Protein AF-A0A7S0PIP7-F1 (afdb_monomer_lite)

Foldseek 3Di:
DDDDFDFDADDDPDDDGFGWGDDPFWTKGADPVQRWIAIGGPPDPDPDGDPDDTDHDDDDPVVVVVVVVVVVVVVVVPDDDDDDDDDDDDDDDPVSVVVVVVVVVVVVVVVVVVVVVVPPPDDDDDDPPPPVVVVVVVVVVVVVDDDPVVVVVVVVDDDDPPPDDDPPPQPPVRVCPPQPPFADFQPLLLLFDLVLLAPPPPDVQEAEEEFPFQVSLSCLLCVSSVHDHFDKDWDADPVGHIDIDGPDQQANHDYEYEFAPLDPSRLVSVLVVLLVSVVSHHPAYEYEYAHQPLLVLCDDDPPDPDDSVLLVSLVSSVVSPHQEYEYEDGLDPCSQVSHPPRYHYRYHYCLLRVLSVVCCVQVNDDLPPQVAAEEEEELEPSCQVVSVLSLVSNCLNNVDDHHYKYWYQDDDPPDPPDTDTDIGTDQAAHEYEYEDAEDAQQVSVLSSLVVSVVSHHPAYEYEYAYDSPDPDPCNQVVQLPRPSHPAYEYEVSGDDPDDGRPRYGYYYCSSLVSRQVSCVVVVHDNVVSSPSVVSVVSD

Radius of gyration: 33.28 Å; chains: 1; bounding box: 89×64×101 Å

Sequence (539 aa):
MNQRILLRRSFGRSCGIIASVSMLTGYAAYHPRRERIDVYNDDHDDGMPFQNNRLPFNGDRKTLWSRIGSNVAASCEKKQEGNEVVGLTTVSSAEEQMEKLRQYAATFMKKERRSSAAASKHNDMAHPKSFAAFQKVIENHEAGSLSYDECVEEYNHDDHESSSDGACVTSPATMQKERNESYVTTKRMYFAKDTLIKSLVRQNRVAIFAMPSSTHLGLDISSLLGVPLNDIEVSAFKDGETSVVINDLVRGKEVYIVGSTDSSKALFELLLSISAMRRSSAKRITAVIPYYGYARQDRKVIGRREPIGADDVATLLEMQGVDKVMILELHNDSLRGFFPPKIPVDHLLPGPVAAAFFKEEIIGDKEANDDVNVTVVACHEGQVARATEFRKVFQKLSGKNVDMAFISKSRSHGKEGAYEPVLVGNVAGRQCIIIDDMVNTGVTLNAAIHQVKASGAEKVYAWATHAVFGNQTSTPDMLQENEDLEFVLVSNSINNDMSMPSKIRQLSIAPLLAEAIARADRNESISGILSLERLQKNS

Organism: NCBI:txid1398097

pLDDT: mean 70.59, std 28.89, range [23.0, 98.75]

Secondary structure (DSSP, 8-state):
------------SSS------EETTEEEEEETTTTEEEEEESS-SS--PPSS--EE--S-HHHHHHHHHHHHHHHHTT---S-PPPP-PPP-SHHHHHHHHHHHHHHHHHHHHHHHHH--SS-----THHHHHHHHHHHHHHTT---TTHHHHTTSSS-----S-------TTTTTTTS-TTEE--TT-TT--HHHHTTGGGSS-EEEEE-GGGHHHHHHHHHHHT-PPPPEEEEE-TTS-EEEEE-S--TT-EEEEE---SSHHHHHHHHHHHHHHHHTT-SEEEEEESS-TTTT--SPPTT-----HHHHHHHHHHHHT-SEEEEE--SSGGGGGGS-TTS-EEEE--HHHHHHHHIIIII-S-TT-TT--EEEEESSGGGHHHHHHHHHHHHHHH-S--EEEEEEEEEPTT-TT-EEEEEES--TTSEEEEEEEEESSSHHHHHHHHHHHHTT-SEEEEEEEEE---S-THHHHHHHH-TT-SEEEEEBTS---SPPPTTEEEE--HHHHHHHHHHHHHT--SGGGS-GGGGGS--

InterPro domains:
  IPR000836 Phosphoribosyltransferase domain [cd06223] (354-469)
  IPR005946 Ribose-phosphate pyrophosphokinase [PF14572] (423-528)
  IPR005946 Ribose-phosphate pyrophosphokinase [PTHR10210] (205-529)
  IPR005946 Ribose-phosphate pyrophosphokinase [TIGR01251] (207-530)
  IPR029057 Phosphoribosyltransferase-like [G3DSA:3.40.50.2020] (209-520)
  IPR029057 Phosphoribosyltransferase-like [G3DSA:3.40.50.2020] (350-507)
  IPR029057 Phosphoribosyltransferase-like [SSF53271] (203-360)
  IPR029057 Phosphoribosyltransferase-like [SSF53271] (285-520)
  IPR029099 Ribose-phosphate pyrophosphokinase, N-terminal domain [PF13793] (207-321)

Structure (mmCIF, N/CA/C/O backbone):
data_AF-A0A7S0PIP7-F1
#
_entry.id   AF-A0A7S0PIP7-F1
#
loop_
_atom_site.group_PDB
_atom_site.id
_atom_site.type_symbol
_atom_site.label_atom_id
_atom_site.label_alt_id
_atom_site.label_comp_id
_atom_site.label_asym_id
_atom_site.label_entity_id
_atom_site.label_seq_id
_atom_site.pdbx_PDB_ins_code
_atom_site.Cartn_x
_atom_site.Cartn_y
_atom_site.Cartn_z
_atom_site.occupancy
_atom_site.B_iso_or_equiv
_atom_site.auth_seq_id
_atom_site.auth_comp_id
_atom_site.auth_asym_id
_atom_site.auth_atom_id
_atom_site.pdbx_PDB_model_num
ATOM 1 N N . MET A 1 1 ? -28.807 6.865 55.709 1.00 28.88 1 MET A N 1
ATOM 2 C CA . MET A 1 1 ? -27.742 6.517 54.739 1.00 28.88 1 MET A CA 1
ATOM 3 C C . MET A 1 1 ? -28.427 6.042 53.459 1.00 28.88 1 MET A C 1
ATOM 5 O O . MET A 1 1 ? -29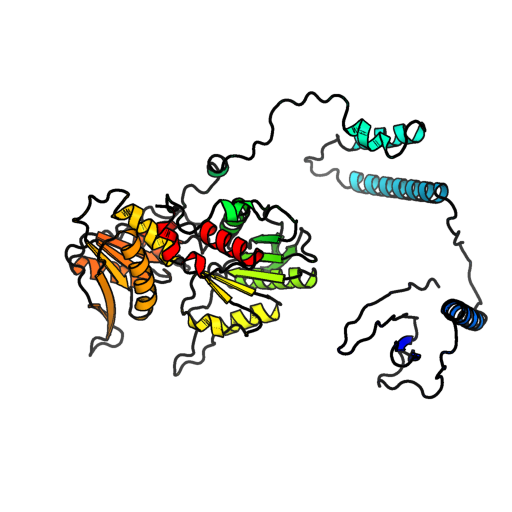.094 5.019 53.500 1.00 28.88 1 MET A O 1
ATOM 9 N N . ASN A 1 2 ? -28.367 6.809 52.367 1.00 23.70 2 ASN A N 1
ATOM 10 C CA . ASN A 1 2 ? -28.990 6.425 51.092 1.00 23.70 2 ASN A CA 1
ATOM 11 C C . ASN A 1 2 ? -28.125 5.360 50.397 1.00 23.70 2 ASN A C 1
ATOM 13 O O . ASN A 1 2 ? -27.013 5.669 49.972 1.00 23.70 2 ASN A O 1
ATOM 17 N N . GLN A 1 3 ? -28.611 4.120 50.285 1.00 25.92 3 GLN A N 1
ATOM 18 C CA . GLN A 1 3 ? -27.951 3.071 49.499 1.00 25.92 3 GLN A CA 1
ATOM 19 C C . GLN A 1 3 ? -28.375 3.162 48.022 1.00 25.92 3 GLN A C 1
ATOM 21 O O . GLN A 1 3 ? -29.561 3.213 47.703 1.00 25.92 3 GLN A O 1
ATOM 26 N N . ARG A 1 4 ? -27.392 3.190 47.113 1.00 25.25 4 ARG A N 1
ATOM 27 C CA . ARG A 1 4 ? -27.580 3.082 45.657 1.00 25.25 4 ARG A CA 1
ATOM 28 C C . ARG A 1 4 ? -27.670 1.604 45.269 1.00 25.25 4 ARG A C 1
ATOM 30 O O . ARG A 1 4 ? -26.778 0.838 45.611 1.00 25.25 4 ARG A O 1
ATOM 37 N N . ILE A 1 5 ? -28.687 1.215 44.499 1.00 24.94 5 ILE A N 1
ATOM 38 C CA . ILE A 1 5 ? -28.756 -0.115 43.874 1.00 24.94 5 ILE A CA 1
ATOM 39 C C . ILE A 1 5 ? -27.956 -0.068 42.566 1.00 24.94 5 ILE A C 1
ATOM 41 O O . ILE A 1 5 ? -28.340 0.616 41.620 1.00 24.94 5 ILE A O 1
ATOM 45 N N . LEU A 1 6 ? -26.837 -0.789 42.514 1.00 25.45 6 LEU A N 1
ATOM 46 C CA . LEU A 1 6 ? -26.012 -0.970 41.316 1.00 25.45 6 LEU A CA 1
ATOM 47 C C . LEU A 1 6 ? -26.261 -2.372 40.745 1.00 25.45 6 LEU A C 1
ATOM 49 O O . LEU A 1 6 ? -25.767 -3.361 41.276 1.00 25.45 6 LEU A O 1
ATOM 53 N N . LEU A 1 7 ? -27.017 -2.463 39.649 1.00 23.75 7 LEU A N 1
ATOM 54 C CA . LEU A 1 7 ? -27.168 -3.704 38.885 1.00 23.75 7 LEU A CA 1
ATOM 55 C C . LEU A 1 7 ? -25.963 -3.867 37.945 1.00 23.75 7 LEU A C 1
ATOM 57 O O . LEU A 1 7 ? -25.863 -3.173 36.934 1.00 23.75 7 LEU A O 1
ATOM 61 N N . ARG A 1 8 ? -25.046 -4.792 38.254 1.00 25.44 8 ARG A N 1
ATOM 62 C CA . ARG A 1 8 ? -23.983 -5.225 37.330 1.00 25.44 8 ARG A CA 1
ATOM 63 C C . ARG A 1 8 ? -24.376 -6.539 36.653 1.00 25.44 8 ARG A C 1
ATOM 65 O O . ARG A 1 8 ? -24.713 -7.509 37.321 1.00 25.44 8 ARG A O 1
ATOM 72 N N . ARG A 1 9 ? -24.270 -6.593 35.321 1.00 23.62 9 ARG A N 1
ATOM 73 C CA . ARG A 1 9 ? -24.215 -7.848 34.550 1.00 23.62 9 ARG A CA 1
ATOM 74 C C . ARG A 1 9 ? -22.754 -8.290 34.462 1.00 23.62 9 ARG A C 1
ATOM 76 O O . ARG A 1 9 ? -21.957 -7.573 33.864 1.00 23.62 9 ARG A O 1
ATOM 83 N N . SER A 1 10 ? -22.408 -9.461 34.996 1.00 25.53 10 SER A N 1
ATOM 84 C CA . SER A 1 10 ? -21.137 -10.134 34.695 1.00 25.53 10 SER A CA 1
ATOM 85 C C . SER A 1 10 ? -21.399 -11.414 33.895 1.00 25.53 10 SER A C 1
ATOM 87 O O . SER A 1 10 ? -22.308 -12.185 34.201 1.00 25.53 10 SER A O 1
ATOM 89 N N . PHE A 1 11 ? -20.627 -11.620 32.827 1.00 26.16 11 PHE A N 1
ATOM 90 C CA . PHE A 1 11 ? -20.637 -12.846 32.031 1.00 26.16 11 PHE A CA 1
ATOM 91 C C . PHE A 1 11 ? -19.424 -13.693 32.426 1.00 26.16 11 PHE A C 1
ATOM 93 O O . PHE A 1 11 ? -18.311 -13.455 31.967 1.00 26.16 11 PHE A O 1
ATOM 100 N N . GLY A 1 12 ? -19.652 -14.684 33.289 1.00 24.53 12 GLY A N 1
ATOM 101 C CA . GLY A 1 12 ? -18.743 -15.802 33.541 1.00 24.53 12 GLY A CA 1
ATOM 102 C C . GLY A 1 12 ? -19.336 -17.085 32.961 1.00 24.53 12 GLY A C 1
ATOM 103 O O . GLY A 1 12 ? -20.549 -17.279 32.984 1.00 24.53 12 GLY A O 1
ATOM 104 N N . ARG A 1 13 ? -18.486 -17.937 32.382 1.00 31.19 13 ARG A N 1
ATOM 105 C CA . ARG A 1 13 ? -18.838 -19.115 31.573 1.00 31.19 13 ARG A CA 1
ATOM 106 C C . ARG A 1 13 ? -19.614 -20.183 32.359 1.00 31.19 13 ARG A C 1
ATOM 108 O O . ARG A 1 13 ? -19.029 -21.155 32.814 1.00 31.19 13 ARG A O 1
ATOM 115 N N . SER A 1 14 ? -20.927 -20.016 32.503 1.00 25.62 14 SER A N 1
ATOM 116 C CA . SER A 1 14 ? -21.977 -21.055 32.490 1.00 25.62 14 SER A CA 1
ATOM 117 C C . SER A 1 14 ? -23.319 -20.423 32.898 1.00 25.62 14 SER A C 1
ATOM 119 O O . SER A 1 14 ? -23.491 -19.975 34.020 1.00 25.62 14 SER A O 1
ATOM 121 N N . CYS A 1 15 ? -24.254 -20.355 31.943 1.00 30.95 15 CYS A N 1
ATOM 122 C CA . CYS A 1 15 ? -25.671 -19.959 32.051 1.00 30.95 15 CYS A CA 1
ATOM 123 C C . CYS A 1 15 ? -26.223 -19.543 33.442 1.00 30.95 15 CYS A C 1
ATOM 125 O O . CYS A 1 15 ? -26.557 -20.404 34.257 1.00 30.95 15 CYS A O 1
ATOM 127 N N . GLY A 1 16 ? -26.494 -18.243 33.627 1.00 25.53 16 GLY A N 1
ATOM 128 C CA . GLY A 1 16 ? -27.385 -17.708 34.669 1.00 25.53 16 GLY A CA 1
ATOM 129 C C . GLY A 1 16 ? -27.297 -16.181 34.802 1.00 25.53 16 GLY A C 1
ATOM 130 O O . GLY A 1 16 ? -26.202 -15.634 34.824 1.00 25.53 16 GLY A O 1
ATOM 131 N N . ILE A 1 17 ? -28.436 -15.480 34.867 1.00 27.91 17 ILE A N 1
ATOM 132 C CA . ILE A 1 17 ? -28.491 -14.034 35.156 1.00 27.91 17 ILE A CA 1
ATOM 133 C C . ILE A 1 17 ? -28.115 -13.831 36.630 1.00 27.91 17 ILE A C 1
ATOM 135 O O . ILE A 1 17 ? -28.866 -14.243 37.510 1.00 27.91 17 ILE A O 1
ATOM 139 N N . ILE A 1 18 ? -26.972 -13.195 36.894 1.00 29.77 18 ILE A N 1
ATOM 140 C CA . ILE A 1 18 ? -26.568 -12.757 38.235 1.00 29.77 18 ILE A CA 1
ATOM 141 C C . ILE A 1 18 ? -27.155 -11.359 38.456 1.00 29.77 18 ILE A C 1
ATOM 143 O O . ILE A 1 18 ? -26.830 -10.428 37.721 1.00 29.77 18 ILE A O 1
ATOM 147 N N . ALA A 1 19 ? -28.034 -11.209 39.445 1.00 31.09 19 ALA A N 1
ATOM 148 C CA . ALA A 1 19 ? -28.431 -9.909 39.973 1.00 31.09 19 ALA A CA 1
ATOM 149 C C . ALA A 1 19 ? -27.637 -9.674 41.262 1.00 31.09 19 ALA A C 1
ATOM 151 O O . ALA A 1 19 ? -27.957 -10.253 42.294 1.00 31.09 19 ALA A O 1
ATOM 152 N N . SER A 1 20 ? -26.570 -8.880 41.193 1.00 30.75 20 SER A N 1
ATOM 153 C CA . SER A 1 20 ? -25.789 -8.491 42.368 1.00 30.75 20 SER A CA 1
ATOM 154 C C . SER A 1 20 ? -26.418 -7.261 43.024 1.00 30.75 20 SER A C 1
ATOM 156 O O . SER A 1 20 ? -26.541 -6.222 42.375 1.00 30.75 20 SER A O 1
ATOM 158 N N . VAL A 1 21 ? -26.776 -7.357 44.303 1.00 31.89 21 VAL A N 1
ATOM 159 C CA . VAL A 1 21 ? -27.059 -6.200 45.164 1.00 31.89 21 VAL A CA 1
ATOM 160 C C . VAL A 1 21 ? -25.820 -6.003 46.028 1.00 31.89 21 VAL A C 1
ATOM 162 O O . VAL A 1 21 ? -25.495 -6.872 46.829 1.00 31.89 21 VAL A O 1
ATOM 165 N N . SER A 1 22 ? -25.092 -4.907 45.821 1.00 30.62 22 SER A N 1
ATOM 166 C CA . SER A 1 22 ? -23.963 -4.539 46.677 1.00 30.62 22 SER A CA 1
ATOM 167 C C . SER A 1 22 ? -24.516 -3.729 47.848 1.00 30.62 22 SER A C 1
ATOM 169 O O . SER A 1 22 ? -24.947 -2.590 47.669 1.00 30.62 22 SER A O 1
ATOM 171 N N . MET A 1 23 ? -24.582 -4.348 49.026 1.00 34.47 23 MET A N 1
ATOM 172 C CA . MET A 1 23 ? -24.734 -3.631 50.290 1.00 34.47 23 MET A CA 1
ATOM 173 C C . MET A 1 23 ? -23.351 -3.540 50.926 1.00 34.47 23 MET A C 1
ATOM 175 O O . MET A 1 23 ? -22.522 -4.417 50.716 1.00 34.47 23 MET A O 1
ATOM 179 N N . LEU A 1 24 ? -23.103 -2.479 51.691 1.00 33.34 24 LEU A N 1
ATOM 180 C CA . LEU A 1 24 ? -21.796 -2.080 52.235 1.00 33.34 24 LEU A CA 1
ATOM 181 C C . LEU A 1 24 ? -21.081 -3.108 53.149 1.00 33.34 24 LEU A C 1
ATOM 183 O O . LEU A 1 24 ? -20.093 -2.743 53.769 1.00 33.34 24 LEU A O 1
ATOM 187 N N . THR A 1 25 ? -21.534 -4.363 53.221 1.00 33.62 25 THR A N 1
ATOM 188 C CA . THR A 1 25 ? -20.835 -5.469 53.897 1.00 33.62 25 THR A CA 1
ATOM 189 C C . THR A 1 25 ? -20.975 -6.847 53.211 1.00 33.62 25 THR A C 1
ATOM 191 O O . THR A 1 25 ? -20.444 -7.812 53.747 1.00 33.62 25 THR A O 1
ATOM 194 N N . GLY A 1 26 ? -21.628 -6.988 52.042 1.00 37.19 26 GLY A N 1
ATOM 195 C CA . GLY A 1 26 ? -21.763 -8.288 51.353 1.00 37.19 26 GLY A CA 1
ATOM 196 C C . GLY A 1 26 ? -22.625 -8.297 50.073 1.00 37.19 26 GLY A C 1
ATOM 197 O O . GLY A 1 26 ? -23.326 -7.326 49.772 1.00 37.19 26 GLY A O 1
ATOM 198 N N . TYR A 1 27 ? -22.595 -9.406 49.316 1.00 44.41 27 TYR A N 1
ATOM 199 C CA . TYR A 1 27 ? -23.361 -9.630 48.077 1.00 44.41 27 TYR A CA 1
ATOM 200 C C . TYR A 1 27 ? -24.149 -10.953 48.084 1.00 44.41 27 TYR A C 1
ATOM 202 O O . TYR A 1 27 ? -23.729 -11.947 48.667 1.00 44.41 27 TYR A O 1
ATOM 210 N N . ALA A 1 28 ? -25.293 -10.995 47.393 1.00 41.00 28 ALA A N 1
ATOM 211 C CA . ALA A 1 28 ? -26.104 -12.206 47.216 1.00 41.00 28 ALA A CA 1
ATOM 212 C C . ALA A 1 28 ? -26.189 -12.626 45.739 1.00 41.00 28 ALA A C 1
ATOM 214 O O . ALA A 1 28 ? -26.266 -11.772 44.853 1.00 41.00 28 ALA A O 1
ATOM 215 N N . ALA A 1 29 ? -26.205 -13.935 45.474 1.00 44.44 29 ALA A N 1
ATOM 216 C CA . ALA A 1 29 ? -26.307 -14.525 44.142 1.00 44.44 29 ALA A CA 1
ATOM 217 C C . ALA A 1 29 ? -27.511 -15.478 44.048 1.00 44.44 29 ALA A C 1
ATOM 219 O O . ALA A 1 29 ? -27.678 -16.383 44.864 1.00 44.44 29 ALA A O 1
ATOM 220 N N . TYR A 1 30 ? -28.347 -15.292 43.023 1.00 41.81 30 TYR A N 1
ATOM 221 C CA . TYR A 1 30 ? -29.464 -16.189 42.720 1.00 41.81 30 TYR A CA 1
ATOM 222 C C . TYR A 1 30 ? -29.074 -17.209 41.647 1.00 41.81 30 TYR A C 1
ATOM 224 O O . TYR A 1 30 ? -28.578 -16.845 40.579 1.00 41.81 30 TYR A O 1
ATOM 232 N N . HIS A 1 31 ? -29.345 -18.488 41.909 1.00 44.84 31 HIS A N 1
ATOM 233 C CA . HIS A 1 31 ? -29.055 -19.590 40.995 1.00 44.84 31 HIS A CA 1
ATOM 234 C C . HIS A 1 31 ? -30.352 -20.171 40.409 1.00 44.84 31 HIS A C 1
ATOM 236 O O . HIS A 1 31 ? -30.948 -21.063 41.017 1.00 44.84 31 HIS A O 1
ATOM 242 N N . PRO A 1 32 ? -30.776 -19.746 39.203 1.00 34.66 32 PRO A N 1
ATOM 243 C CA . PRO A 1 32 ? -32.080 -20.115 38.643 1.00 34.66 32 PRO A CA 1
ATOM 244 C C . PRO A 1 32 ? -32.237 -21.614 38.351 1.00 34.66 32 PRO A C 1
ATOM 246 O O . PRO A 1 32 ? -33.336 -22.136 38.443 1.00 34.66 32 PRO A O 1
ATOM 249 N N . ARG A 1 33 ? -31.150 -22.345 38.060 1.00 37.81 33 ARG A N 1
ATOM 250 C CA . ARG A 1 33 ? -31.205 -23.809 37.856 1.00 37.81 33 ARG A CA 1
ATOM 251 C C . ARG A 1 33 ? -31.346 -24.619 39.148 1.00 37.81 33 ARG A C 1
ATOM 253 O O . ARG A 1 33 ? -31.599 -25.814 39.081 1.00 37.81 33 ARG A O 1
ATOM 260 N N . ARG A 1 34 ? -31.099 -23.999 40.303 1.00 41.34 34 ARG A N 1
ATOM 261 C CA . ARG A 1 34 ? -31.128 -24.645 41.624 1.00 41.34 34 ARG A CA 1
ATOM 262 C C . ARG A 1 34 ? -32.198 -24.048 42.543 1.00 41.34 34 ARG A C 1
ATOM 264 O O . ARG A 1 34 ? -32.238 -24.432 43.703 1.00 41.34 34 ARG A O 1
ATOM 271 N N . GLU A 1 35 ? -32.975 -23.082 42.041 1.00 43.56 35 GLU A N 1
ATOM 272 C CA . GLU A 1 35 ? -33.986 -22.305 42.776 1.00 43.56 35 GLU A CA 1
ATOM 273 C C . GLU A 1 35 ? -33.537 -21.876 44.184 1.00 43.56 35 GLU A C 1
ATOM 275 O O . GLU A 1 35 ? -34.232 -22.075 45.176 1.00 43.56 35 GLU A O 1
ATOM 280 N N . ARG A 1 36 ? -32.339 -21.287 44.285 1.00 46.72 36 ARG A N 1
ATOM 281 C CA . ARG A 1 36 ? -31.743 -20.902 45.576 1.00 46.72 36 ARG A CA 1
ATOM 282 C C . ARG A 1 36 ? -31.029 -19.554 45.531 1.00 46.72 36 ARG A C 1
ATOM 284 O O . ARG A 1 36 ? -30.603 -19.119 44.459 1.00 46.72 36 ARG A O 1
ATOM 291 N N . ILE A 1 37 ? -30.856 -18.943 46.703 1.00 41.47 37 ILE A N 1
ATOM 292 C CA . ILE A 1 37 ? -30.100 -17.700 46.918 1.00 41.47 37 ILE A CA 1
ATOM 293 C C . ILE A 1 37 ? -28.961 -17.985 47.902 1.00 41.47 37 ILE A C 1
ATOM 295 O O . ILE A 1 37 ? -29.219 -18.491 48.992 1.00 41.47 37 ILE A O 1
ATOM 299 N N . ASP A 1 38 ? -27.733 -17.639 47.517 1.00 44.00 38 ASP A N 1
ATOM 300 C CA . ASP A 1 38 ? -26.526 -17.742 48.346 1.00 44.00 38 ASP A CA 1
ATOM 301 C C . ASP A 1 38 ? -26.041 -16.311 48.706 1.00 44.00 38 ASP A C 1
ATOM 303 O O . ASP A 1 38 ? -26.095 -15.421 47.856 1.00 44.00 38 ASP A O 1
ATOM 307 N N . VAL A 1 39 ? -25.612 -16.057 49.953 1.00 42.03 39 VAL A N 1
ATOM 308 C CA . VAL A 1 39 ? -25.177 -14.727 50.456 1.00 42.03 39 VAL A CA 1
ATOM 309 C C . VAL A 1 39 ? -23.723 -14.790 50.941 1.00 42.03 39 VAL A C 1
ATOM 311 O O . VAL A 1 39 ? -23.354 -15.733 51.640 1.00 42.03 39 VAL A O 1
ATOM 314 N N . TYR A 1 40 ? -22.916 -13.789 50.586 1.00 43.69 40 TYR A N 1
ATOM 315 C CA . TYR A 1 40 ? -21.476 -13.678 50.843 1.00 43.69 40 TYR A CA 1
ATOM 316 C C . TYR A 1 40 ? -21.154 -12.333 51.520 1.00 43.69 40 TYR A C 1
ATOM 318 O O . TYR A 1 40 ? -21.767 -11.328 51.169 1.00 43.69 40 TYR A O 1
ATOM 326 N N . ASN A 1 41 ? -20.198 -12.297 52.455 1.00 40.59 41 ASN A N 1
ATOM 327 C CA . ASN A 1 41 ? -19.668 -11.057 53.052 1.00 40.59 41 ASN A CA 1
ATOM 328 C C . ASN A 1 41 ? -18.266 -10.754 52.503 1.00 40.59 41 ASN A C 1
ATOM 330 O O . ASN A 1 41 ? -17.530 -11.688 52.195 1.00 40.59 41 ASN A O 1
ATOM 334 N N . ASP A 1 42 ? -17.908 -9.468 52.421 1.00 40.38 42 ASP A N 1
ATOM 335 C CA . ASP A 1 42 ? -16.611 -8.998 51.884 1.00 40.38 42 ASP A CA 1
ATOM 336 C C . ASP A 1 42 ? -15.439 -9.109 52.883 1.00 40.38 42 ASP A C 1
ATOM 338 O O . ASP A 1 42 ? -14.284 -8.935 52.502 1.00 40.38 42 ASP A O 1
ATOM 342 N N . ASP A 1 43 ? -15.699 -9.466 54.141 1.00 36.22 43 ASP A N 1
ATOM 343 C CA . ASP A 1 43 ? -14.657 -9.651 55.154 1.00 36.22 43 ASP A CA 1
ATOM 344 C C . ASP A 1 43 ? -14.277 -11.136 55.274 1.00 36.22 43 ASP A C 1
ATOM 346 O O . ASP A 1 43 ? -14.743 -11.800 56.193 1.00 36.22 43 ASP A O 1
ATOM 350 N N . HIS A 1 44 ? -13.512 -11.679 54.319 1.00 34.38 44 HIS A N 1
ATOM 351 C CA . HIS A 1 44 ? -12.560 -12.800 54.482 1.00 34.38 44 HIS A CA 1
ATOM 352 C C . HIS A 1 44 ? -11.953 -13.178 53.116 1.00 34.38 44 HIS A C 1
ATOM 354 O O . HIS A 1 44 ? -12.668 -13.524 52.180 1.00 34.38 44 HIS A O 1
ATOM 360 N N . ASP A 1 45 ? -10.621 -13.152 53.025 1.00 34.91 45 ASP A N 1
ATOM 361 C CA . ASP A 1 45 ? -9.817 -13.317 51.799 1.00 34.91 45 ASP A CA 1
ATOM 362 C C . ASP A 1 45 ? -9.772 -14.756 51.230 1.00 34.91 45 ASP A C 1
ATOM 364 O O . ASP A 1 45 ? -8.947 -15.075 50.381 1.00 34.91 45 ASP A O 1
ATOM 368 N N . ASP A 1 46 ? -10.682 -15.637 51.648 1.00 35.38 46 ASP A N 1
ATOM 369 C CA . ASP A 1 46 ? -10.764 -17.017 51.171 1.00 35.38 46 ASP A CA 1
ATOM 370 C C . ASP A 1 46 ? -12.207 -17.327 50.765 1.00 35.38 46 ASP A C 1
ATOM 372 O O . ASP A 1 46 ? -13.103 -17.421 51.602 1.00 35.38 46 ASP A O 1
ATOM 376 N N . GLY A 1 47 ? -12.440 -17.476 49.456 1.00 38.62 47 GLY A N 1
ATOM 377 C CA . GLY A 1 47 ? -13.751 -17.646 48.816 1.00 38.62 47 GLY A CA 1
ATOM 378 C C . GLY A 1 47 ? -14.540 -18.908 49.202 1.00 38.62 47 GLY A C 1
ATOM 379 O O . GLY A 1 47 ? -14.830 -19.748 48.350 1.00 38.62 47 GLY A O 1
ATOM 380 N N . MET A 1 48 ? -14.964 -19.016 50.461 1.00 31.47 48 MET A N 1
ATOM 381 C CA . MET A 1 48 ? -15.881 -20.032 50.975 1.00 31.47 48 MET A CA 1
ATOM 382 C C . MET A 1 48 ? -17.117 -19.358 51.603 1.00 31.47 48 MET A C 1
ATOM 384 O O . MET A 1 48 ? -16.971 -18.510 52.480 1.00 31.47 48 MET A O 1
ATOM 388 N N . PRO A 1 49 ? -18.353 -19.715 51.196 1.00 34.88 49 PRO A N 1
ATOM 389 C CA . PRO A 1 49 ? -19.560 -19.197 51.835 1.00 34.88 49 PRO A CA 1
ATOM 390 C C . PRO A 1 49 ? -19.670 -19.690 53.282 1.00 34.88 49 PRO A C 1
ATOM 392 O O . PRO A 1 49 ? -19.406 -20.861 53.565 1.00 34.88 49 PRO A O 1
ATOM 395 N N . PHE A 1 50 ? -20.136 -18.815 54.179 1.00 30.27 50 PHE A N 1
ATOM 396 C CA . PHE A 1 50 ? -20.477 -19.172 55.556 1.00 30.27 50 PHE A CA 1
ATOM 397 C C . PHE A 1 50 ? -21.398 -20.405 55.570 1.00 30.27 50 PHE A C 1
ATOM 399 O O . PHE A 1 50 ? -22.430 -20.453 54.888 1.00 30.27 50 PHE A O 1
ATOM 406 N N . GLN A 1 51 ? -21.037 -21.418 56.360 1.00 35.31 51 GLN A N 1
ATOM 407 C CA . GLN A 1 51 ? -21.971 -22.478 56.719 1.00 35.31 51 GLN A CA 1
ATOM 408 C C . GLN A 1 51 ? -23.150 -21.861 57.489 1.00 35.31 51 GLN A C 1
ATOM 410 O O . GLN A 1 51 ? -22.957 -21.102 58.432 1.00 35.31 51 GLN A O 1
ATOM 415 N N . ASN A 1 52 ? -24.360 -22.256 57.085 1.00 35.03 52 ASN A N 1
ATOM 416 C CA . ASN A 1 52 ? -25.661 -21.991 57.710 1.00 35.03 52 ASN A CA 1
ATOM 417 C C . ASN A 1 52 ? -26.290 -20.603 57.503 1.00 35.03 52 ASN A C 1
ATOM 419 O O . ASN A 1 52 ? -26.463 -19.836 58.439 1.00 35.03 52 ASN A O 1
ATOM 423 N N . ASN A 1 53 ? -26.790 -20.361 56.286 1.00 34.69 53 ASN A N 1
ATOM 424 C CA . ASN A 1 53 ? -28.178 -19.914 56.085 1.00 34.69 53 ASN A CA 1
ATOM 425 C C . ASN A 1 53 ? -28.626 -20.231 54.650 1.00 34.69 53 ASN A C 1
ATOM 427 O O . ASN A 1 53 ? -28.560 -19.407 53.744 1.00 34.69 53 ASN A O 1
ATOM 431 N N . ARG A 1 54 ? -29.049 -21.482 54.435 1.00 39.62 54 ARG A N 1
ATOM 432 C CA . ARG A 1 54 ? -29.618 -21.962 53.169 1.00 39.62 54 ARG A CA 1
ATOM 433 C C . ARG A 1 54 ? -31.136 -21.854 53.262 1.00 39.62 54 ARG A C 1
ATOM 435 O O . ARG A 1 54 ? -31.736 -22.564 54.065 1.00 39.62 54 ARG A O 1
ATOM 442 N N . LEU A 1 55 ? -31.756 -20.987 52.466 1.00 37.28 55 LEU A N 1
ATOM 443 C CA . LEU A 1 55 ? -33.215 -20.847 52.439 1.00 37.28 55 LEU A CA 1
ATOM 444 C C . LEU A 1 55 ? -33.792 -21.546 51.194 1.00 37.28 55 LEU A C 1
ATOM 446 O O . LEU A 1 55 ? -33.439 -21.156 50.079 1.00 37.28 55 LEU A O 1
ATOM 450 N N . PRO A 1 56 ? -34.658 -22.568 51.344 1.00 34.19 56 PRO A N 1
ATOM 451 C CA . PRO A 1 56 ? -35.367 -23.159 50.213 1.00 34.19 56 PRO A CA 1
ATOM 452 C C . PRO A 1 56 ? -36.440 -22.196 49.682 1.00 34.19 56 PRO A C 1
ATOM 454 O O . PRO A 1 56 ? -37.161 -21.558 50.452 1.00 34.19 56 PRO A O 1
ATOM 457 N N . PHE A 1 57 ? -36.547 -22.091 48.357 1.00 37.97 57 PHE A N 1
ATOM 458 C CA . PHE A 1 57 ? -37.548 -21.272 47.681 1.00 37.97 57 PHE A CA 1
ATOM 459 C C . PHE A 1 57 ? -38.831 -22.088 47.464 1.00 37.97 57 PHE A C 1
ATOM 461 O O . PHE A 1 57 ? -38.823 -23.065 46.730 1.00 37.97 57 PHE A O 1
ATOM 468 N N . ASN A 1 58 ? -39.932 -21.687 48.105 1.00 38.22 58 ASN A N 1
ATOM 469 C CA . ASN A 1 58 ? -41.278 -22.212 47.856 1.00 38.22 58 ASN A CA 1
ATOM 470 C C . ASN A 1 58 ? -42.249 -21.016 47.802 1.00 38.22 58 ASN A C 1
ATOM 472 O O . ASN A 1 58 ? -42.635 -20.500 48.850 1.00 38.22 58 ASN A O 1
ATOM 476 N N . GLY A 1 59 ? -42.630 -20.556 46.602 1.00 37.09 59 GLY A N 1
ATOM 477 C CA . GLY A 1 59 ? -43.763 -19.632 46.406 1.00 37.09 59 GLY A CA 1
ATOM 478 C C . GLY A 1 59 ? -43.491 -18.285 45.708 1.00 37.09 59 GLY A C 1
ATOM 479 O O . GLY A 1 59 ? -42.372 -17.787 45.661 1.00 37.09 59 GLY A O 1
ATOM 480 N N . ASP A 1 60 ? -44.582 -17.728 45.168 1.00 38.97 60 ASP A N 1
ATOM 481 C CA . ASP A 1 60 ? -44.765 -16.633 44.193 1.00 38.97 60 ASP A CA 1
ATOM 482 C C . ASP A 1 60 ? -43.839 -15.386 44.297 1.00 38.97 60 ASP A C 1
ATOM 484 O O . ASP A 1 60 ? -43.435 -14.933 45.372 1.00 38.97 60 ASP A O 1
ATOM 488 N N . ARG A 1 61 ? -43.539 -14.764 43.144 1.00 34.72 61 ARG A N 1
ATOM 489 C CA . ARG A 1 61 ? -42.594 -13.639 42.953 1.00 34.72 61 ARG A CA 1
ATOM 490 C C . ARG A 1 61 ? -42.939 -12.381 43.762 1.00 34.72 61 ARG A C 1
ATOM 492 O O . ARG A 1 61 ? -42.040 -11.592 44.050 1.00 34.72 61 ARG A O 1
ATOM 499 N N . LYS A 1 62 ? -44.204 -12.185 44.156 1.00 33.38 62 LYS A N 1
ATOM 500 C CA . LYS A 1 62 ? -44.632 -11.052 45.005 1.00 33.38 62 LYS A CA 1
ATOM 501 C C . LYS A 1 62 ? -44.200 -11.203 46.471 1.00 33.38 62 LYS A C 1
ATOM 503 O O . LYS A 1 62 ? -43.872 -10.211 47.117 1.00 33.38 62 LYS A O 1
ATOM 508 N N . THR A 1 63 ? -44.110 -12.431 46.980 1.00 39.75 63 THR A N 1
ATOM 509 C CA . THR A 1 63 ? -43.687 -12.727 48.362 1.00 39.75 63 THR A CA 1
ATOM 510 C C . THR A 1 63 ? -42.180 -12.551 48.596 1.00 39.75 63 THR A C 1
ATOM 512 O O . THR A 1 63 ? -41.762 -12.277 49.723 1.00 39.75 63 THR A O 1
ATOM 515 N N . LEU A 1 64 ? -41.363 -12.631 47.536 1.00 39.22 64 LEU A N 1
ATOM 516 C CA . LEU A 1 64 ? -39.904 -12.459 47.589 1.00 39.22 64 LEU A CA 1
ATOM 517 C C . LEU A 1 64 ? -39.496 -11.021 47.963 1.00 39.22 64 LEU A C 1
ATOM 519 O O . LEU A 1 64 ? -38.666 -10.824 48.846 1.00 39.22 64 LEU A O 1
ATOM 523 N N . TRP A 1 65 ? -40.119 -10.015 47.342 1.00 36.25 65 TRP A N 1
ATOM 524 C CA . TRP A 1 65 ? -39.813 -8.603 47.607 1.00 36.25 65 TRP A CA 1
ATOM 525 C C . TRP A 1 65 ? -40.335 -8.127 48.967 1.00 36.25 65 TRP A C 1
ATOM 527 O O . TRP A 1 65 ? -39.668 -7.344 49.640 1.00 36.25 65 TRP A O 1
ATOM 537 N N . SER A 1 66 ? -41.475 -8.665 49.413 1.00 35.09 66 SER A N 1
ATOM 538 C CA . SER A 1 66 ? -42.031 -8.393 50.743 1.00 35.09 66 SER A CA 1
ATOM 539 C C . SER A 1 66 ? -41.109 -8.894 51.863 1.00 35.09 66 SER A C 1
ATOM 541 O O . SER A 1 66 ? -40.796 -8.126 52.768 1.00 35.09 66 SER A O 1
ATOM 543 N N . ARG A 1 67 ? -40.590 -10.130 51.780 1.00 35.19 67 ARG A N 1
ATOM 544 C CA . ARG A 1 67 ? -39.705 -10.693 52.821 1.00 35.19 67 ARG A CA 1
ATOM 545 C C . ARG A 1 67 ? -38.311 -10.064 52.857 1.00 35.19 67 ARG A C 1
ATOM 547 O O . ARG A 1 67 ? -37.746 -9.925 53.941 1.00 35.19 67 ARG A O 1
ATOM 554 N N . ILE A 1 68 ? -37.774 -9.654 51.705 1.00 38.22 68 ILE A N 1
ATOM 555 C CA . ILE A 1 68 ? -36.520 -8.885 51.643 1.00 38.22 68 ILE A CA 1
ATOM 556 C C . ILE A 1 68 ? -36.716 -7.511 52.307 1.00 38.22 68 ILE A C 1
ATOM 558 O O . ILE A 1 68 ? -35.859 -7.087 53.074 1.00 38.22 68 ILE A O 1
ATOM 562 N N . GLY A 1 69 ? -37.868 -6.861 52.106 1.00 32.72 69 GLY A N 1
ATOM 563 C CA . GLY A 1 69 ? -38.209 -5.603 52.781 1.00 32.72 69 GLY A CA 1
ATOM 564 C C . GLY A 1 69 ? -38.387 -5.734 54.301 1.00 32.72 69 GLY A C 1
ATOM 565 O O . GLY A 1 69 ? -37.867 -4.910 55.051 1.00 32.72 69 GLY A O 1
ATOM 566 N N . SER A 1 70 ? -39.064 -6.785 54.778 1.00 32.59 70 SER A N 1
ATOM 567 C CA . SER A 1 70 ? -39.357 -6.971 56.211 1.00 32.59 70 SER A CA 1
ATOM 568 C C . SER A 1 70 ? -38.120 -7.287 57.063 1.00 32.59 70 SER A C 1
ATOM 570 O O . SER A 1 70 ? -38.004 -6.788 58.179 1.00 32.59 70 SER A O 1
ATOM 572 N N . ASN A 1 71 ? -37.165 -8.066 56.542 1.00 32.22 71 ASN A N 1
ATOM 573 C CA . ASN A 1 71 ? -35.933 -8.391 57.278 1.00 32.22 71 ASN A CA 1
ATOM 574 C C . ASN A 1 71 ? -34.919 -7.232 57.288 1.00 32.22 71 ASN A C 1
ATOM 576 O O . ASN A 1 71 ? -34.141 -7.108 58.232 1.00 32.22 71 ASN A O 1
ATOM 580 N N . VAL A 1 72 ? -34.957 -6.352 56.279 1.00 32.03 72 VAL A N 1
ATOM 581 C CA . VAL A 1 72 ? -34.159 -5.114 56.250 1.00 32.03 72 VAL A CA 1
ATOM 582 C C . VAL A 1 72 ? -34.686 -4.102 57.275 1.00 32.03 72 VAL A C 1
ATOM 584 O O . VAL A 1 72 ? -33.887 -3.462 57.957 1.00 32.03 72 VAL A O 1
ATOM 587 N N . ALA A 1 73 ? -36.008 -4.023 57.471 1.00 28.33 73 ALA A N 1
ATOM 588 C CA . ALA A 1 73 ? -36.612 -3.174 58.501 1.00 28.33 73 ALA A CA 1
ATOM 589 C C . ALA A 1 73 ? -36.217 -3.604 59.931 1.00 28.33 73 ALA A C 1
ATOM 591 O O . ALA A 1 73 ? -35.800 -2.764 60.726 1.00 28.33 73 ALA A O 1
ATOM 592 N N . ALA A 1 74 ? -36.226 -4.910 60.230 1.00 29.62 74 ALA A N 1
ATOM 593 C CA . ALA A 1 74 ? -35.859 -5.436 61.552 1.00 29.62 74 ALA A CA 1
ATOM 594 C C . ALA A 1 74 ? -34.369 -5.242 61.914 1.00 29.62 74 ALA A C 1
ATOM 596 O O . ALA A 1 74 ? -34.014 -5.184 63.091 1.00 29.62 74 ALA A O 1
ATOM 597 N N . SER A 1 75 ? -33.481 -5.117 60.919 1.00 29.03 75 SER A N 1
ATOM 598 C CA . SER A 1 75 ? -32.057 -4.836 61.159 1.00 29.03 75 SER A CA 1
ATOM 599 C C . SER A 1 75 ? -31.755 -3.341 61.331 1.00 29.03 75 SER A C 1
ATOM 601 O O . SER A 1 75 ? -30.708 -2.997 61.883 1.00 29.03 75 SER A O 1
ATOM 603 N N . CYS A 1 76 ? -32.644 -2.453 60.873 1.00 28.16 76 CYS A N 1
ATOM 604 C CA . CYS A 1 76 ? -32.478 -1.002 60.983 1.00 28.16 76 CYS A CA 1
ATOM 605 C C . CYS A 1 76 ? -32.925 -0.429 62.338 1.00 28.16 76 CYS A C 1
ATOM 607 O O . CYS A 1 76 ? -32.425 0.624 62.724 1.00 28.16 76 CYS A O 1
ATOM 609 N N . GLU A 1 77 ? -33.770 -1.124 63.107 1.00 27.19 77 GLU A N 1
ATOM 610 C CA . GLU A 1 77 ? -34.219 -0.658 64.434 1.00 27.19 77 GLU A CA 1
ATOM 611 C C . GLU A 1 77 ? -33.128 -0.678 65.522 1.00 27.19 77 GLU A C 1
ATOM 613 O O . GLU A 1 77 ? -33.320 -0.115 66.595 1.00 27.19 77 GLU A O 1
ATOM 618 N N . LYS A 1 78 ? -31.950 -1.269 65.271 1.00 30.38 78 LYS A N 1
ATOM 619 C CA . LYS A 1 78 ? -30.886 -1.392 66.288 1.00 30.38 78 LYS A CA 1
ATOM 620 C C . LYS A 1 78 ? -29.789 -0.325 66.263 1.00 30.38 78 LYS A C 1
ATOM 622 O O . LYS A 1 78 ? -28.874 -0.411 67.080 1.00 30.38 78 LYS A O 1
ATOM 627 N N . LYS A 1 79 ? -29.839 0.675 65.377 1.00 31.84 79 LYS A N 1
ATOM 628 C CA . LYS A 1 79 ? -28.832 1.754 65.347 1.00 31.84 79 LYS A CA 1
ATOM 629 C C . LYS A 1 79 ? -29.415 3.091 64.884 1.00 31.84 79 LYS A C 1
ATOM 631 O O . LYS A 1 79 ? -29.274 3.453 63.720 1.00 31.84 79 LYS A O 1
ATOM 636 N N . GLN A 1 80 ? -29.996 3.849 65.811 1.00 25.91 80 GLN A N 1
ATOM 637 C CA . GLN A 1 80 ? -30.158 5.299 65.674 1.00 25.91 80 GLN A CA 1
ATOM 638 C C . GLN A 1 80 ? -29.989 5.983 67.037 1.00 25.91 80 GLN A C 1
ATOM 640 O O . GLN A 1 80 ? -30.889 5.936 67.863 1.00 25.91 80 GLN A O 1
ATOM 645 N N . GLU A 1 81 ? -28.862 6.666 67.235 1.00 27.31 81 GLU A N 1
ATOM 646 C CA . GLU A 1 81 ? -28.768 7.833 68.118 1.00 27.31 81 GLU A CA 1
ATOM 647 C C . GLU A 1 81 ? -27.950 8.910 67.392 1.00 27.31 81 GLU A C 1
ATOM 649 O O . GLU A 1 81 ? -26.841 8.647 66.928 1.00 27.31 81 GLU A O 1
ATOM 654 N N . GLY A 1 82 ? -28.529 10.112 67.288 1.00 28.62 82 GLY A N 1
ATOM 655 C CA . GLY A 1 82 ? -27.824 11.364 66.996 1.00 28.62 82 GLY A CA 1
ATOM 656 C C . GLY A 1 82 ? -27.654 11.756 65.523 1.00 28.62 82 GLY A C 1
ATOM 657 O O . GLY A 1 82 ? -26.639 11.438 64.912 1.00 28.62 82 GLY A O 1
ATOM 658 N N . ASN A 1 83 ? -28.619 12.520 64.992 1.00 26.22 83 ASN A N 1
ATOM 659 C CA . ASN A 1 83 ? -28.447 13.825 64.312 1.00 26.22 83 ASN A CA 1
ATOM 660 C C . ASN A 1 83 ? -29.445 14.082 63.167 1.00 26.22 83 ASN A C 1
ATOM 662 O O . ASN A 1 83 ? -29.895 13.175 62.471 1.00 26.22 83 ASN A O 1
ATOM 666 N N . GLU A 1 84 ? -29.794 15.366 63.053 1.00 24.56 84 GLU A N 1
ATOM 667 C CA . GLU A 1 84 ? -30.925 15.986 62.356 1.00 24.56 84 GLU A CA 1
ATOM 668 C C . GLU A 1 84 ? -31.198 15.526 60.916 1.00 24.56 84 GLU A C 1
ATOM 670 O O . GLU A 1 84 ? -30.314 15.381 60.071 1.00 24.56 84 GLU A O 1
ATOM 675 N N . VAL A 1 85 ? -32.494 15.377 60.636 1.00 23.41 85 VAL A N 1
ATOM 676 C CA . VAL A 1 85 ? -33.081 15.031 59.342 1.00 23.41 85 VAL A CA 1
ATOM 677 C C . VAL A 1 85 ? -33.466 16.318 58.607 1.00 23.41 85 VAL A C 1
ATOM 679 O O . VAL A 1 85 ? -34.349 17.041 59.058 1.00 23.41 85 VAL A O 1
ATOM 682 N N . VAL A 1 86 ? -32.875 16.570 57.435 1.00 24.50 86 VAL A N 1
ATOM 683 C CA . VAL A 1 86 ? -33.457 17.466 56.418 1.00 24.50 86 VAL A CA 1
ATOM 684 C C . VAL A 1 86 ? -34.123 16.578 55.361 1.00 24.50 86 VAL A C 1
ATOM 686 O O . VAL A 1 86 ? -33.489 15.684 54.801 1.00 24.50 86 VAL A O 1
ATOM 689 N N . GLY A 1 87 ? -35.434 16.760 55.186 1.00 25.66 87 GLY A N 1
ATOM 690 C CA . GLY A 1 87 ? -36.362 15.782 54.611 1.00 25.66 87 GLY A CA 1
ATOM 691 C C . GLY A 1 87 ? -36.165 15.398 53.137 1.00 25.66 87 GLY A C 1
ATOM 692 O O . GLY A 1 87 ? -35.812 16.208 52.285 1.00 25.66 87 GLY A O 1
ATOM 693 N N . LEU A 1 88 ? -36.478 14.131 52.852 1.00 23.00 88 LEU A N 1
ATOM 694 C CA . LEU A 1 88 ? -36.789 13.574 51.534 1.00 23.00 88 LEU A CA 1
ATOM 695 C C . LEU A 1 88 ? -38.308 13.686 51.307 1.00 23.00 88 LEU A C 1
ATOM 697 O O . LEU A 1 88 ? -39.064 12.986 51.975 1.00 23.00 88 LEU A O 1
ATOM 701 N N . THR A 1 89 ? -38.763 14.509 50.360 1.00 27.50 89 THR A N 1
ATOM 702 C CA . THR A 1 89 ? -40.129 14.424 49.810 1.00 27.50 89 THR A CA 1
ATOM 703 C C . THR A 1 89 ? -40.131 13.566 48.546 1.00 27.50 89 THR A C 1
ATOM 705 O O . THR A 1 89 ? -39.380 13.806 47.595 1.00 27.50 89 THR A O 1
ATOM 708 N N . THR A 1 90 ? -40.977 12.537 48.550 1.00 31.27 90 THR A N 1
ATOM 709 C CA . THR A 1 90 ? -41.387 11.762 47.374 1.00 31.27 90 THR A CA 1
ATOM 710 C C . THR A 1 90 ? -42.149 12.669 46.414 1.00 31.27 90 THR A C 1
ATOM 712 O O . THR A 1 90 ? -43.190 13.198 46.787 1.00 31.27 90 THR A O 1
ATOM 715 N N . VAL A 1 91 ? -41.636 12.835 45.194 1.00 33.94 91 VAL A N 1
ATOM 716 C CA . VAL A 1 91 ? -42.268 13.676 44.169 1.00 33.94 91 VAL A CA 1
ATOM 717 C C . VAL A 1 91 ? -43.478 12.935 43.613 1.00 33.94 91 VAL A C 1
ATOM 719 O O . VAL A 1 91 ? -43.315 11.833 43.086 1.00 33.94 91 VAL A O 1
ATOM 722 N N . SER A 1 92 ? -44.674 13.501 43.769 1.00 40.81 92 SER A N 1
ATOM 723 C CA . SER A 1 92 ? -45.942 12.800 43.498 1.00 40.81 92 SER A CA 1
ATOM 724 C C . SER A 1 92 ? -46.755 13.364 42.326 1.00 40.81 92 SER A C 1
ATOM 726 O O . SER A 1 92 ? -47.768 12.771 41.962 1.00 40.81 92 SER A O 1
ATOM 728 N N . SER A 1 93 ? -46.296 14.430 41.658 1.00 41.75 93 SER A N 1
ATOM 729 C CA . SER A 1 93 ? -46.940 14.942 40.437 1.00 41.75 93 SER A CA 1
ATOM 730 C C . SER A 1 93 ? -45.951 15.569 39.440 1.00 41.75 93 SER A C 1
ATOM 732 O O . SER A 1 93 ? -44.827 15.938 39.791 1.00 41.75 93 SER A O 1
ATOM 734 N N . ALA A 1 94 ? -46.370 15.679 38.173 1.00 32.84 94 ALA A N 1
ATOM 735 C CA . ALA A 1 94 ? -45.591 16.283 37.085 1.00 32.84 94 ALA A CA 1
ATOM 736 C C . ALA A 1 94 ? -45.269 17.776 37.325 1.00 32.84 94 ALA A C 1
ATOM 738 O O . ALA A 1 94 ? -44.218 18.258 36.902 1.00 32.84 94 ALA A O 1
ATOM 739 N N . GLU A 1 95 ? -46.114 18.491 38.070 1.00 35.88 95 GLU A N 1
ATOM 740 C CA . GLU A 1 95 ? -45.890 19.895 38.451 1.00 35.88 95 GLU A CA 1
ATOM 741 C C . GLU A 1 95 ? -44.697 20.046 39.407 1.00 35.88 95 GLU A C 1
ATOM 743 O O . GLU A 1 95 ? -43.889 20.965 39.279 1.00 35.88 95 GLU A O 1
ATOM 748 N N . GLU A 1 96 ? -44.511 19.085 40.312 1.00 38.78 96 GLU A N 1
ATOM 749 C CA . GLU A 1 96 ? -43.414 19.083 41.283 1.00 38.78 96 GLU A CA 1
ATOM 750 C C . GLU A 1 96 ? -42.060 18.705 40.630 1.00 38.78 96 GLU A C 1
ATOM 752 O O . GLU A 1 96 ? -40.988 19.074 41.118 1.00 38.78 96 GLU A O 1
ATOM 757 N N . GLN A 1 97 ? -42.089 18.026 39.474 1.00 37.84 97 GLN A N 1
ATOM 758 C CA . GLN A 1 97 ? -40.908 17.795 38.627 1.00 37.84 97 GLN A CA 1
ATOM 759 C C . GLN A 1 97 ? -40.511 19.051 37.837 1.00 37.84 97 GLN A C 1
ATOM 761 O O . GLN A 1 97 ? -39.321 19.367 37.749 1.00 37.84 97 GLN A O 1
ATOM 766 N N . MET A 1 98 ? -41.494 19.792 37.316 1.00 39.38 98 MET A N 1
ATOM 767 C CA . MET A 1 98 ? -41.274 21.059 36.608 1.00 39.38 98 MET A CA 1
ATOM 768 C C . MET A 1 98 ? -40.707 22.148 37.527 1.00 39.38 98 MET A C 1
ATOM 770 O O . MET A 1 98 ? -39.791 22.871 37.134 1.00 39.38 98 MET A O 1
ATOM 774 N N . GLU A 1 99 ? -41.151 22.216 38.783 1.00 41.53 99 GLU A N 1
ATOM 775 C CA . GLU A 1 99 ? -40.606 23.169 39.758 1.00 41.53 99 GLU A CA 1
ATOM 776 C C . GLU A 1 99 ? -39.134 22.870 40.107 1.00 41.53 99 GLU A C 1
ATOM 778 O O . GLU A 1 99 ? -38.304 23.775 40.221 1.00 41.53 99 GLU A O 1
ATOM 783 N N . LYS A 1 100 ? -38.752 21.587 40.172 1.00 40.75 100 LYS A N 1
ATOM 784 C CA . LYS A 1 100 ? -37.346 21.186 40.358 1.00 40.75 100 LYS A CA 1
ATOM 785 C C . LYS A 1 100 ? -36.480 21.496 39.139 1.00 40.75 100 LYS A C 1
ATOM 787 O O . LYS A 1 100 ? -35.330 21.900 39.307 1.00 40.75 100 LYS A O 1
ATOM 792 N N . LEU A 1 101 ? -37.022 21.360 37.928 1.00 39.62 101 LEU A N 1
ATOM 793 C CA . LEU A 1 101 ? -36.352 21.779 36.692 1.00 39.62 101 LEU A CA 1
ATOM 794 C C . LEU A 1 101 ? -36.138 23.301 36.652 1.00 39.62 101 LEU A C 1
ATOM 796 O O . LEU A 1 101 ? -35.036 23.745 36.324 1.00 39.62 101 LEU A O 1
ATOM 800 N N . ARG A 1 102 ? -37.126 24.097 37.086 1.00 40.84 102 ARG A N 1
ATOM 801 C CA . ARG A 1 102 ? -37.006 25.561 37.231 1.00 40.84 102 ARG A CA 1
ATOM 802 C C . ARG A 1 102 ? -35.914 25.955 38.231 1.00 40.84 102 ARG A C 1
ATOM 804 O O . ARG A 1 102 ? -35.076 26.807 37.930 1.00 40.84 102 ARG A O 1
ATOM 811 N N . GLN A 1 103 ? -35.846 25.286 39.382 1.00 41.44 103 GLN A N 1
ATOM 812 C CA . GLN A 1 103 ? -34.785 25.508 40.374 1.00 41.44 103 GLN A CA 1
ATOM 813 C C . GLN A 1 103 ? -33.391 25.120 39.846 1.00 41.44 103 GLN A C 1
ATOM 815 O O . GLN A 1 103 ? -32.403 25.815 40.115 1.00 41.44 103 GLN A O 1
ATOM 820 N N . TYR A 1 104 ? -33.294 24.056 39.045 1.00 39.72 104 TYR A N 1
ATOM 821 C CA . TYR A 1 104 ? -32.036 23.632 38.423 1.00 39.72 104 TYR A CA 1
ATOM 822 C C . TYR A 1 104 ? -31.556 24.626 37.355 1.00 39.72 104 TYR A C 1
ATOM 824 O O . TYR A 1 104 ? -30.381 25.006 37.350 1.00 39.72 104 TYR A O 1
ATOM 832 N N . ALA A 1 105 ? -32.470 25.121 36.516 1.00 37.69 105 ALA A N 1
ATOM 833 C CA . ALA A 1 105 ? -32.194 26.148 35.513 1.00 37.69 105 ALA A CA 1
ATOM 834 C C . ALA A 1 105 ? -31.749 27.473 36.159 1.00 37.69 105 ALA A C 1
ATOM 836 O O . ALA A 1 105 ? -30.746 28.057 35.751 1.00 37.69 105 ALA A O 1
ATOM 837 N N . ALA A 1 106 ? -32.401 27.906 37.244 1.00 39.69 106 ALA A N 1
ATOM 838 C CA . ALA A 1 106 ? -32.002 29.107 37.983 1.00 39.69 106 ALA A CA 1
ATOM 839 C C . ALA A 1 106 ? -30.588 28.983 38.588 1.00 39.69 106 ALA A C 1
ATOM 841 O O . ALA A 1 106 ? -29.821 29.951 38.630 1.00 39.69 106 ALA A O 1
ATOM 842 N N . THR A 1 107 ? -30.214 27.776 39.020 1.00 38.53 107 THR A N 1
ATOM 843 C CA . THR A 1 107 ? -28.885 27.475 39.571 1.00 38.53 107 THR A CA 1
ATOM 844 C C . THR A 1 107 ? -27.809 27.441 38.481 1.00 38.53 107 THR A C 1
ATOM 846 O O . THR A 1 107 ? -26.706 27.951 38.692 1.00 38.53 107 THR A O 1
ATOM 849 N N . PHE A 1 108 ? -28.136 26.913 37.298 1.00 35.41 108 PHE A N 1
ATOM 850 C CA . PHE A 1 108 ? -27.276 26.932 36.112 1.00 35.41 108 PHE A CA 1
ATOM 851 C C . PHE A 1 108 ? -27.003 28.369 35.634 1.00 35.41 108 PHE A C 1
ATOM 853 O O . PHE A 1 108 ? -25.845 28.761 35.489 1.00 35.41 108 PHE A O 1
ATOM 860 N N . MET A 1 109 ? -28.042 29.207 35.563 1.00 35.88 109 MET A N 1
ATOM 861 C CA . MET A 1 109 ? -27.943 30.630 35.196 1.00 35.88 109 MET A CA 1
ATOM 862 C C . MET A 1 109 ? -27.079 31.443 36.175 1.00 35.88 109 MET A C 1
ATOM 864 O O . MET A 1 109 ? -26.346 32.355 35.786 1.00 35.88 109 MET A O 1
ATOM 868 N N . LYS A 1 110 ? -27.106 31.099 37.470 1.00 38.22 110 LYS A N 1
ATOM 869 C CA . LYS A 1 110 ? -26.233 31.707 38.493 1.00 38.22 110 LYS A CA 1
ATOM 870 C C . LYS A 1 110 ? -24.762 31.300 38.328 1.00 38.22 110 LYS A C 1
ATOM 872 O O . LYS A 1 110 ? -23.875 32.047 38.744 1.00 38.22 110 LYS A O 1
ATOM 877 N N . LYS A 1 111 ? -24.507 30.125 37.743 1.00 34.69 111 LYS A N 1
ATOM 878 C CA . LYS A 1 111 ? -23.172 29.566 37.494 1.00 34.69 111 LYS A CA 1
ATOM 879 C C . LYS A 1 111 ? -22.557 30.144 36.216 1.00 34.69 111 LYS A C 1
ATOM 881 O O . LYS A 1 111 ? -21.403 30.555 36.252 1.00 34.69 111 LYS A O 1
ATOM 886 N N . GLU A 1 112 ? -23.343 30.302 35.150 1.00 34.16 112 GLU A N 1
ATOM 887 C CA . GLU A 1 112 ? -22.905 30.978 33.919 1.00 34.16 112 GLU A CA 1
ATOM 888 C C . GLU A 1 112 ? -22.610 32.464 34.127 1.00 34.16 112 GLU A C 1
ATOM 890 O O . GLU A 1 112 ? -21.580 32.934 33.657 1.00 34.16 112 GLU A O 1
ATOM 895 N N . ARG A 1 113 ? -23.410 33.191 34.925 1.00 35.59 113 ARG A N 1
ATOM 896 C CA . ARG A 1 113 ? -23.110 34.597 35.276 1.00 35.59 113 ARG A CA 1
ATOM 897 C C . ARG A 1 113 ? -21.786 34.775 36.030 1.00 35.59 113 ARG A C 1
ATOM 899 O O . ARG A 1 113 ? -21.186 35.845 35.975 1.00 35.59 113 ARG A O 1
ATOM 906 N N . ARG A 1 114 ? -21.325 33.742 36.746 1.00 34.69 114 ARG A N 1
ATOM 907 C CA . ARG A 1 114 ? -20.007 33.732 37.406 1.00 34.69 114 ARG A CA 1
ATOM 908 C C . ARG A 1 114 ? -18.877 33.390 36.431 1.00 34.69 114 ARG A C 1
ATOM 910 O O . ARG A 1 114 ? -17.797 33.953 36.569 1.00 34.69 114 ARG A O 1
ATOM 917 N N . SER A 1 115 ? -19.132 32.541 35.436 1.00 36.03 115 SER A N 1
ATOM 918 C CA . SER A 1 115 ? -18.169 32.230 34.371 1.00 36.03 115 SER A CA 1
ATOM 919 C C . SER A 1 115 ? -18.024 33.366 33.351 1.00 36.03 115 SER A C 1
ATOM 921 O O . SER A 1 115 ? -16.915 33.638 32.904 1.00 36.03 115 SER A O 1
ATOM 923 N N . SER A 1 116 ? -19.096 34.102 33.041 1.00 35.84 116 SER A N 1
ATOM 924 C CA . SER A 1 116 ? -19.058 35.247 32.121 1.00 35.84 116 SER A CA 1
ATOM 925 C C . SER A 1 116 ? -18.346 36.467 32.717 1.00 35.84 116 SER A C 1
ATOM 927 O O . SER A 1 116 ? -17.694 37.212 31.993 1.00 35.84 116 SER A O 1
ATOM 929 N N . ALA A 1 117 ? -18.391 36.648 34.043 1.00 33.66 117 ALA A N 1
ATOM 930 C CA . ALA A 1 117 ? -17.601 37.669 34.740 1.00 33.66 117 ALA A CA 1
ATOM 931 C C . ALA A 1 117 ? -16.091 37.344 34.775 1.00 33.66 117 ALA A C 1
ATOM 933 O O . ALA A 1 117 ? -15.274 38.248 34.927 1.00 33.66 117 ALA A O 1
ATOM 934 N N . ALA A 1 118 ? -15.713 36.070 34.605 1.00 33.25 118 ALA A N 1
ATOM 935 C CA . ALA A 1 118 ? -14.320 35.626 34.516 1.00 33.25 118 ALA A CA 1
ATOM 936 C C . ALA A 1 118 ? -13.762 35.643 33.075 1.00 33.25 118 ALA A C 1
ATOM 938 O O . ALA A 1 118 ? -12.554 35.513 32.893 1.00 33.25 118 ALA A O 1
ATOM 939 N N . ALA A 1 119 ? -14.616 35.842 32.064 1.00 33.06 119 ALA A N 1
ATOM 940 C CA . ALA A 1 119 ? -14.272 35.755 30.643 1.00 33.06 119 ALA A CA 1
ATOM 941 C C . ALA A 1 119 ? -14.096 37.118 29.937 1.00 33.06 119 ALA A C 1
ATOM 943 O O . ALA A 1 119 ? -14.039 37.171 28.714 1.00 33.06 119 ALA A O 1
ATOM 944 N N . SER A 1 120 ? -13.965 38.240 30.659 1.00 30.52 120 SER A N 1
ATOM 945 C CA . SER A 1 120 ? -13.798 39.568 30.028 1.00 30.52 120 SER A CA 1
ATOM 946 C C . SER A 1 120 ? -12.355 39.908 29.598 1.00 30.52 120 SER A C 1
ATOM 948 O O . SER A 1 120 ? -11.993 41.084 29.508 1.00 30.52 120 SER A O 1
ATOM 950 N N . LYS A 1 121 ? -11.501 38.913 29.339 1.00 32.66 121 LYS A N 1
ATOM 951 C CA . LYS A 1 121 ? -10.184 39.118 28.719 1.00 32.66 121 LYS A CA 1
ATOM 952 C C . LYS A 1 121 ? -9.990 38.082 27.610 1.00 32.66 121 LYS A C 1
ATOM 954 O O . LYS A 1 121 ? -9.697 36.932 27.907 1.00 32.66 121 LYS A O 1
ATOM 959 N N . HIS A 1 122 ? -10.123 38.566 26.374 1.00 28.56 122 HIS A N 1
ATOM 960 C CA . HIS A 1 122 ? -10.041 37.904 25.060 1.00 28.56 122 HIS A CA 1
ATOM 961 C C . HIS A 1 122 ? -11.391 37.562 24.399 1.00 28.56 122 HIS A C 1
ATOM 963 O O . HIS A 1 122 ? -12.059 36.594 24.740 1.00 28.56 122 HIS A O 1
ATOM 969 N N . ASN A 1 123 ? -11.751 38.405 23.426 1.00 26.64 123 ASN A N 1
ATOM 970 C CA . ASN A 1 123 ? -12.786 38.213 22.407 1.00 26.64 123 ASN A CA 1
ATOM 971 C C . ASN A 1 123 ? -12.304 37.187 21.362 1.00 26.64 123 ASN A C 1
ATOM 973 O O . ASN A 1 123 ? -11.180 37.328 20.888 1.00 26.64 123 ASN A O 1
ATOM 977 N N . ASP A 1 124 ? -13.129 36.204 20.980 1.00 25.17 124 ASP A N 1
ATOM 978 C CA . ASP A 1 124 ? -13.953 36.306 19.761 1.00 25.17 124 ASP A CA 1
ATOM 979 C C . ASP A 1 124 ? -14.953 35.134 19.594 1.00 25.17 124 ASP A C 1
ATOM 981 O O . ASP A 1 124 ? -14.644 33.974 19.846 1.00 25.17 124 ASP A O 1
ATOM 985 N N . MET A 1 125 ? -16.156 35.50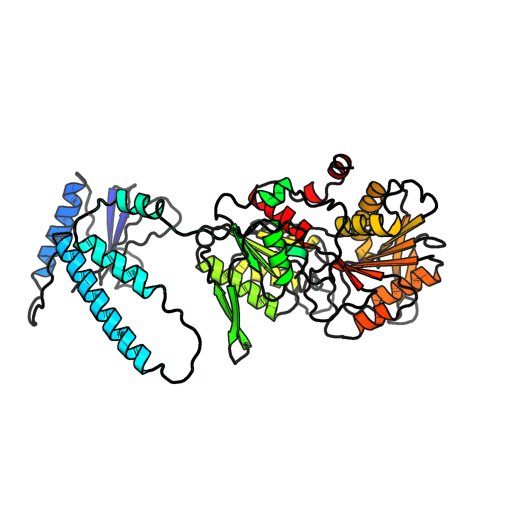8 19.131 1.00 27.72 125 MET A N 1
ATOM 986 C CA . MET A 1 125 ? -17.266 34.728 18.541 1.00 27.72 125 MET A CA 1
ATOM 987 C C . MET A 1 125 ? -18.047 33.684 19.377 1.00 27.72 125 MET A C 1
ATOM 989 O O . MET A 1 125 ? -17.785 32.486 19.339 1.00 27.72 125 MET A O 1
ATOM 993 N N . ALA A 1 126 ? -19.173 34.127 19.961 1.00 28.02 126 ALA A N 1
ATOM 994 C CA . ALA A 1 126 ? -20.360 33.298 20.218 1.00 28.02 126 ALA A CA 1
ATOM 995 C C . ALA A 1 126 ? -21.640 34.040 19.763 1.00 28.02 126 ALA A C 1
ATOM 997 O O . ALA A 1 126 ? -21.839 35.214 20.075 1.00 28.02 126 ALA A O 1
ATOM 998 N N . HIS A 1 127 ? -22.487 33.367 18.977 1.00 32.97 127 HIS A N 1
ATOM 999 C CA . HIS A 1 127 ? -23.631 33.939 18.250 1.00 32.97 127 HIS A CA 1
ATOM 1000 C C . HIS A 1 127 ? -24.879 34.159 19.155 1.00 32.97 127 HIS A C 1
ATOM 1002 O O . HIS A 1 127 ? -25.341 33.197 19.765 1.00 32.97 127 HIS A O 1
ATOM 1008 N N . PRO A 1 128 ? -25.526 35.349 19.188 1.00 30.03 128 PRO A N 1
ATOM 1009 C CA . PRO A 1 128 ? -26.656 35.653 20.096 1.00 30.03 128 PRO A CA 1
ATOM 1010 C C . PRO A 1 128 ? -28.048 35.098 19.708 1.00 30.03 128 PRO A C 1
ATOM 1012 O O . PRO A 1 128 ? -29.047 35.487 20.310 1.00 30.03 128 PRO A O 1
ATOM 1015 N N . LYS A 1 129 ? -28.169 34.240 18.684 1.00 31.88 129 LYS A N 1
ATOM 1016 C CA . LYS A 1 129 ? -29.475 33.888 18.074 1.00 31.88 129 LYS A CA 1
ATOM 1017 C C . LYS A 1 129 ? -30.201 32.690 18.709 1.00 31.88 129 LYS A C 1
ATOM 1019 O O . LYS A 1 129 ? -31.405 32.558 18.532 1.00 31.88 129 LYS A O 1
ATOM 1024 N N . SER A 1 130 ? -29.517 31.852 19.484 1.00 37.03 130 SER A N 1
ATOM 1025 C CA . SER A 1 130 ? -30.107 30.665 20.132 1.00 37.03 130 SER A CA 1
ATOM 1026 C C . SER A 1 130 ? -30.915 30.988 21.398 1.00 37.03 130 SER A C 1
ATOM 1028 O O . SER A 1 130 ? -31.823 30.243 21.758 1.00 37.03 130 SER A O 1
ATOM 1030 N N . PHE A 1 131 ? -30.635 32.121 22.049 1.00 36.84 131 PHE A N 1
ATOM 1031 C CA . PHE A 1 131 ? -31.263 32.506 23.317 1.00 36.84 131 PHE A CA 1
ATOM 1032 C C . PHE A 1 131 ? -32.700 33.032 23.144 1.00 36.84 131 PHE A C 1
ATOM 1034 O O . PHE A 1 131 ? -33.597 32.640 23.886 1.00 36.84 131 PHE A O 1
ATOM 1041 N N . ALA A 1 132 ? -32.949 33.849 22.114 1.00 38.31 132 ALA A N 1
ATOM 1042 C CA . ALA A 1 132 ? -34.280 34.400 21.834 1.00 38.31 132 ALA A CA 1
ATOM 1043 C C . ALA A 1 132 ? -35.291 33.325 21.387 1.00 38.31 132 ALA A C 1
ATOM 1045 O O . ALA A 1 132 ? -36.476 33.419 21.699 1.00 38.31 132 ALA A O 1
ATOM 1046 N N . ALA A 1 133 ? -34.818 32.279 20.701 1.00 38.53 133 ALA A N 1
ATOM 1047 C CA . ALA A 1 133 ? -35.652 31.158 20.270 1.00 38.53 133 ALA A CA 1
ATOM 1048 C C . ALA A 1 133 ? -36.115 30.295 21.455 1.00 38.53 133 ALA A C 1
ATOM 1050 O O . ALA A 1 133 ? -37.266 29.872 21.502 1.00 38.53 133 ALA A O 1
ATOM 1051 N N . PHE A 1 134 ? -35.245 30.084 22.447 1.00 35.50 134 PHE A N 1
ATOM 1052 C CA . PHE A 1 134 ? -35.565 29.274 23.623 1.00 35.50 134 PHE A CA 1
ATOM 1053 C C . PHE A 1 134 ? -36.552 29.975 24.569 1.00 35.50 134 PHE A C 1
ATOM 1055 O O . PHE A 1 134 ? -37.413 29.336 25.166 1.00 35.50 134 PHE A O 1
ATOM 1062 N N . GLN A 1 135 ? -36.469 31.304 24.665 1.00 37.91 135 GLN A N 1
ATOM 1063 C CA . GLN A 1 135 ? -37.346 32.108 25.516 1.00 37.91 135 GLN A CA 1
ATOM 1064 C C . GLN A 1 135 ? -38.794 32.143 24.991 1.00 37.91 135 GLN A C 1
ATOM 1066 O O . GLN A 1 135 ? -39.737 32.033 25.770 1.00 37.91 135 GLN A O 1
ATOM 1071 N N . LYS A 1 136 ? -38.964 32.154 23.663 1.00 41.38 136 LYS A N 1
ATOM 1072 C CA . LYS A 1 136 ? -40.273 32.139 22.991 1.00 41.38 136 LYS A CA 1
ATOM 1073 C C . LYS A 1 136 ? -41.019 30.802 23.146 1.00 41.38 136 LYS A C 1
ATOM 1075 O O . LYS A 1 136 ? -42.241 30.777 23.238 1.00 41.38 136 LYS A O 1
ATOM 1080 N N . VAL A 1 137 ? -40.283 29.690 23.230 1.00 39.97 137 VAL A N 1
ATOM 1081 C CA . VAL A 1 137 ? -40.847 28.344 23.463 1.00 39.97 137 VAL A CA 1
ATOM 1082 C C . VAL A 1 137 ? -41.401 28.201 24.884 1.00 39.97 137 VAL A C 1
ATOM 1084 O O . VAL A 1 137 ? -42.423 27.551 25.086 1.00 39.97 137 VAL A O 1
ATOM 1087 N N . ILE A 1 138 ? -40.758 28.836 25.868 1.00 38.19 138 ILE A N 1
ATOM 1088 C CA . ILE A 1 138 ? -41.223 28.826 27.261 1.00 38.19 138 ILE A CA 1
ATOM 1089 C C . ILE A 1 138 ? -42.496 29.673 27.408 1.00 38.19 138 ILE A C 1
ATOM 1091 O O . ILE A 1 138 ? -43.456 29.218 28.024 1.00 38.19 138 ILE A O 1
ATOM 1095 N N . GLU A 1 139 ? -42.539 30.853 26.784 1.00 41.81 139 GLU A N 1
ATOM 1096 C CA . GLU A 1 139 ? -43.708 31.746 26.823 1.00 41.81 139 GLU A CA 1
ATOM 1097 C C . GLU A 1 139 ? -44.951 31.119 26.164 1.00 41.81 139 GLU A C 1
ATOM 1099 O O . GLU A 1 139 ? -46.052 31.216 26.706 1.00 41.81 139 GLU A O 1
ATOM 1104 N N . ASN A 1 140 ? -44.779 30.391 25.055 1.00 41.81 140 ASN A N 1
ATOM 1105 C CA . ASN A 1 140 ? -45.888 29.723 24.364 1.00 41.81 140 ASN A CA 1
ATOM 1106 C C . ASN A 1 140 ? -46.444 28.506 25.131 1.00 41.81 140 ASN A C 1
ATOM 1108 O O . ASN A 1 140 ? -47.627 28.193 25.015 1.00 41.81 140 ASN A O 1
ATOM 1112 N N . HIS A 1 141 ? -45.628 27.841 25.956 1.00 39.00 141 HIS A N 1
ATOM 1113 C CA . HIS A 1 141 ? -46.084 26.722 26.788 1.00 39.00 141 HIS A CA 1
ATOM 1114 C C . HIS A 1 141 ? -46.821 27.197 28.059 1.00 39.00 141 HIS A C 1
ATOM 1116 O O . HIS A 1 141 ? -47.685 26.487 28.578 1.00 39.00 141 HIS A O 1
ATOM 1122 N N . GLU A 1 142 ? -46.517 28.395 28.570 1.00 37.47 142 GLU A N 1
ATOM 1123 C CA . GLU A 1 142 ? -47.190 28.974 29.746 1.00 37.47 142 GLU A CA 1
ATOM 1124 C C . GLU A 1 142 ? -48.586 29.550 29.428 1.00 37.47 142 GLU A C 1
ATOM 1126 O O . GLU A 1 142 ? -49.409 29.683 30.333 1.00 37.47 142 GLU A O 1
ATOM 1131 N N . ALA A 1 143 ? -48.903 29.801 28.151 1.00 41.16 143 ALA A N 1
ATOM 1132 C CA . ALA A 1 143 ? -50.212 30.286 27.695 1.00 41.16 143 ALA A CA 1
ATOM 1133 C C . ALA A 1 143 ? -51.265 29.178 27.444 1.00 41.16 143 ALA A C 1
ATOM 1135 O O . ALA A 1 143 ? -52.400 29.477 27.065 1.00 41.16 143 ALA A O 1
ATOM 1136 N N . GLY A 1 144 ? -50.918 27.900 27.655 1.00 39.56 144 GLY A N 1
ATOM 1137 C CA . GLY A 1 144 ? -51.859 26.768 27.641 1.00 39.56 144 GLY A CA 1
ATOM 1138 C C . GLY A 1 144 ? -52.573 26.502 26.308 1.00 39.56 144 GLY A C 1
ATOM 1139 O O . GLY A 1 144 ? -53.679 25.967 26.325 1.00 39.56 144 GLY A O 1
ATOM 1140 N N . SER A 1 145 ? -51.992 26.897 25.171 1.00 37.62 145 SER A N 1
ATOM 1141 C CA . SER A 1 145 ? -52.732 26.987 23.902 1.00 37.62 145 SER A CA 1
ATOM 1142 C C . SER A 1 145 ? -52.536 25.839 22.905 1.00 37.62 145 SER A C 1
ATOM 1144 O O . SER A 1 145 ? -53.258 25.837 21.917 1.00 37.62 145 SER A O 1
ATOM 1146 N N . LEU A 1 146 ? -51.623 24.878 23.107 1.00 36.34 146 LEU A N 1
ATOM 1147 C CA . LEU A 1 146 ? -51.354 23.824 22.108 1.00 36.34 146 LEU A CA 1
ATOM 1148 C C . LEU A 1 146 ? -51.016 22.470 22.744 1.00 36.34 146 LEU A C 1
ATOM 1150 O O . LEU A 1 146 ? -50.321 22.398 23.762 1.00 36.34 146 LEU A O 1
ATOM 1154 N N . SER A 1 147 ? -51.516 21.388 22.141 1.00 38.97 147 SER A N 1
ATOM 1155 C CA . SER A 1 147 ? -51.200 20.017 22.550 1.00 38.97 147 SER A CA 1
ATOM 1156 C C . SER A 1 147 ? -49.849 19.551 21.979 1.00 38.97 147 SER A C 1
ATOM 1158 O O . SER A 1 147 ? -49.359 20.088 20.989 1.00 38.97 147 SER A O 1
ATOM 1160 N N . TYR A 1 148 ? -49.222 18.549 22.613 1.00 34.09 148 TYR A N 1
ATOM 1161 C CA . TYR A 1 148 ? -47.851 18.095 22.303 1.00 34.09 148 TYR A CA 1
ATOM 1162 C C . TYR A 1 148 ? -47.655 17.656 20.839 1.00 34.09 148 TYR A C 1
ATOM 1164 O O . TYR A 1 148 ? -46.548 17.776 20.319 1.00 34.09 148 TYR A O 1
ATOM 1172 N N . ASP A 1 149 ? -48.722 17.199 20.177 1.00 32.16 149 ASP A N 1
ATOM 1173 C CA . ASP A 1 149 ? -48.690 16.785 18.771 1.00 32.16 149 ASP A CA 1
ATOM 1174 C C . ASP A 1 149 ? -48.820 17.978 17.797 1.00 32.16 149 ASP A C 1
ATOM 1176 O O . ASP A 1 149 ? -48.271 17.928 16.700 1.00 32.16 149 ASP A O 1
ATOM 1180 N N . GLU A 1 150 ? -49.424 19.101 18.208 1.00 32.94 150 GLU A N 1
ATOM 1181 C CA . GLU A 1 150 ? -49.549 20.313 17.374 1.00 32.94 150 GLU A CA 1
ATOM 1182 C C . GLU A 1 150 ? -48.269 21.172 17.379 1.00 32.94 150 GLU A C 1
ATOM 1184 O O . GLU A 1 150 ? -47.942 21.792 16.369 1.00 32.94 150 GLU A O 1
ATOM 1189 N N . CYS A 1 151 ? -47.453 21.116 18.440 1.00 32.16 151 CYS A N 1
ATOM 1190 C CA . CYS A 1 151 ? -46.118 21.741 18.466 1.00 32.16 151 CYS A CA 1
ATOM 1191 C C . CYS A 1 151 ? -45.133 21.138 17.441 1.00 32.16 151 CYS A C 1
ATOM 1193 O O . CYS A 1 151 ? -44.108 21.749 17.133 1.00 32.16 151 CYS A O 1
ATOM 1195 N N . VAL A 1 152 ? -45.412 19.931 16.936 1.00 33.12 152 VAL A N 1
ATOM 1196 C CA . VAL A 1 152 ? -44.588 19.245 15.925 1.00 33.12 152 VAL A CA 1
ATOM 1197 C C . VAL A 1 152 ? -45.026 19.615 14.502 1.00 33.12 152 VAL A C 1
ATOM 1199 O O . VAL A 1 152 ? -44.202 19.596 13.585 1.00 33.12 152 VAL A O 1
ATOM 1202 N N . GLU A 1 153 ? -46.286 20.014 14.307 1.00 31.17 153 GLU A N 1
ATOM 1203 C CA . GLU A 1 153 ? -46.817 20.418 12.999 1.00 31.17 153 GLU A CA 1
ATOM 1204 C C . GLU A 1 153 ? -46.722 21.933 12.748 1.00 31.17 153 GLU A C 1
ATOM 1206 O O . GLU A 1 153 ? -46.426 22.326 11.621 1.00 31.17 153 GLU A O 1
ATOM 1211 N N . GLU A 1 154 ? -46.794 22.787 13.777 1.00 29.31 154 GLU A N 1
ATOM 1212 C CA . GLU A 1 154 ? -46.532 24.236 13.636 1.00 29.31 154 GLU A CA 1
ATOM 1213 C C . GLU A 1 154 ? -45.046 24.565 13.371 1.00 29.31 154 GLU A C 1
ATOM 1215 O O . GLU A 1 154 ? -44.719 25.641 12.880 1.00 29.31 154 GLU A O 1
ATOM 1220 N N . TYR A 1 155 ? -44.122 23.621 13.601 1.00 32.62 155 TYR A N 1
ATOM 1221 C CA . TYR A 1 155 ? -42.727 23.759 13.148 1.00 32.62 155 TYR A CA 1
ATOM 1222 C C . TYR A 1 155 ? -42.574 23.565 11.626 1.00 32.62 155 TYR A C 1
ATOM 1224 O O . TYR A 1 155 ? -41.513 23.857 11.075 1.00 32.62 155 TYR A O 1
ATOM 1232 N N . ASN A 1 156 ? -43.610 23.055 10.946 1.00 31.55 156 ASN A N 1
ATOM 1233 C CA . ASN A 1 156 ? -43.581 22.731 9.517 1.00 31.55 156 ASN A CA 1
ATOM 1234 C C . ASN A 1 156 ? -44.411 23.679 8.636 1.00 31.55 156 ASN A C 1
ATOM 1236 O O . ASN A 1 156 ? -44.322 23.578 7.413 1.00 31.55 156 ASN A O 1
ATOM 1240 N N . HIS A 1 157 ? -45.152 24.624 9.216 1.00 30.62 157 HIS A N 1
ATOM 1241 C CA . HIS A 1 157 ? -45.903 25.632 8.471 1.00 30.62 157 HIS A CA 1
ATOM 1242 C C . HIS A 1 157 ? -45.947 26.955 9.246 1.00 30.62 157 HIS A C 1
ATOM 1244 O O . HIS A 1 157 ? -46.860 27.183 10.024 1.00 30.62 157 HIS A O 1
ATOM 1250 N N . ASP A 1 158 ? -44.921 27.796 9.087 1.00 25.58 158 ASP A N 1
ATOM 1251 C CA . ASP A 1 158 ? -45.094 29.126 8.481 1.00 25.58 158 ASP A CA 1
ATOM 1252 C C . ASP A 1 158 ? -43.780 29.936 8.461 1.00 25.58 158 ASP A C 1
ATOM 1254 O O . ASP A 1 158 ? -43.082 30.118 9.458 1.00 25.58 158 ASP A O 1
ATOM 1258 N N . ASP A 1 159 ? -43.474 30.399 7.248 1.00 29.72 159 ASP A N 1
ATOM 1259 C CA . ASP A 1 159 ? -42.648 31.540 6.856 1.00 29.72 159 ASP A CA 1
ATOM 1260 C C . ASP A 1 159 ? -41.209 31.657 7.382 1.00 29.72 159 ASP A C 1
ATOM 1262 O O . ASP A 1 159 ? -40.838 32.549 8.147 1.00 29.72 159 ASP A O 1
ATOM 1266 N N . HIS A 1 160 ? -40.331 30.884 6.739 1.00 26.48 160 HIS A N 1
ATOM 1267 C CA . HIS A 1 160 ? -39.102 31.472 6.216 1.00 26.48 160 HIS A CA 1
ATOM 1268 C C . HIS A 1 160 ? -39.037 31.294 4.698 1.00 26.48 160 HIS A C 1
ATOM 1270 O O . HIS A 1 160 ? -38.942 30.175 4.191 1.00 26.48 160 HIS A O 1
ATOM 1276 N N . GLU A 1 161 ? -39.051 32.433 3.995 1.00 33.12 161 GLU A N 1
ATOM 1277 C CA . GLU A 1 161 ? -38.498 32.610 2.654 1.00 33.12 161 GLU A CA 1
ATOM 1278 C C . GLU A 1 161 ? -37.155 31.877 2.575 1.00 33.12 161 GLU A C 1
ATOM 1280 O O . GLU A 1 161 ? -36.114 32.347 3.038 1.00 33.12 161 GLU A O 1
ATOM 1285 N N . SER A 1 162 ? -37.201 30.671 2.019 1.00 27.22 162 SER A N 1
ATOM 1286 C CA . SER A 1 162 ? -36.022 29.888 1.713 1.00 27.22 162 SER A CA 1
ATOM 1287 C C . SER A 1 162 ? -35.451 30.446 0.421 1.00 27.22 162 SER A C 1
ATOM 1289 O O . SER A 1 162 ? -35.863 30.101 -0.685 1.00 27.22 162 SER A O 1
ATOM 1291 N N . SER A 1 163 ? -34.486 31.352 0.574 1.00 24.98 163 SER A N 1
ATOM 1292 C CA . SER A 1 163 ? -33.513 31.617 -0.473 1.00 24.98 163 SER A CA 1
ATOM 1293 C C . SER A 1 163 ? -32.928 30.273 -0.899 1.00 24.98 163 SER A C 1
ATOM 1295 O O . SER A 1 163 ? -32.259 29.585 -0.125 1.00 24.98 163 SER A O 1
ATOM 1297 N N . SER A 1 164 ? -33.261 29.896 -2.123 1.00 29.58 164 SER A N 1
ATOM 1298 C CA . SER A 1 164 ? -32.731 28.767 -2.855 1.00 29.58 164 SER A CA 1
ATOM 1299 C C . SER A 1 164 ? -31.205 28.817 -2.882 1.00 29.58 164 SER A C 1
ATOM 1301 O O . SER A 1 164 ? -30.628 29.503 -3.713 1.00 29.58 164 SER A O 1
ATOM 1303 N N . ASP A 1 165 ? -30.578 28.071 -1.987 1.00 24.66 165 ASP A N 1
ATOM 1304 C CA . ASP A 1 165 ? -29.329 27.367 -2.239 1.00 24.66 165 ASP A CA 1
ATOM 1305 C C . ASP A 1 165 ? -29.389 26.106 -1.386 1.00 24.66 165 ASP A C 1
ATOM 1307 O O . ASP A 1 165 ? -28.918 26.028 -0.251 1.00 24.66 165 ASP A O 1
ATOM 1311 N N . GLY A 1 166 ? -30.068 25.099 -1.942 1.00 24.77 166 GLY A N 1
ATOM 1312 C CA . GLY A 1 166 ? -29.881 23.741 -1.476 1.00 24.77 166 GLY A CA 1
ATOM 1313 C C . GLY A 1 166 ? -28.385 23.468 -1.476 1.00 24.77 166 GLY A C 1
ATOM 1314 O O . GLY A 1 166 ? -27.708 23.741 -2.469 1.00 24.77 166 GLY A O 1
ATOM 1315 N N . ALA A 1 167 ? -27.873 22.926 -0.372 1.00 27.77 167 ALA A N 1
ATOM 1316 C CA . ALA A 1 167 ? -26.602 22.225 -0.378 1.00 27.77 167 ALA A CA 1
ATOM 1317 C C . ALA A 1 167 ? -26.760 21.045 -1.344 1.00 27.77 167 ALA A C 1
ATOM 1319 O O . ALA A 1 167 ? -27.128 19.929 -0.980 1.00 27.77 167 ALA A O 1
ATOM 1320 N N . CYS A 1 168 ? -26.585 21.365 -2.624 1.00 24.53 168 CYS A N 1
ATOM 1321 C CA . CYS A 1 168 ? -26.441 20.456 -3.724 1.00 24.53 168 CYS A CA 1
ATOM 1322 C C . CYS A 1 168 ? -25.393 19.462 -3.260 1.00 24.53 168 CYS A C 1
ATOM 1324 O O . CYS A 1 168 ? -24.286 19.865 -2.895 1.00 24.53 168 CYS A O 1
ATOM 1326 N N . VAL A 1 169 ? -25.769 18.182 -3.223 1.00 32.94 169 VAL A N 1
ATOM 1327 C CA . VAL A 1 169 ? -24.807 17.085 -3.224 1.00 32.94 169 VAL A CA 1
ATOM 1328 C C . VAL A 1 169 ? -23.891 17.394 -4.390 1.00 32.94 169 VAL A C 1
ATOM 1330 O O . VAL A 1 169 ? -24.259 17.231 -5.555 1.00 32.94 169 VAL A O 1
ATOM 1333 N N . THR A 1 170 ? -22.746 17.976 -4.061 1.00 24.80 170 THR A N 1
ATOM 1334 C CA . THR A 1 170 ? -21.768 18.421 -5.025 1.00 24.80 170 THR A CA 1
ATOM 1335 C C . THR A 1 170 ? -21.435 17.190 -5.835 1.00 24.80 170 THR A C 1
ATOM 1337 O O . THR A 1 170 ? -21.097 16.135 -5.294 1.00 24.80 170 THR A O 1
ATOM 1340 N N . SER A 1 171 ? -21.633 17.282 -7.150 1.00 29.36 171 SER A N 1
ATOM 1341 C CA . SER A 1 171 ? -21.275 16.181 -8.034 1.00 29.36 171 SER A CA 1
ATOM 1342 C C . SER A 1 171 ? -19.831 15.752 -7.722 1.00 29.36 171 SER A C 1
ATOM 1344 O O . SER A 1 171 ? -19.032 16.594 -7.293 1.00 29.36 171 SER A O 1
ATOM 1346 N N . PRO A 1 172 ? -19.438 14.492 -7.963 1.00 33.59 172 PRO A N 1
ATOM 1347 C CA . PRO A 1 172 ? -18.055 14.055 -7.771 1.00 33.59 172 PRO A CA 1
ATOM 1348 C C . PRO A 1 172 ? -17.015 14.968 -8.447 1.00 33.59 172 PRO A C 1
ATOM 1350 O O . PRO A 1 172 ? -15.864 14.984 -8.023 1.00 33.59 172 PRO A O 1
ATOM 1353 N N . ALA A 1 173 ? -17.419 15.754 -9.454 1.00 28.20 173 ALA A N 1
ATOM 1354 C CA . ALA A 1 173 ? -16.599 16.758 -10.125 1.00 28.20 173 ALA A CA 1
ATOM 1355 C C . ALA A 1 173 ? -16.420 18.074 -9.335 1.00 28.20 173 ALA A C 1
ATOM 1357 O O . ALA A 1 173 ? -15.427 18.772 -9.509 1.00 28.20 173 ALA A O 1
ATOM 1358 N N . THR A 1 174 ? -17.341 18.435 -8.440 1.00 26.00 174 THR A N 1
ATOM 1359 C CA . THR A 1 174 ? -17.290 19.691 -7.670 1.00 26.00 174 THR A CA 1
ATOM 1360 C C . THR A 1 174 ? -16.522 19.528 -6.350 1.00 26.00 174 THR A C 1
ATOM 1362 O O . THR A 1 174 ? -15.774 20.428 -5.986 1.00 26.00 174 THR A O 1
ATOM 1365 N N . MET A 1 175 ? -16.544 18.344 -5.713 1.00 30.27 175 MET A N 1
ATOM 1366 C CA . MET A 1 175 ? -15.604 17.994 -4.619 1.00 30.27 175 MET A CA 1
ATOM 1367 C C . MET A 1 175 ? -14.154 17.796 -5.107 1.00 30.27 175 MET A C 1
ATOM 1369 O O . MET A 1 175 ? -13.256 17.433 -4.356 1.00 30.27 175 MET A O 1
ATOM 1373 N N . GLN A 1 176 ? -13.907 17.948 -6.409 1.00 33.00 176 GLN A N 1
ATOM 1374 C CA . GLN A 1 176 ? -12.590 17.841 -7.047 1.00 33.00 176 GLN A CA 1
ATOM 1375 C C . GLN A 1 176 ? -11.758 19.118 -6.911 1.00 33.00 176 GLN A C 1
ATOM 1377 O O . GLN A 1 176 ? -10.553 19.062 -7.104 1.00 33.00 176 GLN A O 1
ATOM 1382 N N . LYS A 1 177 ? -12.381 20.236 -6.520 1.00 27.72 177 LYS A N 1
ATOM 1383 C CA . LYS A 1 177 ? -11.767 21.568 -6.550 1.00 27.72 177 LYS A CA 1
ATOM 1384 C C . LYS A 1 177 ? -10.912 21.942 -5.329 1.00 27.72 177 LYS A C 1
ATOM 1386 O O . LYS A 1 177 ? -10.165 22.903 -5.421 1.00 27.72 177 LYS A O 1
ATOM 1391 N N . GLU A 1 178 ? -10.999 21.191 -4.228 1.00 32.12 178 GLU A N 1
ATOM 1392 C CA . GLU A 1 178 ? -10.137 21.345 -3.032 1.00 32.12 178 GLU A CA 1
ATOM 1393 C C . GLU A 1 178 ? -9.284 20.089 -2.756 1.00 32.12 178 GLU A C 1
ATOM 1395 O O . GLU A 1 178 ? -8.650 19.965 -1.710 1.00 32.12 178 GLU A O 1
ATOM 1400 N N . ARG A 1 179 ? -9.267 19.123 -3.687 1.00 44.22 179 ARG A N 1
ATOM 1401 C CA . ARG A 1 179 ? -8.373 17.960 -3.612 1.00 44.22 179 ARG A CA 1
ATOM 1402 C C . ARG A 1 179 ? -6.963 18.413 -3.977 1.00 44.22 179 ARG A C 1
ATOM 1404 O O . ARG A 1 179 ? -6.812 19.174 -4.925 1.00 44.22 179 ARG A O 1
ATOM 1411 N N . ASN A 1 180 ? -5.940 17.918 -3.271 1.00 43.38 180 ASN A N 1
ATOM 1412 C CA . ASN A 1 180 ? -4.556 17.993 -3.749 1.00 43.38 180 ASN A CA 1
ATOM 1413 C C . ASN A 1 180 ? -4.548 17.567 -5.225 1.00 43.38 180 ASN A C 1
ATOM 1415 O O . ASN A 1 180 ? -4.804 16.401 -5.530 1.00 43.38 180 ASN A O 1
ATOM 1419 N N . GLU A 1 181 ? -4.283 18.505 -6.134 1.00 49.91 181 GLU A N 1
ATOM 1420 C CA . GLU A 1 181 ? -4.307 18.304 -7.592 1.00 49.91 181 GLU A CA 1
ATOM 1421 C C . GLU A 1 181 ? -3.229 17.299 -8.079 1.00 49.91 181 GLU A C 1
ATOM 1423 O O . GLU A 1 181 ? -3.034 17.121 -9.278 1.00 49.91 181 GLU A O 1
ATOM 1428 N N . SER A 1 182 ? -2.522 16.620 -7.166 1.00 68.81 182 SER A N 1
ATOM 1429 C CA . SER A 1 182 ? -1.351 15.779 -7.426 1.00 68.81 182 SER A CA 1
ATOM 1430 C C . SER A 1 182 ? -1.635 14.281 -7.602 1.00 68.81 182 SER A C 1
ATOM 1432 O O . SER A 1 182 ? -0.780 13.572 -8.139 1.00 68.81 182 SER A O 1
ATOM 1434 N N . TYR A 1 183 ? -2.792 13.761 -7.165 1.00 86.88 183 TYR A N 1
ATOM 1435 C CA . TYR A 1 183 ? -3.077 12.323 -7.262 1.00 86.88 183 TYR A CA 1
ATOM 1436 C C . TYR A 1 183 ? -3.654 11.924 -8.622 1.00 86.88 183 TYR A C 1
ATOM 1438 O O . TYR A 1 183 ? -4.642 12.483 -9.096 1.00 86.88 183 TYR A O 1
ATOM 1446 N N . VAL A 1 184 ? -3.092 10.871 -9.214 1.00 91.38 184 VAL A N 1
ATOM 1447 C CA . VAL A 1 184 ? -3.613 10.243 -10.430 1.00 91.38 184 VAL A CA 1
ATOM 1448 C C . VAL A 1 184 ? -4.552 9.086 -10.091 1.00 91.38 184 VAL A C 1
ATOM 1450 O O . VAL A 1 184 ? -4.439 8.431 -9.053 1.00 91.38 184 VAL A O 1
ATOM 1453 N N . THR A 1 185 ? -5.494 8.814 -10.988 1.00 89.38 185 THR A N 1
ATOM 1454 C CA . THR A 1 185 ? -6.413 7.670 -10.918 1.00 89.38 185 THR A CA 1
ATOM 1455 C C . THR A 1 185 ? -6.541 7.039 -12.300 1.00 89.38 185 THR A C 1
ATOM 1457 O O . THR A 1 185 ? -6.212 7.663 -13.307 1.00 89.38 185 THR A O 1
ATOM 1460 N N . THR A 1 186 ? -7.008 5.792 -12.367 1.00 85.62 186 THR A N 1
ATOM 1461 C CA . THR A 1 186 ? -7.370 5.175 -13.652 1.00 85.62 186 THR A CA 1
ATOM 1462 C C . THR A 1 186 ? -8.636 5.828 -14.196 1.00 85.62 186 THR A C 1
ATOM 1464 O O . THR A 1 186 ? -9.622 5.920 -13.460 1.00 85.62 186 THR A O 1
ATOM 1467 N N . LYS A 1 187 ? -8.668 6.176 -15.482 1.00 83.94 187 LYS A N 1
ATOM 1468 C CA . LYS A 1 187 ? -9.819 6.821 -16.134 1.00 83.94 187 LYS A CA 1
ATOM 1469 C C . LYS A 1 187 ? -11.089 5.979 -16.019 1.00 83.94 187 LYS A C 1
ATOM 1471 O O . LYS A 1 187 ? -12.167 6.523 -15.803 1.00 83.94 187 LYS A O 1
ATOM 1476 N N . ARG A 1 188 ? -10.967 4.650 -16.135 1.00 77.12 188 ARG A N 1
ATOM 1477 C CA . ARG A 1 188 ? -12.119 3.726 -16.101 1.00 77.12 188 ARG A CA 1
ATOM 1478 C C . ARG A 1 188 ? -12.452 3.146 -14.724 1.00 77.12 188 ARG A C 1
ATOM 1480 O O . ARG A 1 188 ? -13.378 2.346 -14.631 1.00 77.12 188 ARG A O 1
ATOM 1487 N N . MET A 1 189 ? -11.713 3.504 -13.668 1.00 78.75 189 MET A N 1
ATOM 1488 C CA . MET A 1 189 ? -11.965 3.042 -12.289 1.00 78.75 189 MET A CA 1
ATOM 1489 C C . MET A 1 189 ? -12.192 1.521 -12.175 1.00 78.75 189 MET A C 1
ATOM 1491 O O . MET A 1 189 ? -13.090 1.063 -11.474 1.00 78.75 189 MET A O 1
ATOM 1495 N N . TYR A 1 190 ? -11.361 0.727 -12.862 1.00 71.69 190 TYR A N 1
ATOM 1496 C CA . TYR A 1 190 ? -11.539 -0.720 -13.089 1.00 71.69 190 TYR A CA 1
ATOM 1497 C C . TYR A 1 190 ? -11.869 -1.554 -11.838 1.00 71.69 190 TYR A C 1
ATOM 1499 O O . TYR A 1 190 ? -12.492 -2.610 -11.942 1.00 71.69 190 TYR A O 1
ATOM 1507 N N . PHE A 1 191 ? -11.439 -1.093 -10.662 1.00 75.12 191 PHE A N 1
ATOM 1508 C CA . PHE A 1 191 ? -11.508 -1.824 -9.397 1.00 75.12 191 PHE A CA 1
ATOM 1509 C C . PHE A 1 191 ? -12.437 -1.178 -8.358 1.00 75.12 191 PHE A C 1
ATOM 1511 O O . PHE A 1 191 ? -12.425 -1.589 -7.202 1.00 75.12 191 PHE A O 1
ATOM 1518 N N . ALA A 1 192 ? -13.254 -0.202 -8.759 1.00 70.75 192 ALA A N 1
ATOM 1519 C CA . ALA A 1 192 ? -14.231 0.464 -7.904 1.00 70.75 192 ALA A CA 1
ATOM 1520 C C . ALA A 1 192 ? -15.626 0.390 -8.539 1.00 70.75 192 ALA A C 1
ATOM 1522 O O . ALA A 1 192 ? -15.791 0.696 -9.720 1.00 70.75 192 ALA A O 1
ATOM 1523 N N . LYS A 1 193 ? -16.651 -0.016 -7.776 1.00 67.44 193 LYS A N 1
ATOM 1524 C CA . LYS A 1 193 ? -18.034 -0.056 -8.276 1.00 67.44 193 LYS A CA 1
ATOM 1525 C C . LYS A 1 193 ? -18.869 1.063 -7.667 1.00 67.44 193 LYS A C 1
ATOM 1527 O O . LYS A 1 193 ? -19.217 1.011 -6.492 1.00 67.44 193 LYS A O 1
ATOM 1532 N N . ASP A 1 194 ? -19.300 2.011 -8.498 1.00 57.59 194 ASP A N 1
ATOM 1533 C CA . ASP A 1 194 ? -20.112 3.169 -8.080 1.00 57.59 194 ASP A CA 1
ATOM 1534 C C . ASP A 1 194 ? -21.411 2.764 -7.343 1.00 57.59 194 ASP A C 1
ATOM 1536 O O . ASP A 1 194 ? -21.767 3.330 -6.310 1.00 57.59 194 ASP A O 1
ATOM 1540 N N . THR A 1 195 ? -22.081 1.691 -7.784 1.00 56.31 195 THR A N 1
ATOM 1541 C CA . THR A 1 195 ? -23.286 1.161 -7.114 1.00 56.31 195 THR A CA 1
ATOM 1542 C C . THR A 1 195 ? -23.009 0.527 -5.749 1.00 56.31 195 THR A C 1
ATOM 1544 O O . THR A 1 195 ? -23.901 0.491 -4.900 1.00 56.31 195 THR A O 1
ATOM 1547 N N . LEU A 1 196 ? -21.799 0.001 -5.519 1.00 54.41 196 LEU A N 1
ATOM 1548 C CA . LEU A 1 196 ? -21.414 -0.531 -4.208 1.00 54.41 196 LEU A CA 1
ATOM 1549 C C . LEU A 1 196 ? -20.946 0.592 -3.286 1.00 54.41 196 LEU A C 1
ATOM 1551 O O . LEU A 1 196 ? -21.295 0.609 -2.115 1.00 54.41 196 LEU A O 1
ATOM 1555 N N . ILE A 1 197 ? -20.252 1.584 -3.813 1.00 56.75 197 ILE A N 1
ATOM 1556 C CA . ILE A 1 197 ? -19.702 2.689 -3.038 1.00 56.75 197 ILE A CA 1
ATOM 1557 C C . ILE A 1 197 ? -20.814 3.588 -2.447 1.00 56.75 197 ILE A C 1
ATOM 1559 O O . ILE A 1 197 ? -20.772 3.926 -1.269 1.00 56.75 197 ILE A O 1
ATOM 1563 N N . LYS A 1 198 ? -21.909 3.830 -3.182 1.00 53.66 198 LYS A N 1
ATOM 1564 C CA . LYS A 1 198 ? -23.031 4.694 -2.742 1.00 53.66 198 LYS A CA 1
ATOM 1565 C C . LYS A 1 198 ? -23.987 4.103 -1.691 1.00 53.66 198 LYS A C 1
ATOM 1567 O O . LYS A 1 198 ? -24.928 4.771 -1.272 1.00 53.66 198 LYS A O 1
ATOM 1572 N N . SER A 1 199 ? -23.811 2.846 -1.275 1.00 53.22 199 SER A N 1
ATOM 1573 C CA . SER A 1 199 ? -24.821 2.118 -0.482 1.00 53.22 199 SER A CA 1
ATOM 1574 C C . SER A 1 199 ? -24.477 1.924 1.008 1.00 53.22 199 SER A C 1
ATOM 1576 O O . SER A 1 199 ? -25.251 1.270 1.712 1.00 53.22 199 SER A O 1
ATOM 1578 N N . LEU A 1 200 ? -23.393 2.516 1.531 1.00 57.09 200 LEU A N 1
ATOM 1579 C CA . LEU A 1 200 ? -23.076 2.455 2.974 1.00 57.09 200 LEU A CA 1
ATOM 1580 C C . LEU A 1 200 ? -23.906 3.413 3.855 1.00 57.09 200 LEU A C 1
ATOM 1582 O O . LEU A 1 200 ? -23.878 3.325 5.080 1.00 57.09 200 LEU A O 1
ATOM 1586 N N . VAL A 1 201 ? -24.720 4.278 3.249 1.00 54.56 201 VAL A N 1
ATOM 1587 C CA . VAL A 1 201 ? -25.438 5.367 3.938 1.00 54.56 201 VAL A CA 1
ATOM 1588 C C . VAL A 1 201 ? -26.607 4.890 4.814 1.00 54.56 201 VAL A C 1
ATOM 1590 O O . VAL A 1 201 ? -27.216 5.674 5.534 1.00 54.56 201 VAL A O 1
ATOM 1593 N N . ARG A 1 202 ? -26.968 3.602 4.816 1.00 51.50 202 ARG A N 1
ATOM 1594 C CA . ARG A 1 202 ? -28.312 3.231 5.286 1.00 51.50 202 ARG A CA 1
ATOM 1595 C C . ARG A 1 202 ? -28.523 2.953 6.771 1.00 51.50 202 ARG A C 1
ATOM 1597 O O . ARG A 1 202 ? -29.688 2.801 7.121 1.00 51.50 202 ARG A O 1
ATOM 1604 N N . GLN A 1 203 ? -27.516 2.870 7.654 1.00 55.53 203 GLN A N 1
ATOM 1605 C CA . GLN A 1 203 ? -27.803 2.424 9.040 1.00 55.53 203 GLN A CA 1
ATOM 1606 C C . GLN A 1 203 ? -26.981 3.027 10.203 1.00 55.53 203 GLN A C 1
ATOM 1608 O O . GLN A 1 203 ? -27.116 2.512 11.305 1.00 55.53 203 GLN A O 1
ATOM 1613 N N . ASN A 1 204 ? -26.148 4.071 10.050 1.00 66.19 204 ASN A N 1
ATOM 1614 C CA . ASN A 1 204 ? -25.304 4.598 11.162 1.00 66.19 204 ASN A CA 1
ATOM 1615 C C . ASN A 1 204 ? -24.518 3.486 11.918 1.00 66.19 204 ASN A C 1
ATOM 1617 O O . ASN A 1 204 ? -24.236 3.579 13.114 1.00 66.19 204 ASN A O 1
ATOM 1621 N N . ARG A 1 205 ? -24.227 2.375 11.224 1.00 83.94 205 ARG A N 1
ATOM 1622 C CA . ARG A 1 205 ? -23.584 1.173 11.784 1.00 83.94 205 ARG A CA 1
ATOM 1623 C C . ARG A 1 205 ? -22.081 1.200 11.627 1.00 83.94 205 ARG A C 1
ATOM 1625 O O . ARG A 1 205 ? -21.401 0.566 12.425 1.00 83.94 205 ARG A O 1
ATOM 1632 N N . VAL A 1 206 ? -21.599 1.908 10.614 1.00 89.94 206 VAL A N 1
ATOM 1633 C CA . VAL A 1 206 ? -20.186 2.027 10.283 1.00 89.94 206 VAL A CA 1
ATOM 1634 C C . VAL A 1 206 ? -19.668 3.361 10.803 1.00 89.94 206 VAL A C 1
ATOM 1636 O O . VAL A 1 206 ? -20.364 4.371 10.707 1.00 89.94 206 VAL A O 1
ATOM 1639 N N . ALA A 1 207 ? -18.468 3.347 11.369 1.00 94.12 207 ALA A N 1
ATOM 1640 C CA . ALA A 1 207 ? -17.699 4.539 11.687 1.00 94.12 207 ALA A CA 1
ATOM 1641 C C . ALA A 1 207 ? -16.317 4.431 11.041 1.00 94.12 207 ALA A C 1
ATOM 1643 O O . ALA A 1 207 ? -15.696 3.365 11.090 1.00 94.12 207 ALA A O 1
ATOM 1644 N N . ILE A 1 208 ? -15.850 5.516 10.429 1.00 96.25 208 ILE A N 1
ATOM 1645 C CA . ILE A 1 208 ? -14.551 5.573 9.753 1.00 96.25 208 ILE A CA 1
ATOM 1646 C C . ILE A 1 208 ? -13.735 6.673 10.402 1.00 96.25 208 ILE A C 1
ATOM 1648 O O . ILE A 1 208 ? -14.164 7.818 10.428 1.00 96.25 208 ILE A O 1
ATOM 1652 N N . PHE A 1 209 ? -12.554 6.324 10.889 1.00 98.25 209 PHE A N 1
ATOM 1653 C CA . PHE A 1 209 ? -11.596 7.259 11.465 1.00 98.25 209 PHE A CA 1
ATOM 1654 C C . PHE A 1 209 ? -10.313 7.242 10.643 1.00 98.25 209 PHE A C 1
ATOM 1656 O O . PHE A 1 209 ? -9.951 6.206 10.080 1.00 98.25 209 PHE A O 1
ATOM 1663 N N . ALA A 1 210 ? -9.605 8.365 10.612 1.00 98.12 210 ALA A N 1
ATOM 1664 C CA . ALA A 1 210 ? -8.286 8.467 10.005 1.00 98.12 210 ALA A CA 1
ATOM 1665 C C . ALA A 1 210 ? -7.262 8.867 11.068 1.00 98.12 210 ALA A C 1
ATOM 1667 O O . ALA A 1 210 ? -7.511 9.769 11.863 1.00 98.12 210 ALA A O 1
ATOM 1668 N N . MET A 1 211 ? -6.125 8.178 11.095 1.00 98.12 211 MET A N 1
ATOM 1669 C CA . MET A 1 211 ? -4.978 8.563 11.917 1.00 98.12 211 MET A CA 1
ATOM 1670 C C . MET A 1 211 ? -4.195 9.685 11.226 1.00 98.12 211 MET A C 1
ATOM 1672 O O . MET A 1 211 ? -4.289 9.803 10.000 1.00 98.12 211 MET A O 1
ATOM 1676 N N . PRO A 1 212 ? -3.364 10.454 11.958 1.00 96.62 212 PRO A N 1
ATOM 1677 C CA . PRO A 1 212 ? -2.551 11.522 11.371 1.00 96.62 212 PRO A CA 1
ATOM 1678 C C . PRO A 1 212 ? -1.724 11.089 10.151 1.00 96.62 212 PRO A C 1
ATOM 1680 O O . PRO A 1 212 ? -1.608 11.842 9.188 1.00 96.62 212 PRO A O 1
ATOM 1683 N N . SER A 1 213 ? -1.217 9.851 10.138 1.00 95.94 213 SER A N 1
ATOM 1684 C CA . SER A 1 213 ? -0.457 9.277 9.013 1.00 95.94 213 SER A CA 1
ATOM 1685 C C . SER A 1 213 ? -1.287 9.009 7.746 1.00 95.94 213 SER A C 1
ATOM 1687 O O . SER A 1 213 ? -0.749 8.590 6.721 1.00 95.94 213 SER A O 1
ATOM 1689 N N . SER A 1 214 ? -2.613 9.171 7.782 1.00 97.00 214 SER A N 1
ATOM 1690 C CA . SER A 1 214 ? -3.510 8.819 6.672 1.00 97.00 214 SER A CA 1
ATOM 1691 C C . SER A 1 214 ? -4.752 9.713 6.571 1.00 97.00 214 SER A C 1
ATOM 1693 O O . SER A 1 214 ? -5.746 9.296 5.979 1.00 97.00 214 SER A O 1
ATOM 1695 N N . THR A 1 215 ? -4.711 10.943 7.095 1.00 94.38 215 THR A N 1
ATOM 1696 C CA . THR A 1 215 ? -5.857 11.873 7.124 1.00 94.38 215 THR A CA 1
ATOM 1697 C C . THR A 1 215 ? -6.482 12.094 5.744 1.00 94.38 215 THR A C 1
ATOM 1699 O O . THR A 1 215 ? -7.679 11.869 5.566 1.00 94.38 215 THR A O 1
ATOM 1702 N N . HIS A 1 216 ? -5.675 12.466 4.742 1.00 93.38 216 HIS A N 1
ATOM 1703 C CA . HIS A 1 216 ? -6.162 12.710 3.378 1.00 93.38 216 HIS A CA 1
ATOM 1704 C C . HIS A 1 216 ? -6.769 11.454 2.745 1.00 93.38 216 HIS A C 1
ATOM 1706 O O . HIS A 1 216 ? -7.851 11.502 2.167 1.00 93.38 216 HIS A O 1
ATOM 1712 N N . LEU A 1 217 ? -6.103 10.310 2.909 1.00 95.81 217 LEU A N 1
ATOM 1713 C CA . LEU A 1 217 ? -6.583 9.042 2.376 1.00 95.81 217 LEU A CA 1
ATOM 1714 C C . LEU A 1 217 ? -7.895 8.601 3.044 1.00 95.81 217 LEU A C 1
ATOM 1716 O O . LEU A 1 217 ? -8.804 8.128 2.365 1.00 95.81 217 LEU A O 1
ATOM 1720 N N . GLY A 1 218 ? -8.015 8.766 4.362 1.00 96.06 218 GLY A N 1
ATOM 1721 C CA . GLY A 1 218 ? -9.240 8.462 5.098 1.00 96.06 218 GLY A CA 1
ATOM 1722 C C . GLY A 1 218 ? -10.417 9.337 4.667 1.00 96.06 218 GLY A C 1
ATOM 1723 O O . GLY A 1 218 ? -11.523 8.820 4.513 1.00 96.06 218 GLY A O 1
ATOM 1724 N N . LEU A 1 219 ? -10.171 10.624 4.399 1.00 94.56 219 LEU A N 1
ATOM 1725 C CA . LEU A 1 219 ? -11.174 11.548 3.864 1.00 94.56 219 LEU A CA 1
ATOM 1726 C C . LEU A 1 219 ? -11.632 11.154 2.451 1.00 94.56 219 LEU A C 1
ATOM 1728 O O . LEU A 1 219 ? -12.830 11.164 2.168 1.00 94.56 219 LEU A O 1
ATOM 1732 N N . ASP A 1 220 ? -10.708 10.766 1.571 1.00 93.50 220 ASP A N 1
ATOM 1733 C CA . ASP A 1 220 ? -11.057 10.285 0.230 1.00 93.50 220 ASP A CA 1
ATOM 1734 C C . ASP A 1 220 ? -11.895 8.997 0.300 1.00 93.50 220 ASP A C 1
ATOM 1736 O O . ASP A 1 220 ? -12.893 8.855 -0.409 1.00 93.50 220 ASP A O 1
ATOM 1740 N N . ILE A 1 221 ? -11.524 8.060 1.182 1.00 93.81 221 ILE A N 1
ATOM 1741 C CA . ILE A 1 221 ? -12.261 6.807 1.401 1.00 93.81 221 ILE A CA 1
ATOM 1742 C C . ILE A 1 221 ? -13.677 7.085 1.916 1.00 93.81 221 ILE A C 1
ATOM 1744 O O . ILE A 1 221 ? -14.634 6.510 1.395 1.00 93.81 221 ILE A O 1
ATOM 1748 N N . SER A 1 222 ? -13.826 7.946 2.927 1.00 92.12 222 SER A N 1
ATOM 1749 C CA . SER A 1 222 ? -15.131 8.265 3.517 1.00 92.12 222 SER A CA 1
ATOM 1750 C C . SER A 1 222 ? -16.039 8.978 2.508 1.00 92.12 222 SER A C 1
ATOM 1752 O O . SER A 1 222 ? -17.198 8.590 2.339 1.00 92.12 222 SER A O 1
ATOM 1754 N N . SER A 1 223 ? -15.471 9.919 1.744 1.00 89.69 223 SER A N 1
ATOM 1755 C CA . SER A 1 223 ? -16.151 10.638 0.663 1.00 89.69 223 SER A CA 1
ATOM 1756 C C . SER A 1 223 ? -16.646 9.694 -0.426 1.00 89.69 223 SER A C 1
ATOM 1758 O O . SER A 1 223 ? -17.794 9.801 -0.854 1.00 89.69 223 SER A O 1
ATOM 1760 N N . LEU A 1 224 ? -15.812 8.734 -0.847 1.00 88.44 224 LEU A N 1
ATOM 1761 C CA . LEU A 1 224 ? -16.234 7.697 -1.784 1.00 88.44 224 LEU A CA 1
ATOM 1762 C C . LEU A 1 224 ? -17.407 6.916 -1.188 1.00 88.44 224 LEU A C 1
ATOM 1764 O O . LEU A 1 224 ? -18.472 6.880 -1.787 1.00 88.44 224 LEU A O 1
ATOM 1768 N N . LEU A 1 225 ? -17.264 6.372 0.020 1.00 87.38 225 LEU A N 1
ATOM 1769 C CA . LEU A 1 225 ? -18.297 5.568 0.689 1.00 87.38 225 LEU A CA 1
ATOM 1770 C C . LEU A 1 225 ? -19.604 6.321 1.012 1.00 87.38 225 LEU A C 1
ATOM 1772 O O . LEU A 1 225 ? -20.581 5.694 1.436 1.00 87.38 225 LEU A O 1
ATOM 1776 N N . GLY A 1 226 ? -19.635 7.645 0.835 1.00 85.50 226 GLY A N 1
ATOM 1777 C CA . GLY A 1 226 ? -20.780 8.493 1.153 1.00 85.50 226 GLY A CA 1
ATOM 1778 C C . GLY A 1 226 ? -21.054 8.596 2.655 1.00 85.50 226 GLY A C 1
ATOM 1779 O O . GLY A 1 226 ? -22.188 8.863 3.047 1.00 85.50 226 GLY A O 1
ATOM 1780 N N . VAL A 1 227 ? -20.049 8.351 3.500 1.00 86.75 227 VAL A N 1
ATOM 1781 C CA . VAL A 1 227 ? -20.162 8.448 4.962 1.00 86.75 227 VAL A CA 1
ATOM 1782 C C . VAL A 1 227 ? -19.254 9.565 5.476 1.00 86.75 227 VAL A C 1
ATOM 1784 O O . VAL A 1 227 ? -18.139 9.707 4.980 1.00 86.75 227 VAL A O 1
ATOM 1787 N N . PRO A 1 228 ? -19.688 10.371 6.459 1.00 90.00 228 PRO A N 1
ATOM 1788 C CA . PRO A 1 228 ? -18.811 11.374 7.051 1.00 90.00 228 PRO A CA 1
ATOM 1789 C C . PRO A 1 228 ? -17.641 10.694 7.772 1.00 90.00 228 PRO A C 1
ATOM 1791 O O . PRO A 1 228 ? -17.817 9.647 8.402 1.00 90.00 228 PRO A O 1
ATOM 1794 N N . LEU A 1 229 ? -16.450 11.293 7.682 1.00 94.31 229 LEU A N 1
ATOM 1795 C CA . LEU A 1 229 ? -15.309 10.882 8.499 1.00 94.31 229 LEU A CA 1
ATOM 1796 C C . LEU A 1 229 ? -15.609 11.232 9.962 1.00 94.31 229 LEU A C 1
ATOM 1798 O O . LEU A 1 229 ? -16.030 12.350 10.249 1.00 94.31 229 LEU A O 1
ATOM 1802 N N . ASN A 1 230 ? -15.425 10.274 10.864 1.00 96.44 230 ASN A N 1
ATOM 1803 C CA . ASN A 1 230 ? -15.680 10.467 12.281 1.00 96.44 230 ASN A CA 1
ATOM 1804 C C . ASN A 1 230 ? -14.541 11.212 12.971 1.00 96.44 230 ASN A C 1
ATOM 1806 O O . ASN A 1 230 ? -13.369 11.046 12.625 1.00 96.44 230 ASN A O 1
ATOM 1810 N N . ASP A 1 231 ? -14.914 11.990 13.981 1.00 96.62 231 ASP A N 1
ATOM 1811 C CA . ASP A 1 231 ? -14.001 12.883 14.677 1.00 96.62 231 ASP A CA 1
ATOM 1812 C C . ASP A 1 231 ? -13.177 12.161 15.756 1.00 96.62 231 ASP A C 1
ATOM 1814 O O . ASP A 1 231 ? -13.704 11.482 16.653 1.00 96.62 231 ASP A O 1
ATOM 1818 N N . ILE A 1 232 ? -11.860 12.320 15.652 1.00 97.38 232 ILE A N 1
ATOM 1819 C CA . ILE A 1 232 ? -10.860 11.828 16.594 1.00 97.38 232 ILE A CA 1
ATOM 1820 C C . ILE A 1 232 ? -9.760 12.876 16.742 1.00 97.38 232 ILE A C 1
ATOM 1822 O O . ILE A 1 232 ? -9.155 13.316 15.766 1.00 97.38 232 ILE A O 1
ATOM 1826 N N . GLU A 1 233 ? -9.466 13.237 17.983 1.00 97.62 233 GLU A N 1
ATOM 1827 C CA . GLU A 1 233 ? -8.335 14.088 18.313 1.00 97.62 233 GLU A CA 1
ATOM 1828 C C . GLU A 1 233 ? -7.133 13.205 18.650 1.00 97.62 233 GLU A C 1
ATOM 1830 O O . GLU A 1 233 ? -7.161 12.432 19.611 1.00 97.62 233 GLU A O 1
ATOM 1835 N N . VAL A 1 234 ? -6.071 13.327 17.856 1.00 97.50 234 VAL A N 1
ATOM 1836 C CA . VAL A 1 234 ? -4.778 12.691 18.114 1.00 97.50 234 VAL A CA 1
ATOM 1837 C C . VAL A 1 234 ? -3.744 13.793 18.285 1.00 97.50 234 VAL A C 1
ATOM 1839 O O . VAL A 1 234 ? -3.440 14.532 17.349 1.00 97.50 234 VAL A O 1
ATOM 1842 N N . SER A 1 235 ? -3.221 13.925 19.498 1.00 95.88 235 SER A N 1
ATOM 1843 C CA . SER A 1 235 ? -2.304 14.996 19.884 1.00 95.88 235 SER A CA 1
ATOM 1844 C C . SER A 1 235 ? -1.140 14.454 20.715 1.00 95.88 235 SER A C 1
ATOM 1846 O O . SER A 1 235 ? -1.026 13.250 20.954 1.00 95.88 235 SER A O 1
ATOM 1848 N N . ALA A 1 236 ? -0.226 15.336 21.118 1.00 95.88 236 ALA A N 1
ATOM 1849 C CA . ALA A 1 236 ? 0.883 14.990 21.997 1.00 95.88 236 ALA A CA 1
ATOM 1850 C C . ALA A 1 236 ? 0.888 15.898 23.230 1.00 95.88 236 ALA A C 1
ATOM 1852 O O . ALA A 1 236 ? 0.698 17.113 23.120 1.00 95.88 236 ALA A O 1
ATOM 1853 N N . PHE A 1 237 ? 1.137 15.314 24.401 1.00 95.94 237 PHE A N 1
ATOM 1854 C CA . PHE A 1 237 ? 1.473 16.068 25.602 1.00 95.94 237 PHE A CA 1
ATOM 1855 C C . PHE A 1 237 ? 2.817 16.792 25.422 1.00 95.94 237 PHE A C 1
ATOM 1857 O O . PHE A 1 237 ? 3.569 16.550 24.476 1.00 95.94 237 PHE A O 1
ATOM 1864 N N . LYS A 1 238 ? 3.140 17.710 26.341 1.00 96.19 238 LYS A N 1
ATOM 1865 C CA . LYS A 1 238 ? 4.362 18.533 26.249 1.00 96.19 238 LYS A CA 1
ATOM 1866 C C . LYS A 1 238 ? 5.663 17.721 26.294 1.00 96.19 238 LYS A C 1
ATOM 1868 O O . LYS A 1 238 ? 6.689 18.221 25.849 1.00 96.19 238 LYS A O 1
ATOM 1873 N N . ASP A 1 239 ? 5.625 16.513 26.842 1.00 96.25 239 ASP A N 1
ATOM 1874 C CA . ASP A 1 239 ? 6.733 15.553 26.900 1.00 96.25 239 ASP A CA 1
ATOM 1875 C C . ASP A 1 239 ? 6.774 14.590 25.698 1.00 96.25 239 ASP A C 1
ATOM 1877 O O . ASP A 1 239 ? 7.696 13.783 25.589 1.00 96.25 239 ASP A O 1
ATOM 1881 N N . GLY A 1 240 ? 5.820 14.701 24.767 1.00 94.75 240 GLY A N 1
ATOM 1882 C CA . GLY A 1 240 ? 5.742 13.892 23.553 1.00 94.75 240 GLY A CA 1
ATOM 1883 C C . GLY A 1 240 ? 4.881 12.632 23.673 1.00 94.75 240 GLY A C 1
ATOM 1884 O O . GLY A 1 240 ? 4.738 11.920 22.676 1.00 94.75 240 GLY A O 1
ATOM 1885 N N . GLU A 1 241 ? 4.285 12.348 24.837 1.00 97.31 241 GLU A N 1
ATOM 1886 C CA . GLU A 1 241 ? 3.355 11.226 24.980 1.00 97.31 241 GLU A CA 1
ATOM 1887 C C . GLU A 1 241 ? 2.106 11.427 24.113 1.00 97.31 241 GLU A C 1
ATOM 1889 O O . GLU A 1 241 ? 1.534 12.515 24.043 1.00 97.31 241 GLU A O 1
ATOM 1894 N N . THR A 1 242 ? 1.671 10.366 23.433 1.00 97.75 242 THR A N 1
ATOM 1895 C CA . THR A 1 242 ? 0.501 10.414 22.549 1.00 97.75 242 THR A CA 1
ATOM 1896 C C . THR A 1 242 ? -0.795 10.459 23.359 1.00 97.75 242 THR A C 1
ATOM 1898 O O . THR A 1 242 ? -1.021 9.616 24.226 1.00 97.75 242 THR A O 1
ATOM 1901 N N . SER A 1 243 ? -1.673 11.404 23.028 1.00 97.75 243 SER A N 1
ATOM 1902 C CA . SER A 1 243 ? -3.026 11.531 23.569 1.00 97.75 243 SER A CA 1
ATOM 1903 C C . SER A 1 243 ? -4.047 11.247 22.471 1.00 97.75 243 SER A C 1
ATOM 1905 O O . SER A 1 243 ? -3.906 11.735 21.350 1.00 97.75 243 SER A O 1
ATOM 1907 N N . VAL A 1 244 ? -5.075 10.459 22.791 1.00 98.19 244 VAL A N 1
ATOM 1908 C CA . VAL A 1 244 ? -6.158 10.118 21.861 1.00 98.19 244 VAL A CA 1
ATOM 1909 C C . VAL A 1 244 ? -7.506 10.340 22.533 1.00 98.19 244 VAL A C 1
ATOM 1911 O O . VAL A 1 244 ? -7.778 9.764 23.590 1.00 98.19 244 VAL A O 1
ATOM 1914 N N . VAL A 1 245 ? -8.373 11.118 21.886 1.00 98.12 245 VAL A N 1
ATOM 1915 C CA . VAL A 1 245 ? -9.762 11.341 22.302 1.00 98.12 245 VAL A CA 1
ATOM 1916 C C . VAL A 1 245 ? -10.689 11.046 21.128 1.00 98.12 245 VAL A C 1
ATOM 1918 O O . VAL A 1 245 ? -10.554 11.615 20.052 1.00 98.12 245 VAL A O 1
ATOM 1921 N N . ILE A 1 246 ? -11.636 10.131 21.331 1.00 97.50 246 ILE A N 1
ATOM 1922 C CA . ILE A 1 246 ? -12.662 9.809 20.333 1.00 97.50 246 ILE A CA 1
ATOM 1923 C C . ILE A 1 246 ? -13.881 10.674 20.640 1.00 97.50 246 ILE A C 1
ATOM 1925 O O . ILE A 1 246 ? -14.506 10.487 21.687 1.00 97.50 246 ILE A O 1
ATOM 1929 N N . ASN A 1 247 ? -14.219 11.592 19.737 1.00 97.12 247 ASN A N 1
ATOM 1930 C CA . ASN A 1 247 ? -15.309 12.545 19.949 1.00 97.12 247 ASN A CA 1
ATOM 1931 C C . ASN A 1 247 ? -16.662 11.967 19.508 1.00 97.12 247 ASN A C 1
ATOM 1933 O O . ASN A 1 247 ? -17.690 12.214 20.142 1.00 97.12 247 ASN A O 1
ATOM 1937 N N . ASP A 1 248 ? -16.655 11.112 18.484 1.00 95.38 248 ASP A N 1
ATOM 1938 C CA . ASP A 1 248 ? -17.861 10.475 17.960 1.00 95.38 248 ASP A CA 1
ATOM 1939 C C . ASP A 1 248 ? -18.221 9.140 18.631 1.00 95.38 248 ASP A C 1
ATOM 1941 O O . ASP A 1 248 ? -17.380 8.323 19.014 1.00 95.38 248 ASP A O 1
ATOM 1945 N N . LEU A 1 249 ? -19.525 8.846 18.710 1.00 92.75 249 LEU A N 1
ATOM 1946 C CA . LEU A 1 249 ? -20.020 7.598 19.292 1.00 92.75 249 LEU A CA 1
ATOM 1947 C C . LEU A 1 249 ? -19.617 6.375 18.453 1.00 92.75 249 LEU A C 1
ATOM 1949 O O . LEU A 1 249 ? -20.103 6.188 17.334 1.00 92.75 249 LEU A O 1
ATOM 1953 N N . VAL A 1 250 ? -18.848 5.470 19.068 1.00 96.50 250 VAL A N 1
ATOM 1954 C CA . VAL A 1 250 ? -18.449 4.169 18.489 1.00 96.50 250 VAL A CA 1
ATOM 1955 C C . VAL A 1 250 ? -19.168 2.958 19.092 1.00 96.50 250 VAL A C 1
ATOM 1957 O O . VAL A 1 250 ? -19.024 1.840 18.597 1.00 96.50 250 VAL A O 1
ATOM 1960 N N . ARG A 1 251 ? -19.962 3.141 20.157 1.00 96.25 251 ARG A N 1
ATOM 1961 C CA . ARG A 1 251 ? -20.633 2.036 20.863 1.00 96.25 251 ARG A CA 1
ATOM 1962 C C . ARG A 1 251 ? -21.508 1.225 19.908 1.00 96.25 251 ARG A C 1
ATOM 1964 O O . ARG A 1 251 ? -22.433 1.754 19.302 1.00 96.25 251 ARG A O 1
ATOM 1971 N N . GLY A 1 252 ? -21.256 -0.079 19.833 1.00 95.38 252 GLY A N 1
ATOM 1972 C CA . GLY A 1 252 ? -22.036 -0.997 19.002 1.00 95.38 252 GLY A CA 1
ATOM 1973 C C . GLY A 1 252 ? -21.770 -0.891 17.494 1.00 95.38 252 GLY A C 1
ATOM 1974 O O . GLY A 1 252 ? -22.379 -1.652 16.738 1.00 95.38 252 GLY A O 1
ATOM 1975 N N . LYS A 1 253 ? -20.868 -0.000 17.059 1.00 94.12 253 LYS A N 1
ATOM 1976 C CA . LYS A 1 253 ? -20.543 0.218 15.646 1.00 94.12 253 LYS A CA 1
ATOM 1977 C C . LYS A 1 253 ? -19.438 -0.706 15.138 1.00 94.12 253 LYS A C 1
ATOM 1979 O O . LYS A 1 253 ? -18.632 -1.241 15.902 1.00 94.12 253 LYS A O 1
ATOM 1984 N N . GLU A 1 254 ? -19.445 -0.870 13.826 1.00 94.56 254 GLU A N 1
ATOM 1985 C CA . GLU A 1 254 ? -18.387 -1.421 12.989 1.00 94.56 254 GLU A CA 1
ATOM 1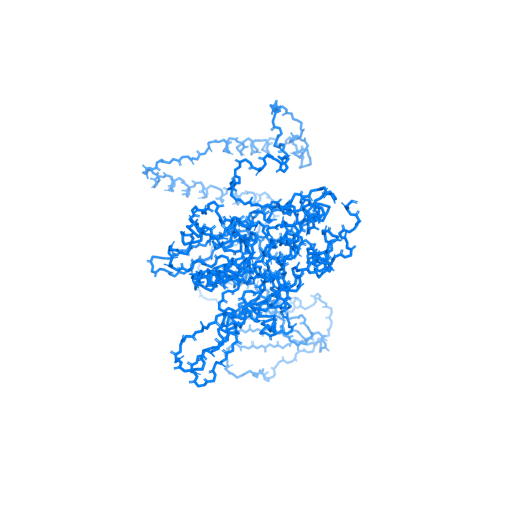986 C C . GLU A 1 254 ? -17.395 -0.306 12.684 1.00 94.56 254 GLU A C 1
ATOM 1988 O O . GLU A 1 254 ? -17.734 0.647 11.985 1.00 94.56 254 GLU A O 1
ATOM 1993 N N . VAL A 1 255 ? -16.196 -0.380 13.248 1.00 96.94 255 VAL A N 1
ATOM 1994 C CA . VAL A 1 255 ? -15.223 0.702 13.148 1.00 96.94 255 VAL A CA 1
ATOM 1995 C C . VAL A 1 255 ? -14.103 0.325 12.191 1.00 96.94 255 VAL A C 1
ATOM 1997 O O . VAL A 1 255 ? -13.514 -0.747 12.323 1.00 96.94 255 VAL A O 1
ATOM 2000 N N . TYR A 1 256 ? -13.792 1.223 11.263 1.00 98.12 256 TYR A N 1
ATOM 2001 C CA . TYR A 1 256 ? -12.615 1.162 10.404 1.00 98.12 256 TYR A CA 1
ATOM 2002 C C . TYR A 1 256 ? -11.680 2.309 10.782 1.00 98.12 256 TYR A C 1
ATOM 2004 O O . TYR A 1 256 ? -12.086 3.469 10.762 1.00 98.12 256 TYR A O 1
ATOM 2012 N N . ILE A 1 257 ? -10.438 1.988 11.138 1.00 98.44 257 ILE A N 1
ATOM 2013 C CA . ILE A 1 257 ? -9.408 2.983 11.456 1.00 98.44 257 ILE A CA 1
ATOM 2014 C C . ILE A 1 257 ? -8.367 2.937 10.346 1.00 98.44 257 ILE A C 1
ATOM 2016 O O . ILE A 1 257 ? -7.679 1.928 10.207 1.00 98.44 257 ILE A O 1
ATOM 2020 N N . VAL A 1 258 ? -8.268 3.998 9.549 1.00 98.69 258 VAL A N 1
ATOM 2021 C CA . VAL A 1 258 ? -7.297 4.116 8.458 1.00 98.69 258 VAL A CA 1
ATOM 2022 C C . VAL A 1 258 ? -6.028 4.763 8.996 1.00 98.69 258 VAL A C 1
ATOM 2024 O O . VAL A 1 258 ? -6.052 5.925 9.395 1.00 98.69 258 VAL A O 1
ATOM 2027 N N . GLY A 1 259 ? -4.921 4.027 9.024 1.00 98.00 259 GLY A N 1
ATOM 2028 C CA . GLY A 1 259 ? -3.652 4.543 9.530 1.00 98.00 259 GLY A CA 1
ATOM 2029 C C . GLY A 1 259 ? -2.463 3.696 9.111 1.00 98.00 259 GLY A C 1
ATOM 2030 O O . GLY A 1 259 ? -2.349 2.531 9.492 1.00 98.00 259 GLY A O 1
ATOM 2031 N N . SER A 1 260 ? -1.559 4.295 8.343 1.00 97.94 260 SER A N 1
ATOM 2032 C CA . SER A 1 260 ? -0.246 3.722 8.057 1.00 97.94 260 SER A CA 1
ATOM 2033 C C . SER A 1 260 ? 0.635 3.725 9.301 1.00 97.94 260 SER A C 1
ATOM 2035 O O . SER A 1 260 ? 0.531 4.599 10.158 1.00 97.94 260 SER A O 1
ATOM 2037 N N . THR A 1 261 ? 1.521 2.737 9.392 1.00 97.31 261 THR A N 1
ATOM 2038 C CA . THR A 1 261 ? 2.473 2.567 10.505 1.00 97.31 261 THR A CA 1
ATOM 2039 C C . THR A 1 261 ? 3.889 2.921 10.045 1.00 97.31 261 THR A C 1
ATOM 2041 O O . THR A 1 261 ? 4.853 2.194 10.270 1.00 97.31 261 THR A O 1
ATOM 2044 N N . ASP A 1 262 ? 4.002 4.044 9.337 1.00 93.69 262 ASP A N 1
ATOM 2045 C CA . ASP A 1 262 ? 5.234 4.569 8.730 1.00 93.69 262 ASP A CA 1
ATOM 2046 C C . ASP A 1 262 ? 6.265 5.096 9.738 1.00 93.69 262 ASP A C 1
ATOM 2048 O O . ASP A 1 262 ? 7.447 5.216 9.415 1.00 93.69 262 ASP A O 1
ATOM 2052 N N . SER A 1 263 ? 5.848 5.319 10.982 1.00 94.19 263 SER A N 1
ATOM 2053 C CA . SER A 1 263 ? 6.707 5.697 12.100 1.00 94.19 263 SER A CA 1
ATOM 2054 C C . SER A 1 263 ? 6.278 5.013 13.399 1.00 94.19 263 SER A C 1
ATOM 2056 O O . SER A 1 263 ? 5.132 4.584 13.553 1.00 94.19 263 SER A O 1
ATOM 2058 N N . SER A 1 264 ? 7.180 4.963 14.386 1.00 95.06 264 SER A N 1
ATOM 2059 C CA . SER A 1 264 ? 6.845 4.481 15.734 1.00 95.06 264 SER A CA 1
ATOM 2060 C C . SER A 1 264 ? 5.715 5.301 16.365 1.00 95.06 264 SER A C 1
ATOM 2062 O O . SER A 1 264 ? 4.864 4.740 17.048 1.00 95.06 264 SER A O 1
ATOM 2064 N N . LYS A 1 265 ? 5.682 6.617 16.105 1.00 96.06 265 LYS A N 1
ATOM 2065 C CA . LYS A 1 265 ? 4.615 7.519 16.560 1.00 96.06 265 LYS A CA 1
ATOM 2066 C C . LYS A 1 265 ? 3.269 7.106 15.966 1.00 96.06 265 LYS A C 1
ATOM 2068 O O . LYS A 1 265 ? 2.345 6.843 16.725 1.00 96.06 265 LYS A O 1
ATOM 2073 N N . ALA A 1 266 ? 3.193 6.939 14.644 1.00 97.31 266 ALA A N 1
ATOM 2074 C CA . ALA A 1 266 ? 1.972 6.509 13.962 1.00 97.31 266 ALA A CA 1
ATOM 2075 C C . ALA A 1 266 ? 1.490 5.122 14.429 1.00 97.31 266 ALA A C 1
ATOM 2077 O O . ALA A 1 266 ? 0.292 4.898 14.603 1.00 97.31 266 ALA A O 1
ATOM 2078 N N . LEU A 1 267 ? 2.418 4.195 14.704 1.00 98.25 267 LEU A N 1
ATOM 2079 C CA . LEU A 1 267 ? 2.083 2.906 15.311 1.00 98.25 267 LEU A CA 1
ATOM 2080 C C . LEU A 1 267 ? 1.449 3.082 16.700 1.00 98.25 267 LEU A C 1
ATOM 2082 O O . LEU A 1 267 ? 0.399 2.500 16.962 1.00 98.25 267 LEU A O 1
ATOM 2086 N N . PHE A 1 268 ? 2.043 3.887 17.585 1.00 98.12 268 PHE A N 1
ATOM 2087 C CA . PHE A 1 268 ? 1.485 4.133 18.919 1.00 98.12 268 PHE A CA 1
ATOM 2088 C C . PHE A 1 268 ? 0.138 4.871 18.881 1.00 98.12 268 PHE A C 1
ATOM 2090 O O . PHE A 1 268 ? -0.768 4.501 19.627 1.00 98.12 268 PHE A O 1
ATOM 2097 N N . GLU A 1 269 ? -0.032 5.845 17.984 1.00 98.56 269 GLU A N 1
ATOM 2098 C CA . GLU A 1 269 ? -1.309 6.532 17.737 1.00 98.56 269 GLU A CA 1
ATOM 2099 C C . GLU A 1 269 ? -2.412 5.541 17.342 1.00 98.56 269 GLU A C 1
ATOM 2101 O O . GLU A 1 269 ? -3.501 5.551 17.928 1.00 98.56 269 GLU A O 1
ATOM 2106 N N . LEU A 1 270 ? -2.119 4.623 16.415 1.00 98.69 270 LEU A N 1
ATOM 2107 C CA . LEU A 1 270 ? -3.052 3.574 16.007 1.00 98.69 270 LEU A CA 1
ATOM 2108 C C . LEU A 1 270 ? -3.380 2.620 17.168 1.00 98.69 270 LEU A C 1
ATOM 2110 O O . LEU A 1 270 ? -4.552 2.321 17.408 1.00 98.69 270 LEU A O 1
ATOM 2114 N N . LEU A 1 271 ? -2.369 2.163 17.913 1.00 98.75 271 LEU A N 1
ATOM 2115 C CA . LEU A 1 271 ? -2.544 1.249 19.049 1.00 98.75 271 LEU A CA 1
ATOM 2116 C C . LEU A 1 271 ? -3.441 1.854 20.140 1.00 98.75 271 LEU A C 1
ATOM 2118 O O . LEU A 1 271 ? -4.372 1.193 20.611 1.00 98.75 271 LEU A O 1
ATOM 2122 N N . LEU A 1 272 ? -3.198 3.111 20.522 1.00 98.69 272 LEU A N 1
ATOM 2123 C CA . LEU A 1 272 ? -4.009 3.809 21.521 1.00 98.69 272 LEU A CA 1
ATOM 2124 C C . LEU A 1 272 ? -5.433 4.066 21.020 1.00 98.69 272 LEU A C 1
ATOM 2126 O O . LEU A 1 272 ? -6.384 3.890 21.786 1.00 98.69 272 LEU A O 1
ATOM 2130 N N . SER A 1 273 ? -5.599 4.381 19.734 1.00 98.69 273 SER A N 1
ATOM 2131 C CA . SER A 1 273 ? -6.915 4.559 19.112 1.00 98.69 273 SER A CA 1
ATOM 2132 C C . SER A 1 273 ? -7.743 3.273 19.133 1.00 98.69 273 SER A C 1
ATOM 2134 O O . SER A 1 273 ? -8.899 3.292 19.563 1.00 98.69 273 SER A O 1
ATOM 2136 N N . ILE A 1 274 ? -7.146 2.128 18.776 1.00 98.75 274 ILE A N 1
ATOM 2137 C CA . ILE A 1 274 ? -7.793 0.808 18.886 1.00 98.75 274 ILE A CA 1
ATOM 2138 C C . ILE A 1 274 ? -8.218 0.544 20.339 1.00 98.75 274 ILE A C 1
ATOM 2140 O O . ILE A 1 274 ? -9.370 0.175 20.594 1.00 98.75 274 ILE A O 1
ATOM 2144 N N . SER A 1 275 ? -7.321 0.789 21.301 1.00 98.50 275 SER A N 1
ATOM 2145 C CA . SER A 1 275 ? -7.594 0.592 22.731 1.00 98.50 275 SER A CA 1
ATOM 2146 C C . SER A 1 275 ? -8.772 1.446 23.215 1.00 98.50 275 SER A C 1
ATOM 2148 O O . SER A 1 275 ? -9.688 0.950 23.882 1.00 98.50 275 SER A O 1
ATOM 2150 N N . ALA A 1 276 ? -8.786 2.729 22.846 1.00 98.44 276 ALA A N 1
ATOM 2151 C CA . ALA A 1 276 ? -9.835 3.673 23.209 1.00 98.44 276 ALA A CA 1
ATOM 2152 C C . ALA A 1 276 ? -11.194 3.268 22.609 1.00 98.44 276 ALA A C 1
ATOM 2154 O O . ALA A 1 276 ? -12.207 3.272 23.316 1.00 98.44 276 ALA A O 1
ATOM 2155 N N . MET A 1 277 ? -11.230 2.822 21.348 1.00 98.38 277 MET A N 1
ATOM 2156 C CA . MET A 1 277 ? -12.458 2.357 20.689 1.00 98.38 277 MET A CA 1
ATOM 2157 C C . MET A 1 277 ? -12.987 1.067 21.312 1.00 98.38 277 MET A C 1
ATOM 2159 O O . MET A 1 277 ? -14.194 0.929 21.548 1.00 98.38 277 MET A O 1
ATOM 2163 N N . ARG A 1 278 ? -12.087 0.139 21.659 1.00 98.25 278 ARG A N 1
ATOM 2164 C CA . ARG A 1 278 ? -12.452 -1.099 22.350 1.00 98.25 278 ARG A CA 1
ATOM 2165 C C . ARG A 1 278 ? -13.074 -0.810 23.714 1.00 98.25 278 ARG A C 1
ATOM 2167 O O . ARG A 1 278 ? -14.141 -1.343 24.025 1.00 98.25 278 ARG A O 1
ATOM 2174 N N . ARG A 1 279 ? -12.462 0.076 24.509 1.00 98.00 279 ARG A N 1
ATOM 2175 C CA . ARG A 1 279 ? -12.992 0.524 25.816 1.00 98.00 279 ARG A CA 1
ATOM 2176 C C . ARG A 1 279 ? -14.303 1.299 25.679 1.00 98.00 279 ARG A C 1
ATOM 2178 O O . ARG A 1 279 ? -15.179 1.181 26.534 1.00 98.00 279 ARG A O 1
ATOM 2185 N N . SER A 1 280 ? -14.492 1.975 24.551 1.00 97.94 280 SER A N 1
ATOM 2186 C CA . SER A 1 280 ? -15.734 2.662 24.178 1.00 97.94 280 SER A CA 1
ATOM 2187 C C . SER A 1 280 ? -16.809 1.727 23.603 1.00 97.94 280 SER A C 1
ATOM 2189 O O . SER A 1 280 ? -17.852 2.178 23.130 1.00 97.94 280 SER A O 1
ATOM 2191 N N . SER A 1 281 ? -16.614 0.406 23.724 1.00 97.81 281 SER A N 1
ATOM 2192 C CA . SER A 1 281 ? -17.580 -0.632 23.345 1.00 97.81 281 SER A CA 1
ATOM 2193 C C . SER A 1 281 ? -17.900 -0.674 21.845 1.00 97.81 281 SER A C 1
ATOM 2195 O O . SER A 1 281 ? -19.041 -0.970 21.470 1.00 97.81 281 SER A O 1
ATOM 2197 N N . ALA A 1 282 ? -16.915 -0.394 20.985 1.00 98.00 282 ALA A N 1
ATOM 2198 C CA . ALA A 1 282 ? -17.003 -0.725 19.564 1.00 98.00 282 ALA A CA 1
ATOM 2199 C C . ALA A 1 282 ? -17.324 -2.220 19.385 1.00 98.00 282 ALA A C 1
ATOM 2201 O O . ALA A 1 282 ? -16.780 -3.074 20.096 1.00 98.00 282 ALA A O 1
ATOM 2202 N N . LYS A 1 283 ? -18.241 -2.537 18.462 1.00 96.50 283 LYS A N 1
ATOM 2203 C CA . LYS A 1 283 ? -18.682 -3.918 18.224 1.00 96.50 283 LYS A CA 1
ATOM 2204 C C . LYS A 1 283 ? -17.602 -4.706 17.498 1.00 96.50 283 LYS A C 1
ATOM 2206 O O . LYS A 1 283 ? -17.298 -5.819 17.921 1.00 96.50 283 LYS A O 1
ATOM 2211 N N . ARG A 1 284 ? -17.039 -4.125 16.435 1.00 96.88 284 ARG A N 1
ATOM 2212 C CA . ARG A 1 284 ? -15.854 -4.645 15.750 1.00 96.88 284 ARG A CA 1
ATOM 2213 C C . ARG A 1 284 ? -14.920 -3.514 15.340 1.00 96.88 284 ARG A C 1
ATOM 2215 O O . ARG A 1 284 ? -15.392 -2.424 15.031 1.00 96.88 284 ARG A O 1
ATOM 2222 N N . ILE A 1 285 ? -13.622 -3.789 15.337 1.00 98.44 285 ILE A N 1
ATOM 2223 C CA . ILE A 1 285 ? -12.550 -2.859 14.987 1.00 98.44 285 ILE A CA 1
ATOM 2224 C C . ILE A 1 285 ? -11.714 -3.486 13.874 1.00 98.44 285 ILE A C 1
ATOM 2226 O O . ILE A 1 285 ? -11.064 -4.513 14.076 1.00 98.44 285 ILE A O 1
ATOM 2230 N N . THR A 1 286 ? -11.725 -2.847 12.710 1.00 98.50 286 THR A N 1
ATOM 2231 C CA . THR A 1 286 ? -10.856 -3.170 11.583 1.00 98.50 286 THR A CA 1
ATOM 2232 C C . THR A 1 286 ? -9.762 -2.116 11.481 1.00 98.50 286 THR A C 1
ATOM 2234 O O . THR A 1 286 ? -10.055 -0.943 11.247 1.00 98.50 286 THR A O 1
ATOM 2237 N N . ALA A 1 287 ? -8.504 -2.525 11.627 1.00 98.62 287 ALA A N 1
ATOM 2238 C CA . ALA A 1 287 ? -7.375 -1.664 11.297 1.00 98.62 287 ALA A CA 1
ATOM 2239 C C . ALA A 1 287 ? -7.134 -1.728 9.784 1.00 98.62 287 ALA A C 1
ATOM 2241 O O . ALA A 1 287 ? -6.813 -2.788 9.248 1.00 98.62 287 ALA A O 1
ATOM 2242 N N . VAL A 1 288 ? -7.316 -0.609 9.093 1.00 98.69 288 VAL A N 1
ATOM 2243 C CA . VAL A 1 288 ? -6.983 -0.445 7.677 1.00 98.69 288 VAL A CA 1
ATOM 2244 C C . VAL A 1 288 ? -5.600 0.193 7.625 1.00 98.69 288 VAL A C 1
ATOM 2246 O O . VAL A 1 288 ? -5.443 1.355 7.984 1.00 98.69 288 VAL A O 1
ATOM 2249 N N . ILE A 1 289 ? -4.593 -0.579 7.223 1.00 98.69 289 ILE A N 1
ATOM 2250 C CA . ILE A 1 289 ? -3.175 -0.216 7.286 1.00 98.69 289 ILE A CA 1
ATOM 2251 C C . ILE A 1 289 ? -2.622 -0.136 5.853 1.00 98.69 289 ILE A C 1
ATOM 2253 O O . ILE A 1 289 ? -2.219 -1.159 5.291 1.00 98.69 289 ILE A O 1
ATOM 2257 N N . PRO A 1 290 ? -2.612 1.057 5.225 1.00 98.25 290 PRO A N 1
ATOM 2258 C CA . PRO A 1 290 ? -2.101 1.225 3.866 1.00 98.25 290 PRO A CA 1
ATOM 2259 C C . PRO A 1 290 ? -0.596 0.954 3.744 1.00 98.25 290 PRO A C 1
ATOM 2261 O O . PRO A 1 290 ? -0.144 0.513 2.698 1.00 98.25 290 PRO A O 1
ATOM 2264 N N . TYR A 1 291 ? 0.188 1.196 4.793 1.00 98.31 291 TYR A N 1
ATOM 2265 C CA . TYR A 1 291 ? 1.582 0.767 4.875 1.00 98.31 291 TYR A CA 1
ATOM 2266 C C . TYR A 1 291 ? 1.854 0.096 6.220 1.00 98.31 291 TYR A C 1
ATOM 2268 O O . TYR A 1 291 ? 1.721 0.716 7.283 1.00 98.31 291 TYR A O 1
ATOM 2276 N N . TYR A 1 292 ? 2.227 -1.185 6.164 1.00 98.25 292 TYR A N 1
ATOM 2277 C CA . TYR A 1 292 ? 2.600 -1.982 7.330 1.00 98.25 292 TYR A CA 1
ATOM 2278 C C . TYR A 1 292 ? 4.098 -1.809 7.614 1.00 98.25 292 TYR A C 1
ATOM 2280 O O . TYR A 1 292 ? 4.953 -2.450 6.999 1.00 98.25 292 TYR A O 1
ATOM 2288 N N . GLY A 1 293 ? 4.426 -0.905 8.535 1.00 96.75 293 GLY A N 1
ATOM 2289 C CA . GLY A 1 293 ? 5.779 -0.706 9.032 1.00 96.75 293 GLY A CA 1
ATOM 2290 C C . GLY A 1 293 ? 6.354 -1.983 9.636 1.00 96.75 293 GLY A C 1
ATOM 2291 O O . GLY A 1 293 ? 5.639 -2.924 9.971 1.00 96.75 293 GLY A O 1
ATOM 2292 N N . TYR A 1 294 ? 7.681 -2.035 9.751 1.00 96.88 294 TYR A N 1
ATOM 2293 C CA . TYR A 1 294 ? 8.422 -3.217 10.212 1.00 96.88 294 TYR A CA 1
ATOM 2294 C C . TYR A 1 294 ? 8.278 -4.476 9.333 1.00 96.88 294 TYR A C 1
ATOM 2296 O O . TYR A 1 294 ? 8.975 -5.450 9.595 1.00 96.88 294 TYR A O 1
ATOM 2304 N N . ALA A 1 295 ? 7.513 -4.450 8.230 1.00 96.44 295 ALA A N 1
ATOM 2305 C CA . ALA A 1 295 ? 7.326 -5.591 7.319 1.00 96.44 295 ALA A CA 1
ATOM 2306 C C . ALA A 1 295 ? 8.625 -6.186 6.741 1.00 96.44 295 ALA A C 1
ATOM 2308 O O . ALA A 1 295 ? 8.650 -7.342 6.338 1.00 96.44 295 ALA A O 1
ATOM 2309 N N . ARG A 1 296 ? 9.715 -5.410 6.699 1.00 94.38 296 ARG A N 1
ATOM 2310 C CA . ARG A 1 296 ? 11.045 -5.878 6.261 1.00 94.38 296 ARG A CA 1
ATOM 2311 C C . ARG A 1 296 ? 11.801 -6.677 7.336 1.00 94.38 296 ARG A C 1
ATOM 2313 O O . ARG A 1 296 ? 12.865 -7.215 7.051 1.00 94.38 296 ARG A O 1
ATOM 2320 N N . GLN A 1 297 ? 11.294 -6.711 8.569 1.00 95.62 297 GLN A N 1
ATOM 2321 C CA . GLN A 1 297 ? 11.815 -7.491 9.697 1.00 95.62 297 GLN A CA 1
ATOM 2322 C C . GLN A 1 297 ? 10.938 -8.736 9.901 1.00 95.62 297 GLN A C 1
ATOM 2324 O O . GLN A 1 297 ? 10.326 -8.923 10.952 1.00 95.62 297 GLN A O 1
ATOM 2329 N N . ASP A 1 298 ? 10.823 -9.557 8.857 1.00 94.88 298 ASP A N 1
ATOM 2330 C CA . ASP A 1 298 ? 9.906 -10.702 8.773 1.00 94.88 298 ASP A CA 1
ATOM 2331 C C . ASP A 1 298 ? 10.541 -12.052 9.132 1.00 94.88 298 ASP A C 1
ATOM 2333 O O . ASP A 1 298 ? 9.869 -13.082 9.167 1.00 94.88 298 ASP A O 1
ATOM 2337 N N . ARG A 1 299 ? 11.845 -12.074 9.407 1.00 93.06 299 ARG A N 1
ATOM 2338 C CA . ARG A 1 299 ? 12.584 -13.272 9.809 1.00 93.06 299 ARG A CA 1
ATOM 2339 C C . ARG A 1 299 ? 13.846 -12.897 10.565 1.00 93.06 299 ARG A C 1
ATOM 2341 O O . ARG A 1 299 ? 14.360 -11.794 10.417 1.00 93.06 299 ARG A O 1
ATOM 2348 N N . LYS A 1 300 ? 14.411 -13.873 11.275 1.00 92.69 300 LYS A N 1
ATOM 2349 C CA . LYS A 1 300 ? 15.780 -13.780 11.792 1.00 92.69 300 LYS A CA 1
ATOM 2350 C C . LYS A 1 300 ? 16.783 -14.174 10.717 1.00 92.69 300 LYS A C 1
ATOM 2352 O O . LYS A 1 300 ? 16.722 -15.276 10.171 1.00 92.69 300 LYS A O 1
ATOM 2357 N N . VAL A 1 301 ? 17.747 -13.306 10.454 1.00 89.12 301 VAL A N 1
ATOM 2358 C CA . VAL A 1 301 ? 18.937 -13.637 9.676 1.00 89.12 301 VAL A CA 1
ATOM 2359 C C . VAL A 1 301 ? 19.871 -14.488 10.537 1.00 89.12 301 VAL A C 1
ATOM 2361 O O . VAL A 1 301 ? 20.163 -14.163 11.690 1.00 89.12 301 VAL A O 1
ATOM 2364 N N . ILE A 1 302 ? 20.358 -15.596 9.970 1.00 88.38 302 ILE A N 1
ATOM 2365 C CA . ILE A 1 302 ? 21.275 -16.515 10.656 1.00 88.38 302 ILE A CA 1
ATOM 2366 C C . ILE A 1 302 ? 22.490 -15.741 11.182 1.00 88.38 302 ILE A C 1
ATOM 2368 O O . ILE A 1 302 ? 23.113 -14.965 10.458 1.00 88.38 302 ILE A O 1
ATOM 2372 N N . GLY A 1 303 ? 22.821 -15.962 12.455 1.00 89.81 303 GLY A N 1
ATOM 2373 C CA . GLY A 1 303 ? 23.952 -15.316 13.121 1.00 89.81 303 GLY A CA 1
ATOM 2374 C C . GLY A 1 303 ? 23.669 -13.912 13.669 1.00 89.81 303 GLY A C 1
ATOM 2375 O O . GLY A 1 303 ? 24.554 -13.340 14.301 1.00 89.81 303 GLY A O 1
ATOM 2376 N N . ARG A 1 304 ? 22.460 -13.358 13.492 1.00 91.56 304 ARG A N 1
ATOM 2377 C CA . ARG A 1 304 ? 22.057 -12.068 14.077 1.00 91.56 304 ARG A CA 1
ATOM 2378 C C . ARG A 1 304 ? 21.124 -12.246 15.276 1.00 91.56 304 ARG A C 1
ATOM 2380 O O . ARG A 1 304 ? 20.303 -13.159 15.324 1.00 91.56 304 ARG A O 1
ATOM 2387 N N . ARG A 1 305 ? 21.261 -11.358 16.266 1.00 93.75 305 ARG A N 1
ATOM 2388 C CA . ARG A 1 305 ? 20.385 -11.262 17.448 1.00 93.75 305 ARG A CA 1
ATOM 2389 C C . ARG A 1 305 ? 19.410 -10.104 17.247 1.00 93.75 305 ARG A C 1
ATOM 2391 O O . ARG A 1 305 ? 19.631 -9.016 17.763 1.00 93.75 305 ARG A O 1
ATOM 2398 N N . GLU A 1 306 ? 18.380 -10.334 16.447 1.00 94.56 306 GLU A N 1
ATOM 2399 C CA . GLU A 1 306 ? 17.409 -9.317 16.022 1.00 94.56 306 GLU A CA 1
ATOM 2400 C C . GLU A 1 306 ? 15.962 -9.774 16.293 1.00 94.56 306 GLU A C 1
ATOM 2402 O O . GLU A 1 306 ? 15.732 -10.984 16.440 1.00 94.56 306 GLU A O 1
ATOM 2407 N N . PRO A 1 307 ? 14.998 -8.841 16.415 1.00 95.25 307 PRO A N 1
ATOM 2408 C CA . PRO A 1 307 ? 13.580 -9.174 16.551 1.00 95.25 307 PRO A CA 1
ATOM 2409 C C . PRO A 1 307 ? 12.974 -9.655 15.223 1.00 95.25 307 PRO A C 1
ATOM 2411 O O . PRO A 1 307 ? 13.583 -9.519 14.161 1.00 95.25 307 PRO A O 1
ATOM 2414 N N . ILE A 1 308 ? 11.749 -10.180 15.287 1.00 97.12 308 ILE A N 1
ATOM 2415 C CA . ILE A 1 308 ? 10.873 -10.334 14.118 1.00 97.12 308 ILE A CA 1
ATOM 2416 C C . ILE A 1 308 ? 9.835 -9.214 14.227 1.00 97.12 308 ILE A C 1
ATOM 2418 O O . ILE A 1 308 ? 8.702 -9.432 14.640 1.00 97.12 308 ILE A O 1
ATOM 2422 N N . GLY A 1 309 ? 10.251 -7.984 13.913 1.00 97.19 309 GLY A N 1
ATOM 2423 C CA . GLY A 1 309 ? 9.452 -6.787 14.192 1.00 97.19 309 GLY A CA 1
ATOM 2424 C C . GLY A 1 309 ? 8.058 -6.804 13.554 1.00 97.19 309 GLY A C 1
ATOM 2425 O O . GLY A 1 309 ? 7.116 -6.269 14.128 1.00 97.19 309 GLY A O 1
ATOM 2426 N N . ALA A 1 310 ? 7.893 -7.453 12.398 1.00 97.69 310 ALA A N 1
ATOM 2427 C CA . ALA A 1 310 ? 6.583 -7.609 11.767 1.00 97.69 310 ALA A CA 1
ATOM 2428 C C . ALA A 1 310 ? 5.603 -8.467 12.600 1.00 97.69 310 ALA A C 1
ATOM 2430 O O . ALA A 1 310 ? 4.404 -8.189 12.584 1.00 97.69 310 ALA A O 1
ATOM 2431 N N . ASP A 1 311 ? 6.105 -9.474 13.320 1.00 97.94 311 ASP A N 1
ATOM 2432 C CA . ASP A 1 311 ? 5.337 -10.323 14.244 1.00 97.94 311 ASP A CA 1
ATOM 2433 C C . ASP A 1 311 ? 5.048 -9.588 15.562 1.00 97.94 311 ASP A C 1
ATOM 2435 O O . ASP A 1 311 ? 3.923 -9.607 16.064 1.00 97.94 311 ASP A O 1
ATOM 2439 N N . ASP A 1 312 ? 6.030 -8.832 16.065 1.00 98.19 312 ASP A N 1
ATOM 2440 C CA . ASP A 1 312 ? 5.859 -7.990 17.252 1.00 98.19 312 ASP A CA 1
ATOM 2441 C C . ASP A 1 312 ? 4.742 -6.947 17.037 1.00 98.19 312 ASP A C 1
ATOM 2443 O O . ASP A 1 312 ? 3.877 -6.769 17.896 1.00 98.19 312 ASP A O 1
ATOM 2447 N N . VAL A 1 313 ? 4.693 -6.293 15.868 1.00 98.44 313 VAL A N 1
ATOM 2448 C CA . VAL A 1 313 ? 3.613 -5.348 15.518 1.00 98.44 313 VAL A CA 1
ATOM 2449 C C . VAL A 1 313 ? 2.251 -6.044 15.430 1.00 98.44 313 VAL A C 1
ATOM 2451 O O . VAL A 1 313 ? 1.264 -5.508 15.940 1.00 98.44 313 VAL A O 1
ATOM 2454 N N . ALA A 1 314 ? 2.180 -7.242 14.841 1.00 98.50 314 ALA A N 1
ATOM 2455 C CA . ALA A 1 314 ? 0.937 -8.012 14.756 1.00 98.50 314 ALA A CA 1
ATOM 2456 C C . ALA A 1 314 ? 0.422 -8.371 16.158 1.00 98.50 314 ALA A C 1
ATOM 2458 O O . ALA A 1 314 ? -0.757 -8.170 16.465 1.00 98.50 314 ALA A O 1
ATOM 2459 N N . THR A 1 315 ? 1.335 -8.797 17.034 1.00 98.56 315 THR A N 1
ATOM 2460 C CA . THR A 1 315 ? 1.061 -9.087 18.444 1.00 98.56 315 THR A CA 1
ATOM 2461 C C . THR A 1 315 ? 0.560 -7.844 19.180 1.00 98.56 315 THR A C 1
ATOM 2463 O O . THR A 1 315 ? -0.423 -7.915 19.915 1.00 98.56 315 THR A O 1
ATOM 2466 N N . LEU A 1 316 ? 1.170 -6.674 18.973 1.00 98.56 316 LEU A N 1
ATOM 2467 C CA . LEU A 1 316 ? 0.715 -5.427 19.598 1.00 98.56 316 LEU A CA 1
ATOM 2468 C C . LEU A 1 316 ? -0.710 -5.051 19.164 1.00 98.56 316 LEU A C 1
ATOM 2470 O O . LEU A 1 316 ? -1.534 -4.707 20.013 1.00 98.56 316 LEU A O 1
ATOM 2474 N N . LEU A 1 317 ? -1.021 -5.154 17.868 1.00 98.56 317 LEU A N 1
ATOM 2475 C CA . LEU A 1 317 ? -2.365 -4.894 17.339 1.00 98.56 317 LEU A CA 1
ATOM 2476 C C . LEU A 1 317 ? -3.400 -5.872 17.916 1.00 98.56 317 LEU A C 1
ATOM 2478 O O . LEU A 1 317 ? -4.490 -5.455 18.322 1.00 98.56 317 LEU A O 1
ATOM 2482 N N . GLU A 1 318 ? -3.051 -7.160 18.009 1.00 98.12 318 GLU A N 1
ATOM 2483 C CA . GLU A 1 318 ? -3.873 -8.174 18.676 1.00 98.12 318 GLU A CA 1
ATOM 2484 C C . GLU A 1 318 ? -4.159 -7.789 20.133 1.00 98.12 318 GLU A C 1
ATOM 2486 O O . GLU A 1 318 ? -5.314 -7.828 20.565 1.00 98.12 318 GLU A O 1
ATOM 2491 N N . MET A 1 319 ? -3.129 -7.392 20.885 1.00 98.00 319 MET A N 1
ATOM 2492 C CA . MET A 1 319 ? -3.249 -7.075 22.312 1.00 98.00 319 MET A CA 1
ATOM 2493 C C . MET A 1 319 ? -4.107 -5.835 22.580 1.00 98.00 319 MET A C 1
ATOM 2495 O O . MET A 1 319 ? -4.791 -5.785 23.603 1.00 98.00 319 MET A O 1
ATOM 2499 N N . GLN A 1 320 ? -4.139 -4.857 21.665 1.00 98.12 320 GLN A N 1
ATOM 2500 C CA . GLN A 1 320 ? -5.062 -3.716 21.775 1.00 98.12 320 GLN A CA 1
ATOM 2501 C C . GLN A 1 320 ? -6.514 -4.080 21.440 1.00 98.12 320 GLN A C 1
ATOM 2503 O O . GLN A 1 320 ? -7.438 -3.327 21.755 1.00 98.12 320 GLN A O 1
ATOM 2508 N N . GLY A 1 321 ? -6.736 -5.264 20.866 1.00 97.06 321 GLY A N 1
ATOM 2509 C CA . GLY A 1 321 ? -8.058 -5.800 20.591 1.00 97.06 321 GLY A CA 1
ATOM 2510 C C . GLY A 1 321 ? -8.584 -5.413 19.218 1.00 97.06 321 GLY A C 1
ATOM 2511 O O . GLY A 1 321 ? -9.767 -5.095 19.110 1.00 97.06 321 GLY A O 1
ATOM 2512 N N . VAL A 1 322 ? -7.744 -5.438 18.182 1.00 98.25 322 VAL A N 1
ATOM 2513 C CA . VAL A 1 322 ? -8.222 -5.419 16.793 1.00 98.25 322 VAL A CA 1
ATOM 2514 C C . VAL A 1 322 ? -8.970 -6.726 16.476 1.00 98.25 322 VAL A C 1
ATOM 2516 O O . VAL A 1 322 ? -8.558 -7.798 16.917 1.00 98.25 322 VAL A O 1
ATOM 2519 N N . ASP A 1 323 ? -10.076 -6.661 15.729 1.00 98.44 323 ASP A N 1
ATOM 2520 C CA . ASP A 1 323 ? -10.814 -7.863 15.295 1.00 98.44 323 ASP A CA 1
ATOM 2521 C C . ASP A 1 323 ? -10.406 -8.326 13.898 1.00 98.44 323 ASP A C 1
ATOM 2523 O O . ASP A 1 323 ? -10.576 -9.493 13.560 1.00 98.44 323 ASP A O 1
ATOM 2527 N N . LYS A 1 324 ? -9.925 -7.405 13.061 1.00 97.94 324 LYS A N 1
ATOM 2528 C CA . LYS A 1 324 ? -9.600 -7.648 11.657 1.00 97.94 324 LYS A CA 1
ATOM 2529 C C . LYS A 1 324 ? -8.555 -6.650 11.173 1.00 97.94 324 LYS A C 1
ATOM 2531 O O . LYS A 1 324 ? -8.552 -5.503 11.617 1.00 97.94 324 LYS A O 1
ATOM 2536 N N . VAL A 1 325 ? -7.712 -7.050 10.226 1.00 98.25 325 VAL A N 1
ATOM 2537 C CA . VAL A 1 325 ? -6.770 -6.127 9.583 1.00 98.25 325 VAL A CA 1
ATOM 2538 C C . VAL A 1 325 ? -6.966 -6.148 8.072 1.00 98.25 325 VAL A C 1
ATOM 2540 O O . VAL A 1 325 ? -7.096 -7.209 7.467 1.00 98.25 325 VAL A O 1
ATOM 2543 N N . MET A 1 326 ? -7.006 -4.969 7.460 1.00 98.00 326 MET A N 1
ATOM 2544 C CA . MET A 1 326 ? -6.925 -4.787 6.013 1.00 98.00 326 MET A CA 1
ATOM 2545 C C . MET A 1 326 ? -5.586 -4.135 5.705 1.00 98.00 326 MET A C 1
ATOM 2547 O O . MET A 1 326 ? -5.353 -3.007 6.125 1.00 98.00 326 MET A O 1
ATOM 2551 N N . ILE A 1 327 ? -4.705 -4.831 4.997 1.00 97.81 327 ILE A N 1
ATOM 2552 C CA . ILE A 1 327 ? -3.356 -4.349 4.693 1.00 97.81 327 ILE A CA 1
ATOM 2553 C C . ILE A 1 327 ? -3.224 -4.169 3.191 1.00 97.81 327 ILE A C 1
ATOM 2555 O O . ILE A 1 327 ? -3.574 -5.065 2.419 1.00 97.81 327 ILE A O 1
ATOM 2559 N N . LEU A 1 328 ? -2.697 -3.023 2.778 1.00 96.31 328 LEU A N 1
ATOM 2560 C CA . LEU A 1 328 ? -2.296 -2.807 1.396 1.00 96.31 328 LEU A CA 1
ATOM 2561 C C . LEU A 1 328 ? -0.839 -3.261 1.231 1.00 96.31 328 LEU A C 1
ATOM 2563 O O . LEU A 1 328 ? 0.040 -2.759 1.916 1.00 96.31 328 LEU A O 1
ATOM 2567 N N . GLU A 1 329 ? -0.631 -4.232 0.348 1.00 94.81 329 GLU A N 1
ATOM 2568 C CA . GLU A 1 329 ? 0.653 -4.806 -0.072 1.00 94.81 329 GLU A CA 1
ATOM 2569 C C . GLU A 1 329 ? 1.711 -5.069 1.017 1.00 94.81 329 GLU A C 1
ATOM 2571 O O . GLU A 1 329 ? 2.573 -4.258 1.322 1.00 94.81 329 GLU A O 1
ATOM 2576 N N . LEU A 1 330 ? 1.729 -6.281 1.563 1.00 96.38 330 LEU A N 1
ATOM 2577 C CA . LEU A 1 330 ? 2.798 -6.721 2.455 1.00 96.38 330 LEU A CA 1
ATOM 2578 C C . LEU A 1 330 ? 4.119 -6.917 1.694 1.00 96.38 330 LEU A C 1
ATOM 2580 O O . LEU A 1 330 ? 4.135 -7.441 0.576 1.00 96.38 330 LEU A O 1
ATOM 2584 N N . HIS A 1 331 ? 5.239 -6.605 2.357 1.00 95.56 331 HIS A N 1
ATOM 2585 C CA . HIS A 1 331 ? 6.588 -6.883 1.842 1.00 95.56 331 HIS A CA 1
ATOM 2586 C C . HIS A 1 331 ? 6.736 -8.356 1.421 1.00 95.56 331 HIS A C 1
ATOM 2588 O O . HIS A 1 331 ? 7.238 -8.670 0.341 1.00 95.56 331 HIS A O 1
ATOM 2594 N N . ASN A 1 332 ? 6.201 -9.257 2.248 1.00 93.19 332 ASN A N 1
ATOM 2595 C CA . ASN A 1 332 ? 6.125 -10.689 2.006 1.00 93.19 332 ASN A CA 1
ATOM 2596 C C . ASN A 1 332 ? 4.716 -11.194 2.364 1.00 93.19 332 ASN A C 1
ATOM 2598 O O . ASN A 1 332 ? 4.143 -10.823 3.386 1.00 93.19 332 ASN A O 1
ATOM 2602 N N . ASP A 1 333 ? 4.137 -12.041 1.514 1.00 92.00 333 ASP A N 1
ATOM 2603 C CA . ASP A 1 333 ? 2.761 -12.524 1.688 1.00 92.00 333 ASP A CA 1
ATOM 2604 C C . ASP A 1 333 ? 2.584 -13.403 2.939 1.00 92.00 333 ASP A C 1
ATOM 2606 O O . ASP A 1 333 ? 1.502 -13.472 3.524 1.00 92.00 333 ASP A O 1
ATOM 2610 N N . SER A 1 334 ? 3.673 -14.029 3.394 1.00 94.19 334 SER A N 1
ATOM 2611 C CA . SER A 1 334 ? 3.686 -14.920 4.562 1.00 94.19 334 SER A CA 1
ATOM 2612 C C . SER A 1 334 ? 3.352 -14.194 5.870 1.00 94.19 334 SER A C 1
ATOM 2614 O O . SER A 1 334 ? 2.901 -14.831 6.818 1.00 94.19 334 SER A O 1
ATOM 2616 N N . LEU A 1 335 ? 3.512 -12.865 5.916 1.00 96.38 335 LEU A N 1
ATOM 2617 C CA . LEU A 1 335 ? 3.254 -12.027 7.096 1.00 96.38 335 LEU A CA 1
ATOM 2618 C C . LEU A 1 335 ? 1.788 -12.072 7.538 1.00 96.38 335 LEU A C 1
ATOM 2620 O O . LEU A 1 335 ? 1.492 -11.827 8.703 1.00 96.38 335 LEU A O 1
ATOM 2624 N N . ARG A 1 336 ? 0.866 -12.452 6.643 1.00 95.88 336 ARG A N 1
ATOM 2625 C CA . ARG A 1 336 ? -0.529 -12.740 7.014 1.00 95.88 336 ARG A CA 1
ATOM 2626 C C . ARG A 1 336 ? -0.618 -13.778 8.140 1.00 95.88 336 ARG A C 1
ATOM 2628 O O . ARG A 1 336 ? -1.537 -13.713 8.945 1.00 95.88 336 ARG A O 1
ATOM 2635 N N . GLY A 1 337 ? 0.332 -14.715 8.193 1.00 97.12 337 GLY A N 1
ATOM 2636 C CA . GLY A 1 337 ? 0.405 -15.772 9.201 1.00 97.12 337 GLY A CA 1
ATOM 2637 C C . GLY A 1 337 ? 0.882 -15.323 10.585 1.00 97.12 337 GLY A C 1
ATOM 2638 O O . GLY A 1 337 ? 0.795 -16.122 11.510 1.00 97.12 337 GLY A O 1
ATOM 2639 N N . PHE A 1 338 ? 1.362 -14.082 10.746 1.00 97.94 338 PHE A N 1
ATOM 2640 C CA . PHE A 1 338 ? 1.674 -13.520 12.070 1.00 97.94 338 PHE A CA 1
ATOM 2641 C C . PHE A 1 338 ? 0.418 -13.125 12.845 1.00 97.94 338 PHE A C 1
ATOM 2643 O O . PHE A 1 338 ? 0.426 -13.085 14.071 1.00 97.94 338 PHE A O 1
ATOM 2650 N N . PHE A 1 339 ? -0.694 -12.889 12.150 1.00 98.19 339 PHE A N 1
ATOM 2651 C CA . PHE A 1 339 ? -1.975 -12.703 12.812 1.00 98.19 339 PHE A CA 1
ATOM 2652 C C . PHE A 1 339 ? -2.592 -14.065 13.154 1.00 98.19 339 PHE A C 1
ATOM 2654 O O . PHE A 1 339 ? -2.618 -14.971 12.312 1.00 98.19 339 PHE A O 1
ATOM 2661 N N . PRO A 1 340 ? -3.127 -14.240 14.374 1.00 96.38 340 PRO A N 1
ATOM 2662 C CA . PRO A 1 340 ? -3.777 -15.485 14.754 1.00 96.38 340 PRO A CA 1
ATOM 2663 C C . PRO A 1 340 ? -5.059 -15.704 13.932 1.00 96.38 340 PRO A C 1
ATOM 2665 O O . PRO A 1 340 ? -5.6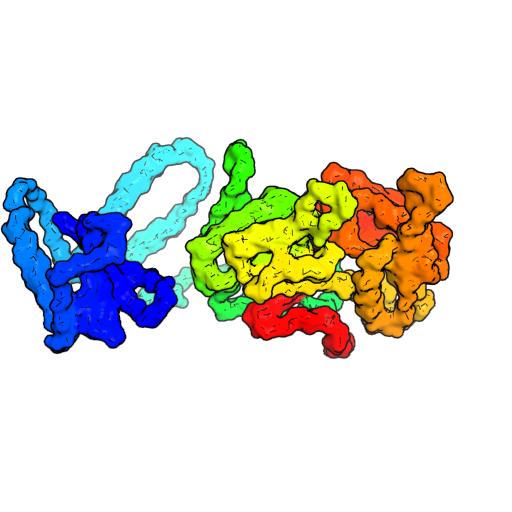90 -14.737 13.508 1.00 96.38 340 PRO A O 1
ATOM 2668 N N . PRO A 1 341 ? -5.567 -16.947 13.819 1.00 95.00 341 PRO A N 1
ATOM 2669 C CA . PRO A 1 341 ? -6.770 -17.253 13.031 1.00 95.00 341 PRO A CA 1
ATOM 2670 C C . PRO A 1 341 ? -8.035 -16.466 13.414 1.00 95.00 341 PRO A C 1
ATOM 2672 O O . PRO A 1 341 ? -8.974 -16.380 12.627 1.00 95.00 341 PRO A O 1
ATOM 2675 N N . LYS A 1 342 ? -8.084 -15.910 14.631 1.00 95.94 342 LYS A N 1
ATOM 2676 C CA . LYS A 1 342 ? -9.191 -15.067 15.107 1.00 95.94 342 LYS A CA 1
ATOM 2677 C C . LYS A 1 342 ? -9.173 -13.646 14.518 1.00 95.94 342 LYS A C 1
ATOM 2679 O O . LYS A 1 342 ? -10.196 -12.978 14.598 1.00 95.94 342 LYS A O 1
ATOM 2684 N N . ILE A 1 343 ? -8.041 -13.202 13.962 1.00 98.06 343 ILE A N 1
ATOM 2685 C CA . ILE A 1 343 ? -7.858 -11.898 13.314 1.00 98.06 343 ILE A CA 1
ATOM 2686 C C . ILE A 1 343 ? -7.610 -12.154 11.823 1.00 98.06 343 ILE A C 1
ATOM 2688 O O . ILE A 1 343 ? -6.469 -12.365 11.412 1.00 98.06 343 ILE A O 1
ATOM 2692 N N . PRO A 1 344 ? -8.661 -12.184 10.988 1.00 96.31 344 PRO A N 1
ATOM 2693 C CA . PRO A 1 344 ? -8.482 -12.323 9.552 1.00 96.31 344 PRO A CA 1
ATOM 2694 C C . PRO A 1 344 ? -7.723 -11.123 8.973 1.00 96.31 344 PRO A C 1
ATOM 2696 O O . PRO A 1 344 ? -7.921 -9.978 9.394 1.00 96.31 344 PRO A O 1
ATOM 2699 N N . VAL A 1 345 ? -6.893 -11.403 7.968 1.00 97.12 345 VAL A N 1
ATOM 2700 C CA . VAL A 1 345 ? -6.119 -10.401 7.230 1.00 97.12 345 VAL A CA 1
ATOM 2701 C C . VAL A 1 345 ? -6.628 -10.335 5.797 1.00 97.12 345 VAL A C 1
ATOM 2703 O O . VAL A 1 345 ? -6.448 -11.279 5.025 1.00 97.12 345 VAL A O 1
ATOM 2706 N N . ASP A 1 346 ? -7.221 -9.206 5.422 1.00 95.62 346 ASP A N 1
ATOM 2707 C CA . ASP A 1 346 ? -7.466 -8.900 4.016 1.00 95.62 346 ASP A CA 1
ATOM 2708 C C . ASP A 1 346 ? -6.226 -8.210 3.452 1.00 95.62 346 ASP A C 1
ATOM 2710 O O . ASP A 1 346 ? -5.932 -7.063 3.779 1.00 95.62 346 ASP A O 1
ATOM 2714 N N . HIS A 1 347 ? -5.488 -8.903 2.596 1.00 94.56 347 HIS A N 1
ATOM 2715 C CA . HIS A 1 347 ? -4.318 -8.338 1.933 1.00 94.56 347 HIS A CA 1
ATOM 2716 C C . HIS A 1 347 ? -4.703 -7.888 0.521 1.00 94.56 347 HIS A C 1
ATOM 2718 O O . HIS A 1 347 ? -4.980 -8.708 -0.357 1.00 94.56 347 HIS A O 1
ATOM 2724 N N . LEU A 1 348 ? -4.732 -6.574 0.325 1.00 94.12 348 LEU A N 1
ATOM 2725 C CA . LEU A 1 348 ? -5.094 -5.923 -0.925 1.00 94.12 348 LEU A CA 1
ATOM 2726 C C . LEU A 1 348 ? -3.840 -5.657 -1.755 1.00 94.12 348 LEU A C 1
ATOM 2728 O O . LEU A 1 348 ? -2.855 -5.125 -1.248 1.00 94.12 348 LEU A O 1
ATOM 2732 N N . LEU A 1 349 ? -3.896 -6.003 -3.040 1.00 92.38 349 LEU A N 1
ATOM 2733 C CA . LEU A 1 349 ? -2.810 -5.773 -3.989 1.00 92.38 349 LEU A CA 1
ATOM 2734 C C . LEU A 1 349 ? -3.191 -4.601 -4.909 1.00 92.38 349 LEU A C 1
ATOM 2736 O O . LEU A 1 349 ? -4.137 -4.736 -5.686 1.00 92.38 349 LEU A O 1
ATOM 2740 N N . PRO A 1 350 ? -2.488 -3.462 -4.848 1.00 93.81 350 PRO A N 1
ATOM 2741 C CA . PRO A 1 350 ? -2.674 -2.341 -5.766 1.00 93.81 350 PRO A CA 1
ATOM 2742 C C . PRO A 1 350 ? -1.975 -2.532 -7.118 1.00 93.81 350 PRO A C 1
ATOM 2744 O O . PRO A 1 350 ? -2.328 -1.838 -8.068 1.00 93.81 350 P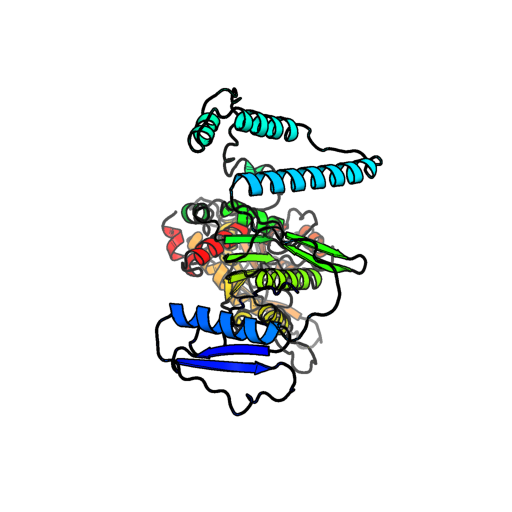RO A O 1
ATOM 2747 N N . GLY A 1 351 ? -1.055 -3.496 -7.257 1.00 94.38 351 GLY A N 1
ATOM 2748 C CA . GLY A 1 351 ? -0.397 -3.823 -8.533 1.00 94.38 351 GLY A CA 1
ATOM 2749 C C . GLY A 1 351 ? -1.351 -3.953 -9.739 1.00 94.38 351 GLY A C 1
ATOM 2750 O O . GLY A 1 351 ? -1.077 -3.355 -10.776 1.00 94.38 351 GLY A O 1
ATOM 2751 N N . PRO A 1 352 ? -2.505 -4.643 -9.635 1.00 92.56 352 PRO A N 1
ATOM 2752 C CA . PRO A 1 352 ? -3.530 -4.657 -10.683 1.00 92.56 352 PRO A CA 1
ATOM 2753 C C . PRO A 1 352 ? -4.107 -3.278 -11.050 1.00 92.56 352 PRO A C 1
ATOM 2755 O O . PRO A 1 352 ? -4.372 -3.021 -12.224 1.00 92.56 352 PRO A O 1
ATOM 2758 N N . VAL A 1 353 ? -4.277 -2.378 -10.074 1.00 93.62 353 VAL A N 1
ATOM 2759 C CA . VAL A 1 353 ? -4.731 -0.993 -10.309 1.00 93.62 353 VAL A CA 1
ATOM 2760 C C . VAL A 1 353 ? -3.661 -0.219 -11.075 1.00 93.62 353 VAL A C 1
ATOM 2762 O O . VAL A 1 353 ? -3.964 0.428 -12.077 1.00 93.62 353 VAL A O 1
ATOM 2765 N N . ALA A 1 354 ? -2.399 -0.352 -10.661 1.00 96.62 354 ALA A N 1
ATOM 2766 C CA . ALA A 1 354 ? -1.265 0.243 -11.358 1.00 96.62 354 ALA A CA 1
ATOM 2767 C C . ALA A 1 354 ? -1.114 -0.307 -12.785 1.00 96.62 354 ALA A C 1
ATOM 2769 O O . ALA A 1 354 ? -0.890 0.461 -13.715 1.00 96.62 354 ALA A O 1
ATOM 2770 N N . ALA A 1 355 ? -1.309 -1.610 -13.000 1.00 95.88 355 ALA A N 1
ATOM 2771 C CA . ALA A 1 355 ? -1.277 -2.214 -14.332 1.00 95.88 355 ALA A CA 1
ATOM 2772 C C . ALA A 1 355 ? -2.332 -1.605 -15.265 1.00 95.88 355 ALA A C 1
ATOM 2774 O O . ALA A 1 355 ? -2.051 -1.341 -16.434 1.00 95.88 355 ALA A O 1
ATOM 2775 N N . ALA A 1 356 ? -3.530 -1.333 -14.744 1.00 93.31 356 ALA A N 1
ATOM 2776 C CA . ALA A 1 356 ? -4.574 -0.662 -15.502 1.00 93.31 356 ALA A CA 1
ATOM 2777 C C . ALA A 1 356 ? -4.223 0.800 -15.825 1.00 93.31 356 ALA A C 1
ATOM 2779 O O . ALA A 1 356 ? -4.459 1.245 -16.947 1.00 93.31 356 ALA A O 1
ATOM 2780 N N . PHE A 1 357 ? -3.596 1.517 -14.887 1.00 95.44 357 PHE A N 1
ATOM 2781 C CA . PHE A 1 357 ? -3.069 2.862 -15.128 1.00 95.44 357 PHE A CA 1
ATOM 2782 C C . PHE A 1 357 ? -2.002 2.855 -16.232 1.00 95.44 357 PHE A C 1
ATOM 2784 O O . PHE A 1 357 ? -2.121 3.578 -17.216 1.00 95.44 357 PHE A O 1
ATOM 2791 N N . PHE A 1 358 ? -1.002 1.976 -16.137 1.00 96.25 358 PHE A N 1
ATOM 2792 C CA . PHE A 1 358 ? 0.038 1.862 -17.160 1.00 96.25 358 PHE A CA 1
ATOM 2793 C C . PHE A 1 358 ? -0.518 1.455 -18.524 1.00 96.25 358 PHE A C 1
ATOM 2795 O O . PHE A 1 358 ? -0.011 1.917 -19.542 1.00 96.25 358 PHE A O 1
ATOM 2802 N N . LYS A 1 359 ? -1.571 0.628 -18.577 1.00 93.19 359 LYS A N 1
ATOM 2803 C CA . LYS A 1 359 ? -2.259 0.322 -19.837 1.00 93.19 359 LYS A CA 1
ATOM 2804 C C . LYS A 1 359 ? -2.816 1.597 -20.468 1.00 93.19 359 LYS A C 1
ATOM 2806 O O . LYS A 1 359 ? -2.658 1.792 -21.670 1.00 93.19 359 LYS A O 1
ATOM 2811 N N . GLU A 1 360 ? -3.473 2.452 -19.688 1.00 91.88 360 GLU A N 1
ATOM 2812 C CA . GLU A 1 360 ? -4.028 3.719 -20.182 1.00 91.88 360 GLU A CA 1
ATOM 2813 C C . GLU A 1 360 ? -2.938 4.703 -20.623 1.00 91.88 360 GLU A C 1
ATOM 2815 O O . GLU A 1 360 ? -3.121 5.375 -21.634 1.00 91.88 360 GLU A O 1
ATOM 2820 N N . GLU A 1 361 ? -1.809 4.750 -19.915 1.00 92.31 361 GLU A N 1
ATOM 2821 C CA . GLU A 1 361 ? -0.694 5.652 -20.232 1.00 92.31 361 GLU A CA 1
ATOM 2822 C C . GLU A 1 361 ? 0.126 5.202 -21.448 1.00 92.31 361 GLU A C 1
ATOM 2824 O O . GLU A 1 361 ? 0.485 6.021 -22.289 1.00 92.31 361 GLU A O 1
ATOM 2829 N N . ILE A 1 362 ? 0.442 3.907 -21.546 1.00 91.81 362 ILE A N 1
ATOM 2830 C CA . ILE A 1 362 ? 1.363 3.373 -22.563 1.00 91.81 362 ILE A CA 1
ATOM 2831 C C . ILE A 1 362 ? 0.623 2.966 -23.841 1.00 91.81 362 ILE A C 1
ATOM 2833 O O . ILE A 1 362 ? 1.096 3.222 -24.948 1.00 91.81 362 ILE A O 1
ATOM 2837 N N . ILE A 1 363 ? -0.531 2.307 -23.700 1.00 87.81 363 ILE A N 1
ATOM 2838 C CA . ILE A 1 363 ? -1.288 1.756 -24.835 1.00 87.81 363 ILE A CA 1
ATOM 2839 C C . ILE A 1 363 ? -2.446 2.684 -25.225 1.00 87.81 363 ILE A C 1
ATOM 2841 O O . ILE A 1 363 ? -2.735 2.851 -26.409 1.00 87.81 363 ILE A O 1
ATOM 2845 N N . GLY A 1 364 ? -3.097 3.318 -24.246 1.00 84.44 364 GLY A N 1
ATOM 2846 C CA . GLY A 1 364 ? -4.260 4.175 -24.472 1.00 84.44 364 GLY A CA 1
ATOM 2847 C C . GLY A 1 364 ? -5.552 3.401 -24.758 1.00 84.44 364 GLY A C 1
ATOM 2848 O O . GLY A 1 364 ? -5.713 2.233 -24.386 1.00 84.44 364 GLY A O 1
ATOM 2849 N N . ASP A 1 365 ? -6.512 4.083 -25.387 1.00 72.19 365 ASP A N 1
ATOM 2850 C CA . ASP A 1 365 ? -7.841 3.541 -25.723 1.00 72.19 365 ASP A CA 1
ATOM 2851 C C . ASP A 1 365 ? -7.923 2.915 -27.123 1.00 72.19 365 ASP A C 1
ATOM 2853 O O . ASP A 1 365 ? -8.936 2.306 -27.456 1.00 72.19 365 ASP A O 1
ATOM 2857 N N . LYS A 1 366 ? -6.883 3.055 -27.953 1.00 57.62 366 LYS A N 1
ATOM 2858 C CA . LYS A 1 366 ? -6.888 2.559 -29.334 1.00 57.62 366 LYS A CA 1
ATOM 2859 C C . LYS A 1 366 ? -6.329 1.138 -29.398 1.00 57.62 366 LYS A C 1
ATOM 2861 O O . LYS A 1 366 ? -5.221 0.897 -28.935 1.00 57.62 366 LYS A O 1
ATOM 2866 N N . GLU A 1 367 ? -7.038 0.244 -30.087 1.00 54.34 367 GLU A N 1
ATOM 2867 C CA . GLU A 1 367 ? -6.511 -1.058 -30.540 1.00 54.34 367 GLU A CA 1
ATOM 2868 C C . GLU A 1 367 ? -5.304 -0.902 -31.496 1.00 54.34 367 GLU A C 1
ATOM 2870 O O . GLU A 1 367 ? -4.567 -1.845 -31.725 1.00 54.34 367 GLU A O 1
ATOM 2875 N N . ALA A 1 368 ? -5.064 0.307 -32.018 1.00 46.94 368 ALA A N 1
ATOM 2876 C CA . ALA A 1 368 ? -4.202 0.578 -33.169 1.00 46.94 368 ALA A CA 1
ATOM 2877 C C . ALA A 1 368 ? -2.710 0.846 -32.880 1.00 46.94 368 ALA A C 1
ATOM 2879 O O . ALA A 1 368 ? -1.990 1.224 -33.799 1.00 46.94 368 ALA A O 1
ATOM 2880 N N . ASN A 1 369 ? -2.224 0.701 -31.644 1.00 54.84 369 ASN A N 1
ATOM 2881 C CA . ASN A 1 369 ? -0.796 0.887 -31.339 1.00 54.84 369 ASN A CA 1
ATOM 2882 C C . ASN A 1 369 ? -0.062 -0.460 -31.310 1.00 54.84 369 ASN A C 1
ATOM 2884 O O . ASN A 1 369 ? 0.647 -0.755 -30.348 1.00 54.84 369 ASN A O 1
ATOM 2888 N N . ASP A 1 370 ? -0.279 -1.310 -32.320 1.00 62.38 370 ASP A N 1
ATOM 2889 C CA . ASP A 1 370 ? 0.218 -2.695 -32.372 1.00 62.38 370 ASP A CA 1
ATOM 2890 C C . ASP A 1 370 ? 1.734 -2.808 -32.149 1.00 62.38 370 ASP A C 1
ATOM 2892 O O . ASP A 1 370 ? 2.169 -3.738 -31.469 1.00 62.38 370 ASP A O 1
ATOM 2896 N N . ASP A 1 371 ? 2.503 -1.788 -32.532 1.00 73.75 371 ASP A N 1
ATOM 2897 C CA . ASP A 1 371 ? 3.969 -1.778 -32.452 1.00 73.75 371 ASP A CA 1
ATOM 2898 C C . ASP A 1 371 ? 4.551 -1.623 -31.034 1.00 73.75 371 ASP A C 1
ATOM 2900 O O . ASP A 1 371 ? 5.745 -1.845 -30.824 1.00 73.75 371 ASP A O 1
ATOM 2904 N N . VAL A 1 372 ? 3.742 -1.265 -30.027 1.00 83.38 372 VAL A N 1
ATOM 2905 C CA . VAL A 1 372 ? 4.255 -1.094 -28.657 1.00 83.38 372 VAL A CA 1
ATOM 2906 C C . VAL A 1 372 ? 4.457 -2.449 -27.981 1.00 83.38 372 VAL A C 1
ATOM 2908 O O . VAL A 1 372 ? 3.490 -3.113 -27.589 1.00 83.38 372 VAL A O 1
ATOM 2911 N N . ASN A 1 373 ? 5.727 -2.812 -27.798 1.00 91.62 373 ASN A N 1
ATOM 2912 C CA . ASN A 1 373 ? 6.185 -3.987 -27.067 1.00 91.62 373 ASN A CA 1
ATOM 2913 C C . ASN A 1 373 ? 6.525 -3.635 -25.614 1.00 91.62 373 ASN A C 1
ATOM 2915 O O . ASN A 1 373 ? 7.391 -2.797 -25.360 1.00 91.62 373 ASN A O 1
ATOM 2919 N N . VAL A 1 374 ? 5.883 -4.314 -24.660 1.00 96.00 374 VAL A N 1
ATOM 2920 C CA . VAL A 1 374 ? 6.084 -4.078 -23.221 1.00 96.00 374 VAL A CA 1
ATOM 2921 C C . VAL A 1 374 ? 6.811 -5.259 -22.574 1.00 96.00 374 VAL A C 1
ATOM 2923 O O . VAL A 1 374 ? 6.502 -6.423 -22.858 1.00 96.00 374 VAL A O 1
ATOM 2926 N N . THR A 1 375 ? 7.761 -4.966 -21.686 1.00 98.38 375 THR A N 1
ATOM 2927 C CA . THR A 1 375 ? 8.352 -5.939 -20.753 1.00 98.38 375 THR A CA 1
ATOM 2928 C C . THR A 1 375 ? 8.116 -5.484 -19.320 1.00 98.38 375 THR A C 1
ATOM 2930 O O . THR A 1 375 ? 8.467 -4.370 -18.940 1.00 98.38 375 THR A O 1
ATOM 2933 N N . VAL A 1 376 ? 7.564 -6.365 -18.492 1.00 98.62 376 VAL A N 1
ATOM 2934 C CA . VAL A 1 376 ? 7.486 -6.143 -17.044 1.00 98.62 376 VAL A CA 1
ATOM 2935 C C . VAL A 1 376 ? 8.750 -6.699 -16.398 1.00 98.62 376 VAL A C 1
ATOM 2937 O O . VAL A 1 376 ? 9.097 -7.862 -16.609 1.00 98.62 376 VAL A O 1
ATOM 2940 N N . VAL A 1 377 ? 9.442 -5.875 -15.616 1.00 98.62 377 VAL A N 1
ATOM 2941 C CA . VAL A 1 377 ? 10.743 -6.199 -15.025 1.00 98.62 377 VAL A CA 1
ATOM 2942 C C . VAL A 1 377 ? 10.610 -6.271 -13.506 1.00 98.62 377 VAL A C 1
ATOM 2944 O O . VAL A 1 377 ? 10.283 -5.280 -12.867 1.00 98.62 377 VAL A O 1
ATOM 2947 N N . ALA A 1 378 ? 10.884 -7.416 -12.887 1.00 98.12 378 ALA A N 1
ATOM 2948 C CA . ALA A 1 378 ? 10.996 -7.475 -11.429 1.00 98.12 378 ALA A CA 1
ATOM 2949 C C . ALA A 1 378 ? 12.322 -6.837 -10.979 1.00 98.12 378 ALA A C 1
ATOM 2951 O O . ALA A 1 378 ? 13.387 -7.220 -11.473 1.00 98.12 378 ALA A O 1
ATOM 2952 N N . CYS A 1 379 ? 12.271 -5.889 -10.035 1.00 95.50 379 CYS A N 1
ATOM 2953 C CA . CYS A 1 379 ? 13.460 -5.153 -9.580 1.00 95.50 379 CYS A CA 1
ATOM 2954 C C . CYS A 1 379 ? 14.527 -6.071 -8.950 1.00 95.50 379 CYS A C 1
ATOM 2956 O O . CYS A 1 379 ? 15.722 -5.796 -9.026 1.00 95.50 379 CYS A O 1
ATOM 2958 N N . HIS A 1 380 ? 14.097 -7.190 -8.362 1.00 92.69 380 HIS A N 1
ATOM 2959 C CA . HIS A 1 380 ? 14.954 -8.297 -7.946 1.00 92.69 380 HIS A CA 1
ATOM 2960 C C . HIS A 1 380 ? 14.155 -9.609 -7.861 1.00 92.69 380 HIS A C 1
ATOM 2962 O O . HIS A 1 380 ? 12.935 -9.613 -8.031 1.00 92.69 380 HIS A O 1
ATOM 2968 N N . GLU A 1 381 ? 14.805 -10.731 -7.542 1.00 91.50 381 GLU A N 1
ATOM 2969 C CA . GLU A 1 381 ? 14.189 -12.070 -7.542 1.00 91.50 381 GLU A CA 1
ATOM 2970 C C . GLU A 1 381 ? 12.982 -12.168 -6.596 1.00 91.50 381 GLU A C 1
ATOM 2972 O O . GLU A 1 381 ? 11.958 -12.758 -6.932 1.00 91.50 381 GLU A O 1
ATOM 2977 N N . GLY A 1 382 ? 13.071 -11.521 -5.430 1.00 91.19 382 GLY A N 1
ATOM 2978 C CA . GLY A 1 382 ? 11.958 -11.416 -4.476 1.00 91.19 382 GLY A CA 1
ATOM 2979 C C . GLY A 1 382 ? 10.698 -10.718 -5.015 1.00 91.19 382 GLY A C 1
ATOM 2980 O O . GLY A 1 382 ? 9.621 -10.932 -4.471 1.00 91.19 382 GLY A O 1
ATOM 2981 N N . GLN A 1 383 ? 10.799 -9.938 -6.099 1.00 94.88 383 GLN A N 1
ATOM 2982 C CA . GLN A 1 383 ? 9.668 -9.220 -6.704 1.00 94.88 383 GLN A CA 1
ATOM 2983 C C . GLN A 1 383 ? 9.013 -9.983 -7.863 1.00 94.88 383 GLN A C 1
ATOM 2985 O O . GLN A 1 383 ? 8.013 -9.523 -8.415 1.00 94.88 383 GLN A O 1
ATOM 2990 N N . VAL A 1 384 ? 9.532 -11.156 -8.249 1.00 96.00 384 VAL A N 1
ATOM 2991 C CA . VAL A 1 384 ? 9.048 -11.903 -9.425 1.00 96.00 384 VAL A CA 1
ATOM 2992 C C . VAL A 1 384 ? 7.565 -12.258 -9.304 1.00 96.00 384 VAL A C 1
ATOM 2994 O O . VAL A 1 384 ? 6.817 -12.082 -10.264 1.00 96.00 384 VAL A O 1
ATOM 2997 N N . ALA A 1 385 ? 7.095 -12.698 -8.134 1.00 94.94 385 ALA A N 1
ATOM 2998 C CA . ALA A 1 385 ? 5.678 -13.021 -7.942 1.00 94.94 385 ALA A CA 1
ATOM 2999 C C . ALA A 1 385 ? 4.772 -11.796 -8.180 1.00 94.94 385 ALA A C 1
ATOM 3001 O O . ALA A 1 385 ? 3.804 -11.868 -8.936 1.00 94.94 385 ALA A O 1
ATOM 3002 N N . ARG A 1 386 ? 5.145 -10.645 -7.614 1.00 95.44 386 ARG A N 1
ATOM 3003 C CA . ARG A 1 386 ? 4.436 -9.365 -7.753 1.00 95.44 386 ARG A CA 1
ATOM 3004 C C . ARG A 1 386 ? 4.431 -8.857 -9.195 1.00 95.44 386 ARG A C 1
ATOM 3006 O O . ARG A 1 386 ? 3.379 -8.520 -9.735 1.00 95.44 386 ARG A O 1
ATOM 3013 N N . ALA A 1 387 ? 5.590 -8.888 -9.849 1.00 97.44 387 ALA A N 1
ATOM 3014 C CA . ALA A 1 387 ? 5.732 -8.542 -11.259 1.00 97.44 387 ALA A CA 1
ATOM 3015 C C . ALA A 1 387 ? 4.906 -9.469 -12.170 1.00 97.44 387 ALA A C 1
ATOM 3017 O O . ALA A 1 387 ? 4.332 -9.016 -13.159 1.00 97.44 387 ALA A O 1
ATOM 3018 N N . THR A 1 388 ? 4.788 -10.755 -11.823 1.00 96.12 388 THR A N 1
ATOM 3019 C CA . THR A 1 388 ? 3.960 -11.717 -12.567 1.00 96.12 388 THR A CA 1
ATOM 3020 C C . THR A 1 388 ? 2.479 -11.349 -12.486 1.00 96.12 388 THR A C 1
ATOM 3022 O O . THR A 1 388 ? 1.798 -11.348 -13.511 1.00 96.12 388 THR A O 1
ATOM 3025 N N . GLU A 1 389 ? 1.972 -11.005 -11.301 1.00 93.88 389 GLU A N 1
ATOM 3026 C CA . GLU A 1 389 ? 0.572 -10.592 -11.137 1.00 93.88 389 GLU A CA 1
ATOM 3027 C C . GLU A 1 389 ? 0.270 -9.288 -11.884 1.00 93.88 389 GLU A C 1
ATOM 3029 O O . GLU A 1 389 ? -0.704 -9.224 -12.637 1.00 93.88 389 GLU A O 1
ATOM 3034 N N . PHE A 1 390 ? 1.151 -8.286 -11.777 1.00 96.50 390 PHE A N 1
ATOM 3035 C CA . PHE A 1 390 ? 1.053 -7.056 -12.568 1.00 96.50 390 PHE A CA 1
ATOM 3036 C C . PHE A 1 390 ? 0.997 -7.363 -14.074 1.00 96.50 390 PHE A C 1
ATOM 3038 O O . PHE A 1 390 ? 0.093 -6.907 -14.779 1.00 96.50 390 PHE A O 1
ATOM 3045 N N . ARG A 1 391 ? 1.928 -8.192 -14.567 1.00 96.50 391 ARG A N 1
ATOM 3046 C CA . ARG A 1 391 ? 2.014 -8.596 -15.976 1.00 96.50 391 ARG A CA 1
ATOM 3047 C C . ARG A 1 391 ? 0.735 -9.273 -16.457 1.00 96.50 391 ARG A C 1
ATOM 3049 O O . ARG A 1 391 ? 0.248 -8.918 -17.525 1.00 96.50 391 ARG A O 1
ATOM 3056 N N . LYS A 1 392 ? 0.176 -10.220 -15.692 1.00 94.25 392 LYS A N 1
ATOM 3057 C CA . LYS A 1 392 ? -1.071 -10.925 -16.052 1.00 94.25 392 LYS A CA 1
ATOM 3058 C C . LYS A 1 392 ? -2.228 -9.950 -16.260 1.00 94.25 392 LYS A C 1
ATOM 3060 O O . LYS A 1 392 ? -2.979 -10.085 -17.226 1.00 94.25 392 LYS A O 1
ATOM 3065 N N . VAL A 1 393 ? -2.363 -8.969 -15.368 1.00 92.75 393 VAL A N 1
ATOM 3066 C CA . VAL A 1 393 ? -3.416 -7.949 -15.450 1.00 92.75 393 VAL A CA 1
ATOM 3067 C C . VAL A 1 393 ? -3.197 -7.045 -16.656 1.00 92.75 393 VAL A C 1
ATOM 3069 O O . VAL A 1 393 ? -4.120 -6.866 -17.449 1.00 92.75 393 VAL A O 1
ATOM 3072 N N . PHE A 1 394 ? -1.977 -6.532 -16.838 1.00 93.56 394 PHE A N 1
ATOM 3073 C CA . PHE A 1 394 ? -1.637 -5.677 -17.974 1.00 93.56 394 PHE A CA 1
ATOM 3074 C C . PHE A 1 394 ? -1.878 -6.398 -19.304 1.00 93.56 394 PHE A C 1
ATOM 3076 O O . PHE A 1 394 ? -2.537 -5.857 -20.188 1.00 93.56 394 PHE A O 1
ATOM 3083 N N . GLN A 1 395 ? -1.397 -7.635 -19.444 1.00 92.81 395 GLN A N 1
ATOM 3084 C CA . GLN A 1 395 ? -1.591 -8.472 -20.631 1.00 92.81 395 GLN A CA 1
ATOM 3085 C C . GLN A 1 395 ? -3.076 -8.682 -20.929 1.00 92.81 395 GLN A C 1
ATOM 3087 O O . GLN A 1 395 ? -3.506 -8.520 -22.068 1.00 92.81 395 GLN A O 1
ATOM 3092 N N . LYS A 1 396 ? -3.892 -8.970 -19.908 1.00 90.19 396 LYS A N 1
ATOM 3093 C CA . LYS A 1 396 ? -5.334 -9.123 -20.109 1.00 90.19 396 LYS A CA 1
ATOM 3094 C C . LYS A 1 396 ? -6.008 -7.821 -20.549 1.00 90.19 396 LYS A C 1
ATOM 3096 O O . LYS A 1 396 ? -6.846 -7.856 -21.441 1.00 90.19 396 LYS A O 1
ATOM 3101 N N . LEU A 1 397 ? -5.672 -6.696 -19.918 1.00 88.38 397 LEU A N 1
ATOM 3102 C CA . LEU A 1 397 ? -6.279 -5.393 -20.216 1.00 88.38 397 LEU A CA 1
ATOM 3103 C C . LEU A 1 397 ? -5.831 -4.809 -21.558 1.00 88.38 397 LEU A C 1
ATOM 3105 O O . LEU A 1 397 ? -6.584 -4.069 -22.185 1.00 88.38 397 LEU A O 1
ATOM 3109 N N . SER A 1 398 ? -4.602 -5.106 -21.974 1.00 88.69 398 SER A N 1
ATOM 3110 C CA . SER A 1 398 ? -4.047 -4.656 -23.252 1.00 88.69 398 SER A CA 1
ATOM 3111 C C . SER A 1 398 ? -4.377 -5.594 -24.413 1.00 88.69 398 SER A C 1
ATOM 3113 O O . SER A 1 398 ? -4.286 -5.166 -25.555 1.00 88.69 398 SER A O 1
ATOM 3115 N N . GLY A 1 399 ? -4.725 -6.859 -24.146 1.00 88.25 399 GLY A N 1
ATOM 3116 C CA . GLY A 1 399 ? -4.898 -7.884 -25.181 1.00 88.25 399 GLY A CA 1
ATOM 3117 C C . GLY A 1 399 ? -3.587 -8.314 -25.852 1.00 88.25 399 GLY A C 1
ATOM 3118 O O . GLY A 1 399 ? -3.616 -9.092 -26.802 1.00 88.25 399 GLY A O 1
ATOM 3119 N N . LYS A 1 400 ? -2.437 -7.832 -25.365 1.00 85.94 400 LYS A N 1
ATOM 3120 C CA . LYS A 1 400 ? -1.119 -8.048 -25.971 1.00 85.94 400 LYS A CA 1
ATOM 3121 C C . LYS A 1 400 ? -0.287 -9.047 -25.189 1.00 85.94 400 LYS A C 1
ATOM 3123 O O . LYS A 1 400 ? -0.386 -9.126 -23.967 1.00 85.94 400 LYS A O 1
ATOM 3128 N N . ASN A 1 401 ? 0.602 -9.759 -25.880 1.00 89.50 401 ASN A N 1
ATOM 3129 C CA . ASN A 1 401 ? 1.635 -10.519 -25.188 1.00 89.50 401 ASN A CA 1
ATOM 3130 C C . ASN A 1 401 ? 2.623 -9.553 -24.520 1.00 89.50 401 ASN A C 1
ATOM 3132 O O . ASN A 1 401 ? 3.189 -8.678 -25.173 1.00 89.50 401 ASN A O 1
ATOM 3136 N N . VAL A 1 402 ? 2.822 -9.720 -23.218 1.00 95.19 402 VAL A N 1
ATOM 3137 C CA . VAL A 1 402 ? 3.760 -8.917 -22.431 1.00 95.19 402 VAL A CA 1
ATOM 3138 C C . VAL A 1 402 ? 4.878 -9.839 -22.005 1.00 95.19 402 VAL A C 1
ATOM 3140 O O . VAL A 1 402 ? 4.598 -10.918 -21.489 1.00 95.19 402 VAL A O 1
ATOM 3143 N N . ASP A 1 403 ? 6.129 -9.434 -22.179 1.00 96.38 403 ASP A N 1
ATOM 3144 C CA . ASP A 1 403 ? 7.263 -10.245 -21.738 1.00 96.38 403 ASP A CA 1
ATOM 3145 C C . ASP A 1 403 ? 7.599 -9.972 -20.273 1.00 96.38 403 ASP A C 1
ATOM 3147 O O . ASP A 1 403 ? 7.147 -8.996 -19.666 1.00 96.38 403 ASP A O 1
ATOM 3151 N N . MET A 1 404 ? 8.386 -10.869 -19.687 1.00 97.56 404 MET A N 1
ATOM 3152 C CA . MET A 1 404 ? 8.869 -10.732 -18.323 1.00 97.56 404 MET A CA 1
ATOM 3153 C C . MET A 1 404 ? 10.389 -10.770 -18.293 1.00 97.56 404 MET A C 1
ATOM 3155 O O . MET A 1 404 ? 11.006 -11.604 -18.954 1.00 97.56 404 MET A O 1
ATOM 3159 N N . ALA A 1 405 ? 10.970 -9.900 -17.481 1.00 98.00 405 ALA A N 1
ATOM 3160 C CA . ALA A 1 405 ? 12.373 -9.932 -17.117 1.00 98.00 405 ALA A CA 1
ATOM 3161 C C . ALA A 1 405 ? 12.521 -9.750 -15.601 1.00 98.00 405 ALA A C 1
ATOM 3163 O O . ALA A 1 405 ? 11.575 -9.382 -14.901 1.00 98.00 405 ALA A O 1
ATOM 3164 N N . PHE A 1 406 ? 13.710 -10.006 -15.076 1.00 96.75 406 PHE A N 1
ATOM 3165 C CA . PHE A 1 406 ? 14.063 -9.650 -13.708 1.00 96.75 406 PHE A CA 1
ATOM 3166 C C . PHE A 1 406 ? 15.556 -9.375 -13.603 1.00 96.75 406 PHE A C 1
ATOM 3168 O O . PHE A 1 406 ? 16.349 -9.847 -14.419 1.00 96.75 406 PHE A O 1
ATOM 3175 N N . ILE A 1 407 ? 15.937 -8.613 -12.588 1.00 94.38 407 ILE A N 1
ATOM 3176 C CA . ILE A 1 407 ? 17.341 -8.361 -12.287 1.00 94.38 407 ILE A CA 1
ATOM 3177 C C . ILE A 1 407 ? 17.771 -9.338 -11.204 1.00 94.38 407 ILE A C 1
ATOM 3179 O O . ILE A 1 407 ? 17.185 -9.379 -10.125 1.00 94.38 407 ILE A O 1
ATOM 3183 N N . SER A 1 408 ? 18.787 -10.142 -11.490 1.00 88.69 408 SER A N 1
ATOM 3184 C CA . SER A 1 408 ? 19.383 -11.018 -10.498 1.00 88.69 408 SER A CA 1
ATOM 3185 C C . SER A 1 408 ? 20.526 -10.322 -9.777 1.00 88.69 408 SER A C 1
ATOM 3187 O O . SER A 1 408 ? 21.393 -9.705 -10.400 1.00 88.69 408 SER A O 1
ATOM 3189 N N . LYS A 1 409 ? 20.560 -10.448 -8.452 1.00 73.94 409 LYS A N 1
ATOM 3190 C CA . LYS A 1 409 ? 21.702 -10.037 -7.636 1.00 73.94 409 LYS A CA 1
ATOM 3191 C C . LYS A 1 409 ? 22.785 -11.111 -7.730 1.00 73.94 409 LYS A C 1
ATOM 3193 O O . LYS A 1 409 ? 22.908 -11.954 -6.843 1.00 73.94 409 LYS A O 1
ATOM 3198 N N . SER A 1 410 ? 23.594 -11.072 -8.788 1.00 58.25 410 SER A N 1
ATOM 3199 C CA . SER A 1 410 ? 24.783 -11.921 -8.865 1.00 58.25 410 SER A CA 1
ATOM 3200 C C . SER A 1 410 ? 25.874 -11.371 -7.944 1.00 58.25 410 SER A C 1
ATOM 3202 O O . SER A 1 410 ? 26.160 -10.170 -7.922 1.00 58.25 410 SER A O 1
ATOM 3204 N N . ARG A 1 411 ? 26.488 -12.247 -7.144 1.00 53.22 411 ARG A N 1
ATOM 3205 C CA . ARG A 1 411 ? 27.711 -11.907 -6.412 1.00 53.22 411 ARG A CA 1
ATOM 3206 C C . ARG A 1 411 ? 28.871 -12.085 -7.377 1.00 53.22 411 ARG A C 1
ATOM 3208 O O . ARG A 1 411 ? 29.097 -13.197 -7.849 1.00 53.22 411 ARG A O 1
ATOM 3215 N N . SER A 1 412 ? 29.618 -11.017 -7.641 1.00 46.88 412 SER A N 1
ATOM 3216 C CA . SER A 1 412 ? 30.886 -11.158 -8.352 1.00 46.88 412 SER A CA 1
ATOM 3217 C C . SER A 1 412 ? 31.812 -12.051 -7.512 1.00 46.88 412 SER A C 1
ATOM 3219 O O . SER A 1 412 ? 32.121 -11.758 -6.352 1.00 46.88 412 SER A O 1
ATOM 3221 N N . HIS A 1 413 ? 32.209 -13.204 -8.054 1.00 40.28 413 HIS A N 1
ATOM 3222 C CA . HIS A 1 413 ? 33.218 -14.048 -7.421 1.00 40.28 413 HIS A CA 1
ATOM 3223 C C . HIS A 1 413 ? 34.534 -13.257 -7.375 1.00 40.28 413 HIS A C 1
ATOM 3225 O O . HIS A 1 413 ? 35.190 -13.094 -8.397 1.00 40.28 413 HIS A O 1
ATOM 3231 N N . GLY A 1 414 ? 34.911 -12.744 -6.199 1.00 45.53 414 GLY A N 1
ATOM 3232 C CA . GLY A 1 414 ? 36.223 -12.122 -5.975 1.00 45.53 414 GLY A CA 1
ATOM 3233 C C . GLY A 1 414 ? 36.230 -10.752 -5.293 1.00 45.53 414 GLY A C 1
ATOM 3234 O O . GLY A 1 414 ? 37.306 -10.298 -4.915 1.00 45.53 414 GLY A O 1
ATOM 3235 N N . LYS A 1 415 ? 35.079 -10.099 -5.080 1.00 41.00 415 LYS A N 1
ATOM 3236 C CA . LYS A 1 415 ? 34.995 -8.866 -4.275 1.00 41.00 415 LYS A CA 1
ATOM 3237 C C . LYS A 1 415 ? 33.894 -8.989 -3.226 1.00 41.00 415 LYS A C 1
ATOM 3239 O O . LYS A 1 415 ? 32.712 -9.052 -3.560 1.00 41.00 415 LYS A O 1
ATOM 3244 N N . GLU A 1 416 ? 34.271 -9.010 -1.949 1.00 41.44 416 GLU A N 1
ATOM 3245 C CA . GLU A 1 416 ? 33.299 -8.880 -0.860 1.00 41.44 416 GLU A CA 1
ATOM 3246 C C . GLU A 1 416 ? 32.526 -7.562 -1.025 1.00 41.44 416 GLU A C 1
ATOM 3248 O O . GLU A 1 416 ? 33.103 -6.479 -1.009 1.00 41.44 416 GLU A O 1
ATOM 3253 N N . GLY A 1 417 ? 31.208 -7.658 -1.218 1.00 46.91 417 GLY A N 1
ATOM 3254 C CA . GLY A 1 417 ? 30.297 -6.509 -1.209 1.00 46.91 417 GLY A CA 1
ATOM 3255 C C . GLY A 1 417 ? 29.918 -5.905 -2.567 1.00 46.91 417 GLY A C 1
ATOM 3256 O O . GLY A 1 417 ? 29.010 -5.077 -2.590 1.00 46.91 417 GLY A O 1
ATOM 3257 N N . ALA A 1 418 ? 30.514 -6.327 -3.690 1.00 48.84 418 ALA A N 1
ATOM 3258 C CA . ALA A 1 418 ? 30.130 -5.836 -5.020 1.00 48.84 418 ALA A CA 1
ATOM 3259 C C . ALA A 1 418 ? 29.106 -6.774 -5.690 1.00 48.84 418 ALA A C 1
ATOM 3261 O O . ALA A 1 418 ? 29.451 -7.847 -6.197 1.00 48.84 418 ALA A O 1
ATOM 3262 N N . TYR A 1 419 ? 27.833 -6.369 -5.666 1.00 57.56 419 TYR A N 1
ATOM 3263 C CA . TYR A 1 419 ? 26.767 -6.992 -6.454 1.00 57.56 419 TYR A CA 1
ATOM 3264 C C . TYR A 1 419 ? 26.812 -6.443 -7.880 1.00 57.56 419 TYR A C 1
ATOM 3266 O O . TYR A 1 419 ? 26.705 -5.232 -8.061 1.00 57.56 419 TYR A O 1
ATOM 3274 N N . GLU A 1 420 ? 26.930 -7.320 -8.876 1.00 64.44 420 GLU A N 1
ATOM 3275 C CA . GLU A 1 420 ? 26.709 -6.943 -10.273 1.00 64.44 420 GLU A CA 1
ATOM 3276 C C . GLU A 1 420 ? 25.288 -7.381 -10.657 1.00 64.44 420 GLU A C 1
ATOM 3278 O O . GLU A 1 420 ? 25.000 -8.584 -10.666 1.00 64.44 420 GLU A O 1
ATOM 3283 N N . PRO A 1 421 ? 24.359 -6.436 -10.891 1.00 72.00 421 PRO A N 1
ATOM 3284 C CA . PRO A 1 421 ? 23.008 -6.770 -11.312 1.00 72.00 421 PRO A CA 1
ATOM 3285 C C . PRO A 1 421 ? 23.045 -7.398 -12.709 1.00 72.00 421 PRO A C 1
ATOM 3287 O O . PRO A 1 421 ? 23.508 -6.782 -13.664 1.00 72.00 421 PRO A O 1
ATOM 3290 N N . VAL A 1 422 ? 22.534 -8.622 -12.840 1.00 85.75 422 VAL A N 1
ATOM 3291 C CA . VAL A 1 422 ? 22.433 -9.322 -14.127 1.00 85.75 422 VAL A CA 1
ATOM 3292 C C . VAL A 1 422 ? 20.984 -9.296 -14.583 1.00 85.75 422 VAL A C 1
ATOM 3294 O O . VAL A 1 422 ? 20.107 -9.823 -13.903 1.00 85.75 422 VAL A O 1
ATOM 3297 N N . LEU A 1 423 ? 20.718 -8.698 -15.741 1.00 93.50 423 LEU A N 1
ATOM 3298 C CA . LEU A 1 423 ? 19.391 -8.737 -16.347 1.00 93.50 423 LEU A CA 1
ATOM 3299 C C . LEU A 1 423 ? 19.123 -10.121 -16.956 1.00 93.50 423 LEU A C 1
ATOM 3301 O O . LEU A 1 423 ? 19.909 -10.615 -17.762 1.00 93.50 423 LEU A O 1
ATOM 3305 N N . VAL A 1 424 ? 17.981 -10.715 -16.613 1.00 95.12 424 VAL A N 1
ATOM 3306 C CA . VAL A 1 424 ? 17.470 -11.952 -17.214 1.00 95.12 424 VAL A CA 1
ATOM 3307 C C . VAL A 1 424 ? 16.147 -11.649 -17.913 1.00 95.12 424 VAL A C 1
ATOM 3309 O O . VAL A 1 424 ? 15.189 -11.237 -17.263 1.00 95.12 424 VAL A O 1
ATOM 3312 N N . GLY A 1 425 ? 16.082 -11.875 -19.227 1.00 95.00 425 GLY A N 1
ATOM 3313 C CA . GLY A 1 425 ? 14.919 -11.578 -20.078 1.00 95.00 425 GLY A CA 1
ATOM 3314 C C . GLY A 1 425 ? 15.215 -10.507 -21.135 1.00 95.00 425 GLY A C 1
ATOM 3315 O O . GLY A 1 425 ? 16.284 -9.901 -21.130 1.00 95.00 425 GLY A O 1
ATOM 3316 N N . ASN A 1 426 ? 14.283 -10.289 -22.069 1.00 96.12 426 ASN A N 1
ATOM 3317 C CA . ASN A 1 426 ? 14.462 -9.331 -23.164 1.00 96.12 426 ASN A CA 1
ATOM 3318 C C . ASN A 1 426 ? 13.841 -7.963 -22.839 1.00 96.12 426 ASN A C 1
ATOM 3320 O O . ASN A 1 426 ? 12.640 -7.862 -22.576 1.00 96.12 426 ASN A O 1
ATOM 3324 N N . VAL A 1 427 ? 14.655 -6.910 -22.924 1.00 98.06 427 VAL A N 1
ATOM 3325 C CA . VAL A 1 427 ? 14.237 -5.506 -22.756 1.00 98.06 427 VAL A CA 1
ATOM 3326 C C . VAL A 1 427 ? 14.581 -4.630 -23.966 1.00 98.06 427 VAL A C 1
ATOM 3328 O O . VAL A 1 427 ? 14.116 -3.496 -24.040 1.00 98.06 427 VAL A O 1
ATOM 3331 N N . ALA A 1 428 ? 15.371 -5.133 -24.919 1.00 97.94 428 ALA A N 1
ATOM 3332 C CA . ALA A 1 428 ? 15.925 -4.333 -26.007 1.00 97.94 428 ALA A CA 1
ATOM 3333 C C . ALA A 1 428 ? 14.837 -3.881 -26.994 1.00 97.94 428 ALA A C 1
ATOM 3335 O O . ALA A 1 428 ? 14.099 -4.711 -27.526 1.00 97.94 428 ALA A O 1
ATOM 3336 N N . GLY A 1 429 ? 14.745 -2.571 -27.241 1.00 96.69 429 GLY A N 1
ATOM 3337 C CA . GLY A 1 429 ? 13.725 -1.957 -28.097 1.00 96.69 429 GLY A CA 1
ATOM 3338 C C . GLY A 1 429 ? 12.307 -2.022 -27.521 1.00 96.69 429 GLY A C 1
ATOM 3339 O O . GLY A 1 429 ? 11.344 -2.015 -28.282 1.00 96.69 429 GLY A O 1
ATOM 3340 N N . ARG A 1 430 ? 12.161 -2.166 -26.195 1.00 96.19 430 ARG A N 1
ATOM 3341 C CA . ARG A 1 430 ? 10.864 -2.345 -25.519 1.00 96.19 430 ARG A CA 1
ATOM 3342 C C . ARG A 1 430 ? 10.622 -1.264 -24.477 1.00 96.19 430 ARG A C 1
ATOM 3344 O O . ARG A 1 430 ? 11.565 -0.722 -23.895 1.00 96.19 430 ARG A O 1
ATOM 3351 N N . GLN A 1 431 ? 9.352 -1.010 -24.184 1.00 97.19 431 GLN A N 1
ATOM 3352 C CA . GLN A 1 431 ? 8.954 -0.206 -23.034 1.00 97.19 431 GLN A CA 1
ATOM 3353 C C . GLN A 1 431 ? 8.943 -1.081 -21.783 1.00 97.19 431 GLN A C 1
ATOM 3355 O O . GLN A 1 431 ? 8.253 -2.101 -21.724 1.00 97.19 431 GLN A O 1
ATOM 3360 N N . CYS A 1 432 ? 9.730 -0.703 -20.784 1.00 98.56 432 CYS A N 1
ATOM 3361 C CA . CYS A 1 432 ? 9.949 -1.513 -19.596 1.00 98.56 432 CYS A CA 1
ATOM 3362 C C . CYS A 1 432 ? 9.269 -0.902 -18.377 1.00 98.56 432 CYS A C 1
ATOM 3364 O O . CYS A 1 432 ? 9.408 0.291 -18.132 1.00 98.56 432 CYS A O 1
ATOM 3366 N N . ILE A 1 433 ? 8.567 -1.724 -17.596 1.00 98.75 433 ILE A N 1
ATOM 3367 C CA . ILE A 1 433 ? 7.946 -1.310 -16.331 1.00 98.75 433 ILE A CA 1
ATOM 3368 C C . ILE A 1 433 ? 8.601 -2.102 -15.202 1.00 98.75 433 ILE A C 1
ATOM 3370 O O . ILE A 1 433 ? 8.377 -3.308 -15.079 1.00 98.75 433 ILE A O 1
ATOM 3374 N N . ILE A 1 434 ? 9.429 -1.436 -14.399 1.00 98.75 434 ILE A N 1
ATOM 3375 C CA . ILE A 1 434 ? 10.106 -2.032 -13.245 1.00 98.75 434 ILE A CA 1
ATOM 3376 C C . ILE A 1 434 ? 9.134 -2.101 -12.066 1.00 98.75 434 ILE A C 1
ATOM 3378 O O . ILE A 1 434 ? 8.492 -1.109 -11.742 1.00 98.75 434 ILE A O 1
ATOM 3382 N N . ILE A 1 435 ? 9.033 -3.259 -11.419 1.00 98.50 435 ILE A N 1
ATOM 3383 C CA . ILE A 1 435 ? 8.101 -3.527 -10.321 1.00 98.50 435 ILE A CA 1
ATOM 3384 C C . ILE A 1 435 ? 8.870 -3.794 -9.029 1.00 98.50 435 ILE A C 1
ATOM 3386 O O . ILE A 1 435 ? 9.740 -4.673 -8.992 1.00 98.50 435 ILE A O 1
ATOM 3390 N N . ASP A 1 436 ? 8.492 -3.082 -7.971 1.00 97.12 436 ASP A N 1
ATOM 3391 C CA . ASP A 1 436 ? 8.944 -3.298 -6.595 1.00 97.12 436 ASP A CA 1
ATOM 3392 C C . ASP A 1 436 ? 7.775 -3.112 -5.604 1.00 97.12 436 ASP A C 1
ATOM 3394 O O . ASP A 1 436 ? 6.700 -2.646 -5.987 1.00 97.12 436 ASP A O 1
ATOM 3398 N N . ASP A 1 437 ? 7.939 -3.486 -4.334 1.00 96.50 437 ASP A N 1
ATOM 3399 C CA . ASP A 1 437 ? 6.924 -3.216 -3.302 1.00 96.50 437 ASP A CA 1
ATOM 3400 C C . ASP A 1 437 ? 7.047 -1.807 -2.711 1.00 96.50 437 ASP A C 1
ATOM 3402 O O . ASP A 1 437 ? 6.044 -1.182 -2.362 1.00 96.50 437 ASP A O 1
ATOM 3406 N N . MET A 1 438 ? 8.266 -1.273 -2.625 1.00 96.25 438 MET A N 1
ATOM 3407 C CA . MET A 1 438 ? 8.511 0.037 -2.029 1.00 96.25 438 MET A CA 1
ATOM 3408 C C . MET A 1 438 ? 9.766 0.724 -2.563 1.00 96.25 438 MET A C 1
ATOM 3410 O O . MET A 1 438 ? 10.731 0.075 -2.953 1.00 96.25 438 MET A O 1
ATOM 3414 N N . VAL A 1 439 ? 9.798 2.054 -2.473 1.00 95.44 439 VAL A N 1
ATOM 3415 C CA . VAL A 1 439 ? 11.013 2.856 -2.669 1.00 95.44 439 VAL A CA 1
ATOM 3416 C C . VAL A 1 439 ? 11.383 3.529 -1.356 1.00 95.44 439 VAL A C 1
ATOM 3418 O O . VAL A 1 439 ? 10.641 4.366 -0.851 1.00 95.44 439 VAL A O 1
ATOM 3421 N N . ASN A 1 440 ? 12.548 3.168 -0.807 1.00 93.38 440 ASN A N 1
ATOM 3422 C CA . ASN A 1 440 ? 13.086 3.775 0.414 1.00 93.38 440 ASN A CA 1
ATOM 3423 C C . ASN A 1 440 ? 14.234 4.752 0.122 1.00 93.38 440 ASN A C 1
ATOM 3425 O O . ASN A 1 440 ? 14.039 5.952 0.217 1.00 93.38 440 ASN A O 1
ATOM 3429 N N . THR A 1 441 ? 15.416 4.244 -0.246 1.00 91.81 441 THR A N 1
ATOM 3430 C CA . THR A 1 441 ? 16.602 5.069 -0.567 1.00 91.81 441 THR A CA 1
ATOM 3431 C C . THR A 1 441 ? 16.797 5.294 -2.069 1.00 91.81 441 THR A C 1
ATOM 3433 O O . THR A 1 441 ? 17.797 5.868 -2.483 1.00 91.81 441 THR A O 1
ATOM 3436 N N . GLY A 1 442 ? 15.933 4.724 -2.915 1.00 91.31 442 GLY A N 1
ATOM 3437 C CA . GLY A 1 442 ? 16.052 4.789 -4.378 1.00 91.31 442 GLY A CA 1
ATOM 3438 C C . GLY A 1 442 ? 17.171 3.943 -4.995 1.00 91.31 442 GLY A C 1
ATOM 3439 O O . GLY A 1 442 ? 17.034 3.535 -6.139 1.00 91.31 442 GLY A O 1
ATOM 3440 N N . VAL A 1 443 ? 18.226 3.592 -4.251 1.00 90.56 443 VAL A N 1
ATOM 3441 C CA . VAL A 1 443 ? 19.455 2.960 -4.780 1.00 90.56 443 VAL A CA 1
ATOM 3442 C C . VAL A 1 443 ? 19.191 1.721 -5.644 1.00 90.56 443 VAL A C 1
ATOM 3444 O O . VAL A 1 443 ? 19.694 1.637 -6.762 1.00 90.56 443 VAL A O 1
ATOM 3447 N N . THR A 1 444 ? 18.399 0.761 -5.152 1.00 91.31 444 THR A N 1
ATOM 3448 C CA . THR A 1 444 ? 18.091 -0.470 -5.903 1.00 91.31 444 THR A CA 1
ATOM 3449 C C . THR A 1 444 ? 17.314 -0.164 -7.181 1.00 91.31 444 THR A C 1
ATOM 3451 O O . THR A 1 444 ? 17.655 -0.679 -8.243 1.00 91.31 444 THR A O 1
ATOM 3454 N N . LEU A 1 445 ? 16.300 0.702 -7.086 1.00 95.00 445 LEU A N 1
ATOM 3455 C CA . LEU A 1 445 ? 15.475 1.086 -8.226 1.00 95.00 445 LEU A CA 1
ATOM 3456 C C . LEU A 1 445 ? 16.300 1.846 -9.271 1.00 95.00 445 LEU A C 1
ATOM 3458 O O . LEU A 1 445 ? 16.204 1.552 -10.456 1.00 95.00 445 LEU A O 1
ATOM 3462 N N . ASN A 1 446 ? 17.161 2.764 -8.837 1.00 94.50 446 ASN A N 1
ATOM 3463 C CA . ASN A 1 446 ? 18.025 3.545 -9.713 1.00 94.50 446 ASN A CA 1
ATOM 3464 C C . ASN A 1 446 ? 19.016 2.655 -10.477 1.00 94.50 446 ASN A C 1
ATOM 3466 O O . ASN A 1 446 ? 19.149 2.766 -11.693 1.00 94.50 446 ASN A O 1
ATOM 3470 N N . ALA A 1 447 ? 19.654 1.707 -9.783 1.00 92.94 447 ALA A N 1
ATOM 3471 C CA . ALA A 1 447 ? 20.510 0.710 -10.422 1.00 92.94 447 ALA A CA 1
ATOM 3472 C C . ALA A 1 447 ? 19.732 -0.156 -11.428 1.00 92.94 447 ALA A C 1
ATOM 3474 O O . ALA A 1 447 ? 20.244 -0.465 -12.503 1.00 92.94 447 ALA A O 1
ATOM 3475 N N . ALA A 1 448 ? 18.484 -0.513 -11.107 1.00 95.44 448 ALA A N 1
ATOM 3476 C CA . ALA A 1 448 ? 17.622 -1.266 -12.008 1.00 95.44 448 ALA A CA 1
ATOM 3477 C C . ALA A 1 448 ? 17.259 -0.482 -13.275 1.00 95.44 448 ALA A C 1
ATOM 3479 O O . ALA A 1 448 ? 17.333 -1.036 -14.371 1.00 95.44 448 ALA A O 1
ATOM 3480 N N . ILE A 1 449 ? 16.921 0.802 -13.134 1.00 97.50 449 ILE A N 1
ATOM 3481 C CA . ILE A 1 449 ? 16.623 1.700 -14.254 1.00 97.50 449 ILE A CA 1
ATOM 3482 C C . ILE A 1 449 ? 17.821 1.768 -15.206 1.00 97.50 449 ILE A C 1
ATOM 3484 O O . ILE A 1 449 ? 17.669 1.467 -16.391 1.00 97.50 449 ILE A O 1
ATOM 3488 N N . HIS A 1 450 ? 19.015 2.058 -14.680 1.00 95.62 450 HIS A N 1
ATOM 3489 C CA . HIS A 1 450 ? 20.234 2.128 -15.488 1.00 95.62 450 HIS A CA 1
ATOM 3490 C C . HIS A 1 450 ? 20.551 0.797 -16.179 1.00 95.62 450 HIS A C 1
ATOM 3492 O O . HIS A 1 450 ? 20.852 0.782 -17.369 1.00 95.62 450 HIS A O 1
ATOM 3498 N N . GLN A 1 451 ? 20.437 -0.336 -15.476 1.00 95.44 451 GLN A N 1
ATOM 3499 C CA . GLN A 1 451 ? 20.710 -1.651 -16.064 1.00 95.44 451 GLN A CA 1
ATOM 3500 C C . GLN A 1 451 ? 19.745 -1.978 -17.213 1.00 95.44 451 GLN A C 1
ATOM 3502 O O . GLN A 1 451 ? 20.164 -2.489 -18.256 1.00 95.44 451 GLN A O 1
ATOM 3507 N N . VAL A 1 452 ? 18.453 -1.687 -17.039 1.00 97.62 452 VAL A N 1
ATOM 3508 C CA . VAL A 1 452 ? 17.423 -1.909 -18.064 1.00 97.62 452 VAL A CA 1
ATOM 3509 C C . VAL A 1 452 ? 17.655 -0.994 -19.266 1.00 97.62 452 VAL A C 1
ATOM 3511 O O . VAL A 1 452 ? 17.603 -1.463 -20.405 1.00 97.62 452 VAL A O 1
ATOM 3514 N N . LYS A 1 453 ? 17.981 0.283 -19.033 1.00 97.88 453 LYS A N 1
ATOM 3515 C CA . LYS A 1 453 ? 18.274 1.237 -20.105 1.00 97.88 453 LYS A CA 1
ATOM 3516 C C . LYS A 1 453 ? 19.542 0.876 -20.879 1.00 97.88 453 LYS A C 1
ATOM 3518 O O . LYS A 1 453 ? 19.497 0.798 -22.104 1.00 97.88 453 LYS A O 1
ATOM 3523 N N . ALA A 1 454 ? 20.635 0.564 -20.182 1.00 96.62 454 ALA A N 1
ATOM 3524 C CA . ALA A 1 454 ? 21.900 0.131 -20.782 1.00 96.62 454 ALA A CA 1
ATOM 3525 C C . ALA A 1 454 ? 21.760 -1.169 -21.596 1.00 96.62 454 ALA A C 1
ATOM 3527 O O . ALA A 1 454 ? 22.512 -1.397 -22.540 1.00 96.62 454 ALA A O 1
ATOM 3528 N N . SER A 1 455 ? 20.760 -1.995 -21.272 1.00 97.12 455 SER A N 1
ATOM 3529 C CA . SER A 1 455 ? 20.413 -3.211 -22.018 1.00 97.12 455 SER A CA 1
ATOM 3530 C C . SER A 1 455 ? 19.511 -2.949 -23.239 1.00 97.12 455 SER A C 1
ATOM 3532 O O . SER A 1 455 ? 19.003 -3.890 -23.849 1.00 97.12 455 SER A O 1
ATOM 3534 N N . GLY A 1 456 ? 19.309 -1.681 -23.613 1.00 97.56 456 GLY A N 1
ATOM 3535 C CA . GLY A 1 456 ? 18.645 -1.272 -24.849 1.00 97.56 456 GLY A CA 1
ATOM 3536 C C . GLY A 1 456 ? 17.149 -0.983 -24.726 1.00 97.56 456 GLY A C 1
ATOM 3537 O O . GLY A 1 456 ? 16.476 -0.939 -25.755 1.00 97.56 456 GLY A O 1
ATOM 3538 N N . ALA A 1 457 ? 16.602 -0.811 -23.517 1.00 98.25 457 ALA A N 1
ATOM 3539 C CA . ALA A 1 457 ? 15.197 -0.434 -23.356 1.00 98.25 457 ALA A CA 1
ATOM 3540 C C . ALA A 1 457 ? 14.887 0.926 -24.005 1.00 98.25 457 ALA A C 1
ATOM 3542 O O . ALA A 1 457 ? 15.623 1.905 -23.843 1.00 98.25 457 ALA A O 1
ATOM 3543 N N . GLU A 1 458 ? 13.761 1.004 -24.714 1.00 97.38 458 GLU A N 1
ATOM 3544 C CA . GLU A 1 458 ? 13.326 2.240 -25.369 1.00 97.38 458 GLU A CA 1
ATOM 3545 C C . GLU A 1 458 ? 12.919 3.275 -24.316 1.00 97.38 458 GLU A C 1
ATOM 3547 O O . GLU A 1 458 ? 13.435 4.391 -24.300 1.00 97.38 458 GLU A O 1
ATOM 3552 N N . LYS A 1 459 ? 12.059 2.862 -23.380 1.00 98.19 459 LYS A N 1
ATOM 3553 C CA . LYS A 1 459 ? 11.563 3.670 -22.262 1.00 98.19 459 LYS A CA 1
ATOM 3554 C C . LYS A 1 459 ? 11.567 2.853 -20.985 1.00 98.19 459 LYS A C 1
ATOM 3556 O O . LYS A 1 459 ? 11.302 1.649 -21.031 1.00 98.19 459 LYS A O 1
ATOM 3561 N N . VAL A 1 460 ? 11.830 3.503 -19.855 1.00 98.69 460 VAL A N 1
ATOM 3562 C CA . VAL A 1 460 ? 11.804 2.859 -18.541 1.00 98.69 460 VAL A CA 1
ATOM 3563 C C . VAL A 1 460 ? 10.841 3.601 -17.630 1.00 98.69 460 VAL A C 1
ATOM 3565 O O . VAL A 1 460 ? 10.972 4.795 -17.382 1.00 98.69 460 VAL A O 1
ATOM 3568 N N . TYR A 1 461 ? 9.875 2.853 -17.121 1.00 98.75 461 TYR A N 1
ATOM 3569 C CA . TYR A 1 461 ? 8.918 3.255 -16.108 1.00 98.75 461 TYR A CA 1
ATOM 3570 C C . TYR A 1 461 ? 9.138 2.421 -14.849 1.00 98.75 461 TYR A C 1
ATOM 3572 O O . TYR A 1 461 ? 9.721 1.335 -14.906 1.00 98.75 461 TYR A O 1
ATOM 3580 N N . ALA A 1 462 ? 8.607 2.880 -13.721 1.00 98.69 462 ALA A N 1
ATOM 3581 C CA . ALA A 1 462 ? 8.618 2.102 -12.491 1.00 98.69 462 ALA A CA 1
ATOM 3582 C C . ALA A 1 462 ? 7.276 2.155 -11.753 1.00 98.69 462 ALA A C 1
ATOM 3584 O O . ALA A 1 462 ? 6.569 3.158 -11.799 1.00 98.69 462 ALA A O 1
ATOM 3585 N N . TRP A 1 463 ? 6.952 1.079 -11.045 1.00 98.50 463 TRP A N 1
ATOM 3586 C CA . TRP A 1 463 ? 5.879 0.993 -10.064 1.00 98.50 463 TRP A CA 1
ATOM 3587 C C . TRP A 1 463 ? 6.443 0.483 -8.747 1.00 98.50 463 TRP A C 1
ATOM 3589 O O . TRP A 1 463 ? 7.099 -0.561 -8.705 1.00 98.50 463 TRP A O 1
ATOM 3599 N N . ALA A 1 464 ? 6.121 1.191 -7.674 1.00 97.88 464 ALA A N 1
ATOM 3600 C CA . ALA A 1 464 ? 6.315 0.703 -6.325 1.00 97.88 464 ALA A CA 1
ATOM 3601 C C . ALA A 1 464 ? 5.154 1.141 -5.454 1.00 97.88 464 ALA A C 1
ATOM 3603 O O . ALA A 1 464 ? 4.761 2.301 -5.475 1.00 97.88 464 ALA A O 1
ATOM 3604 N N . THR A 1 465 ? 4.614 0.244 -4.650 1.00 97.62 465 THR A N 1
ATOM 3605 C CA . THR A 1 465 ? 3.404 0.569 -3.898 1.00 97.62 465 THR A CA 1
ATOM 3606 C C . THR A 1 465 ? 3.659 1.619 -2.834 1.00 97.62 465 THR A C 1
ATOM 3608 O O . THR A 1 465 ? 2.924 2.605 -2.766 1.00 97.62 465 THR A O 1
ATOM 3611 N N . HIS A 1 466 ? 4.718 1.462 -2.046 1.00 97.38 466 HIS A N 1
ATOM 3612 C CA . HIS A 1 466 ? 4.997 2.365 -0.935 1.00 97.38 466 HIS A CA 1
ATOM 3613 C C . HIS A 1 466 ? 6.150 3.320 -1.248 1.00 97.38 466 HIS A C 1
ATOM 3615 O O . HIS A 1 466 ? 7.311 2.916 -1.347 1.00 97.38 466 HIS A O 1
ATOM 3621 N N . ALA A 1 467 ? 5.840 4.612 -1.338 1.00 95.25 467 ALA A N 1
ATOM 3622 C CA . ALA A 1 467 ? 6.822 5.692 -1.339 1.00 95.25 467 ALA A CA 1
ATOM 3623 C C . ALA A 1 467 ? 7.302 5.963 0.092 1.00 95.25 467 ALA A C 1
ATOM 3625 O O . ALA A 1 467 ? 6.814 6.876 0.752 1.00 95.25 467 ALA A O 1
ATOM 3626 N N . VAL A 1 468 ? 8.202 5.108 0.588 1.00 94.44 468 VAL A N 1
ATOM 3627 C CA . VAL A 1 468 ? 8.734 5.216 1.955 1.00 94.44 468 VAL A CA 1
ATOM 3628 C C . VAL A 1 468 ? 9.623 6.433 2.091 1.00 94.44 468 VAL A C 1
ATOM 3630 O O . VAL A 1 468 ? 9.584 7.026 3.160 1.00 94.44 468 VAL A O 1
ATOM 3633 N N . PHE A 1 469 ? 10.418 6.734 1.049 1.00 90.94 469 PHE A N 1
ATOM 3634 C CA . PHE A 1 469 ? 11.335 7.878 0.970 1.00 90.94 469 PHE A CA 1
ATOM 3635 C C . PHE A 1 469 ? 11.831 8.260 2.358 1.00 90.94 469 PHE A C 1
ATOM 3637 O O . PHE A 1 469 ? 11.356 9.246 2.908 1.00 90.94 469 PHE A O 1
ATOM 3644 N N . GLY A 1 470 ? 12.661 7.403 2.975 1.00 73.25 470 GLY A N 1
ATOM 3645 C CA . GLY A 1 470 ? 13.050 7.570 4.380 1.00 73.25 470 GLY A CA 1
ATOM 3646 C C . GLY A 1 470 ? 13.659 8.953 4.655 1.00 73.25 470 GLY A C 1
ATOM 3647 O O . GLY A 1 470 ? 13.650 9.828 3.807 1.00 73.25 470 GLY A O 1
ATOM 3648 N N . ASN A 1 471 ? 14.298 9.178 5.803 1.00 62.31 471 ASN A N 1
ATOM 3649 C CA . ASN A 1 471 ? 14.820 10.516 6.169 1.00 62.31 471 ASN A CA 1
ATOM 3650 C C . ASN A 1 471 ? 15.883 11.137 5.206 1.00 62.31 471 ASN A C 1
ATOM 3652 O O . ASN A 1 471 ? 16.554 12.100 5.562 1.00 62.31 471 ASN A O 1
ATOM 3656 N N . GLN A 1 472 ? 16.091 10.574 4.016 1.00 59.25 472 GLN A N 1
ATOM 3657 C CA . GLN A 1 472 ? 16.844 11.110 2.898 1.00 59.25 472 GLN A CA 1
ATOM 3658 C C . GLN A 1 472 ? 15.936 11.888 1.936 1.00 59.25 472 GLN A C 1
ATOM 3660 O O . GLN A 1 472 ? 15.290 11.313 1.058 1.00 59.25 472 GLN A O 1
ATOM 3665 N N . THR A 1 473 ? 16.008 13.214 2.023 1.00 61.50 473 THR A N 1
ATOM 3666 C CA . THR A 1 473 ? 15.409 14.150 1.058 1.00 61.50 473 THR A CA 1
ATOM 3667 C C . THR A 1 473 ? 15.881 13.907 -0.384 1.00 61.50 473 THR A C 1
ATOM 3669 O O . THR A 1 473 ? 15.193 14.277 -1.321 1.00 61.50 473 THR A O 1
ATOM 3672 N N . SER A 1 474 ? 17.014 13.226 -0.586 1.00 83.50 474 SER A N 1
ATOM 3673 C CA . SER A 1 474 ? 17.621 13.039 -1.907 1.00 83.50 474 SER A CA 1
ATOM 3674 C C . SER A 1 474 ? 16.984 11.956 -2.780 1.00 83.50 474 SER A C 1
ATOM 3676 O O . SER A 1 474 ? 17.316 11.884 -3.958 1.00 83.50 474 SER A O 1
ATOM 3678 N N . THR A 1 475 ? 16.120 11.077 -2.252 1.00 92.44 475 THR A N 1
ATOM 3679 C CA . THR A 1 475 ? 15.549 9.995 -3.084 1.00 92.44 475 THR A CA 1
ATOM 3680 C C . THR A 1 475 ? 14.616 10.543 -4.172 1.00 92.44 475 THR A C 1
ATOM 3682 O O . THR A 1 475 ? 14.797 10.171 -5.332 1.00 92.44 475 THR A O 1
ATOM 3685 N N . PRO A 1 476 ? 13.657 11.435 -3.859 1.00 93.81 476 PRO A N 1
ATOM 3686 C CA . PRO A 1 476 ? 12.828 12.058 -4.885 1.00 93.81 476 PRO A CA 1
ATOM 3687 C C . PRO A 1 476 ? 13.628 12.851 -5.924 1.00 93.81 476 PRO A C 1
ATOM 3689 O O . PRO A 1 476 ? 13.378 12.699 -7.119 1.00 93.81 476 PRO A O 1
ATOM 3692 N N . ASP A 1 477 ? 14.625 13.621 -5.480 1.00 92.75 477 ASP A N 1
ATOM 3693 C CA . ASP A 1 477 ? 15.494 14.412 -6.361 1.00 92.75 477 ASP A CA 1
ATOM 3694 C C . ASP A 1 477 ? 16.310 13.513 -7.301 1.00 92.75 477 ASP A C 1
ATOM 3696 O O . ASP A 1 477 ? 16.308 13.720 -8.511 1.00 92.75 477 ASP A O 1
ATOM 3700 N N . MET A 1 478 ? 16.907 12.434 -6.778 1.00 93.75 478 MET A N 1
ATOM 3701 C CA . MET A 1 478 ? 17.628 11.434 -7.579 1.00 93.75 478 MET A CA 1
ATOM 3702 C C . MET A 1 478 ? 16.748 10.856 -8.696 1.00 93.75 478 MET A C 1
ATOM 3704 O O . MET A 1 478 ? 17.196 10.705 -9.830 1.00 93.75 478 MET A O 1
ATOM 3708 N N . LEU A 1 479 ? 15.494 10.516 -8.388 1.00 95.25 479 LEU A N 1
ATOM 3709 C CA . LEU A 1 479 ? 14.567 9.962 -9.378 1.00 95.25 479 LEU A CA 1
ATOM 3710 C C . LEU A 1 479 ? 14.133 11.014 -10.403 1.00 95.25 479 LEU A C 1
ATOM 3712 O O . LEU A 1 479 ? 13.935 10.683 -11.571 1.00 95.25 479 LEU A O 1
ATOM 3716 N N . GLN A 1 480 ? 14.000 12.272 -9.986 1.00 95.75 480 GLN A N 1
ATOM 3717 C CA . GLN A 1 480 ? 13.694 13.386 -10.878 1.00 95.75 480 GLN A CA 1
ATOM 3718 C C . GLN A 1 480 ? 14.840 13.664 -11.863 1.00 95.75 480 GLN A C 1
ATOM 3720 O O . GLN A 1 480 ? 14.579 13.905 -13.044 1.00 95.75 480 GLN A O 1
ATOM 3725 N N . GLU A 1 481 ? 16.086 13.609 -11.392 1.00 96.06 481 GLU A N 1
ATOM 3726 C CA . GLU A 1 481 ? 17.300 13.857 -12.181 1.00 96.06 481 GLU A CA 1
ATOM 3727 C C . GLU A 1 481 ? 17.703 12.672 -13.070 1.00 96.06 481 GLU A C 1
ATOM 3729 O O . GLU A 1 481 ? 18.458 12.850 -14.023 1.00 96.06 481 GLU A O 1
ATOM 3734 N N . ASN A 1 482 ? 17.191 11.464 -12.813 1.00 97.06 482 ASN A N 1
ATOM 3735 C CA . ASN A 1 482 ? 17.514 10.296 -13.626 1.00 97.06 482 ASN A CA 1
ATOM 3736 C C . ASN A 1 482 ? 16.901 10.409 -15.036 1.00 97.06 482 ASN A C 1
ATOM 3738 O O . ASN A 1 482 ? 15.694 10.239 -15.216 1.00 97.06 482 ASN A O 1
ATOM 3742 N N . GLU A 1 483 ? 17.735 10.672 -16.043 1.00 97.44 483 GLU A N 1
ATOM 3743 C CA . GLU A 1 483 ? 17.344 10.807 -17.455 1.00 97.44 483 GLU A CA 1
ATOM 3744 C C . GLU A 1 483 ? 16.807 9.508 -18.075 1.00 97.44 4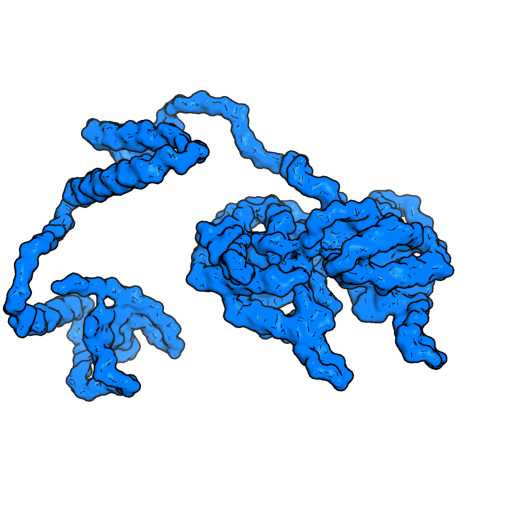83 GLU A C 1
ATOM 3746 O O . GLU A 1 483 ? 15.981 9.562 -18.984 1.00 97.44 483 GLU A O 1
ATOM 3751 N N . ASP A 1 484 ? 17.208 8.347 -17.551 1.00 98.25 484 ASP A N 1
ATOM 3752 C CA . ASP A 1 484 ? 16.775 7.037 -18.043 1.00 98.25 484 ASP A CA 1
ATOM 3753 C C . ASP A 1 484 ? 15.341 6.690 -17.607 1.00 98.25 484 ASP A C 1
ATOM 3755 O O . ASP A 1 484 ? 14.735 5.770 -18.162 1.00 98.25 484 ASP A O 1
ATOM 3759 N N . LEU A 1 485 ? 14.799 7.412 -16.617 1.00 98.56 485 LEU A N 1
ATOM 3760 C CA . LEU A 1 485 ? 13.453 7.231 -16.077 1.00 98.56 485 LEU A CA 1
ATOM 3761 C C . LEU A 1 485 ? 12.455 8.195 -16.730 1.00 98.56 485 LEU A C 1
ATOM 3763 O O . LEU A 1 485 ? 12.613 9.414 -16.659 1.00 98.56 485 LEU A O 1
ATOM 3767 N N . GLU A 1 486 ? 11.363 7.652 -17.265 1.00 98.44 486 GLU A N 1
ATOM 3768 C CA . GLU A 1 486 ? 10.216 8.439 -17.732 1.00 98.44 486 GLU A CA 1
ATOM 3769 C C . GLU A 1 486 ? 9.400 8.964 -16.544 1.00 98.44 486 GLU A C 1
ATOM 3771 O O . GLU A 1 486 ? 9.218 10.167 -16.370 1.00 98.44 486 GLU A O 1
ATOM 3776 N N . PHE A 1 487 ? 8.917 8.045 -15.704 1.00 98.31 487 PHE A N 1
ATOM 3777 C CA . PHE A 1 487 ? 8.339 8.334 -14.396 1.00 98.31 487 PHE A CA 1
ATOM 3778 C C . PHE A 1 487 ? 8.289 7.067 -13.536 1.00 98.31 487 PHE A C 1
ATOM 3780 O O . PHE A 1 487 ? 8.232 5.939 -14.040 1.00 98.31 487 PHE A O 1
ATOM 3787 N N . VAL A 1 488 ? 8.243 7.264 -12.223 1.00 98.31 488 VAL A N 1
ATOM 3788 C CA . VAL A 1 488 ? 7.834 6.262 -11.245 1.00 98.31 488 VAL A CA 1
ATOM 3789 C C . VAL A 1 488 ? 6.423 6.575 -10.761 1.00 98.31 488 VAL A C 1
ATOM 3791 O O . VAL A 1 488 ? 6.084 7.710 -10.425 1.00 98.31 488 VAL A O 1
ATOM 3794 N N . LEU A 1 489 ? 5.579 5.554 -10.754 1.00 98.38 489 LEU A N 1
ATOM 3795 C CA . LEU A 1 489 ? 4.268 5.584 -10.138 1.00 98.38 489 LEU A CA 1
ATOM 3796 C C . LEU A 1 489 ? 4.388 4.970 -8.742 1.00 98.38 489 LEU A C 1
ATOM 3798 O O . LEU A 1 489 ? 4.912 3.866 -8.585 1.00 98.38 489 LEU A O 1
ATOM 3802 N N . VAL A 1 490 ? 3.892 5.683 -7.741 1.00 97.50 490 VAL A N 1
ATOM 3803 C CA . VAL A 1 490 ? 3.788 5.211 -6.357 1.00 97.50 490 VAL A CA 1
ATOM 3804 C C . VAL A 1 490 ? 2.359 5.335 -5.863 1.00 97.50 490 VAL A C 1
ATOM 3806 O O . VAL A 1 490 ? 1.598 6.087 -6.455 1.00 97.50 490 VAL A O 1
ATOM 3809 N N . SER A 1 491 ? 1.945 4.626 -4.814 1.00 96.94 491 SER A N 1
ATOM 3810 C CA . SER A 1 491 ? 0.620 4.877 -4.225 1.00 96.94 491 SER A CA 1
ATOM 3811 C C . SER A 1 491 ? 0.652 5.983 -3.168 1.00 96.94 491 SER A C 1
ATOM 3813 O O . SER A 1 491 ? 1.704 6.298 -2.610 1.00 96.94 491 SER A O 1
ATOM 3815 N N . ASN A 1 492 ? -0.515 6.531 -2.828 1.00 94.81 492 ASN A N 1
ATOM 3816 C CA . ASN A 1 492 ? -0.681 7.400 -1.660 1.00 94.81 492 ASN A CA 1
ATOM 3817 C C . ASN A 1 492 ? -0.849 6.617 -0.336 1.00 94.81 492 ASN A C 1
ATOM 3819 O O . ASN A 1 492 ? -1.521 7.081 0.582 1.00 94.81 492 ASN A O 1
ATOM 3823 N N . SER A 1 493 ? -0.243 5.426 -0.216 1.00 96.75 493 SER A N 1
ATOM 3824 C CA . SER A 1 493 ? -0.249 4.632 1.023 1.00 96.75 493 SER A CA 1
ATOM 3825 C C . SER A 1 493 ? 0.536 5.267 2.174 1.00 96.75 493 SER A C 1
ATOM 3827 O O . SER A 1 493 ? 0.321 4.917 3.328 1.00 96.75 493 SER A O 1
ATOM 3829 N N . ILE A 1 494 ? 1.503 6.131 1.868 1.00 94.62 494 ILE A N 1
ATOM 3830 C CA . ILE A 1 494 ? 2.297 6.874 2.853 1.00 94.62 494 ILE A CA 1
ATOM 3831 C C . ILE A 1 494 ? 2.074 8.351 2.568 1.00 94.62 494 ILE A C 1
ATOM 3833 O O . ILE A 1 494 ? 2.239 8.786 1.421 1.00 94.62 494 ILE A O 1
ATOM 3837 N N . ASN A 1 495 ? 1.690 9.105 3.598 1.00 88.81 495 ASN A N 1
ATOM 3838 C CA . ASN A 1 495 ? 1.568 10.546 3.469 1.00 88.81 495 ASN A CA 1
ATOM 3839 C C . ASN A 1 495 ? 2.971 11.157 3.389 1.00 88.81 495 ASN A C 1
ATOM 3841 O O . ASN A 1 495 ? 3.795 10.955 4.274 1.00 88.81 495 ASN A O 1
ATOM 3845 N N . ASN A 1 496 ? 3.240 11.876 2.307 1.00 84.19 496 ASN A N 1
ATOM 3846 C CA . ASN A 1 496 ? 4.500 12.568 2.102 1.00 84.19 496 ASN A CA 1
ATOM 3847 C C . ASN A 1 496 ? 4.195 14.063 2.054 1.00 84.19 496 ASN A C 1
ATOM 3849 O O . ASN A 1 496 ? 3.527 14.516 1.128 1.00 84.19 496 ASN A O 1
ATOM 3853 N N . ASP A 1 497 ? 4.699 14.819 3.028 1.00 77.38 497 ASP A N 1
ATOM 3854 C CA . ASP A 1 497 ? 4.399 16.254 3.165 1.00 77.38 497 ASP A CA 1
ATOM 3855 C C . ASP A 1 497 ? 5.153 17.133 2.148 1.00 77.38 497 ASP A C 1
ATOM 3857 O O . ASP A 1 497 ? 4.954 18.347 2.083 1.00 77.38 497 ASP A O 1
ATOM 3861 N N . MET A 1 498 ? 6.040 16.537 1.348 1.00 81.88 498 MET A N 1
ATOM 3862 C CA . MET A 1 498 ? 6.769 17.239 0.299 1.00 81.88 498 MET A CA 1
ATOM 3863 C C . MET A 1 498 ? 5.975 17.305 -1.007 1.00 81.88 498 MET A C 1
ATOM 3865 O O . MET A 1 498 ? 5.256 16.373 -1.369 1.00 81.88 498 MET A O 1
ATOM 3869 N N . SER A 1 499 ? 6.190 18.380 -1.767 1.00 84.19 499 SER A N 1
ATOM 3870 C CA . SER A 1 499 ? 5.731 18.435 -3.154 1.00 84.19 499 SER A CA 1
ATOM 3871 C C . SER A 1 499 ? 6.447 17.359 -3.966 1.00 84.19 499 SER A C 1
ATOM 3873 O O . SER A 1 499 ? 7.680 17.296 -3.975 1.00 84.19 499 SER A O 1
ATOM 3875 N N . MET A 1 500 ? 5.676 16.500 -4.629 1.00 88.69 500 MET A N 1
ATOM 3876 C CA . MET A 1 500 ? 6.239 15.424 -5.433 1.00 88.69 500 MET A CA 1
ATOM 3877 C C . MET A 1 500 ? 6.848 15.975 -6.726 1.00 88.69 500 MET A C 1
ATOM 3879 O O . MET A 1 500 ? 6.186 16.739 -7.435 1.00 88.69 500 MET A O 1
ATOM 3883 N N . PRO A 1 501 ? 8.083 15.572 -7.079 1.00 92.44 501 PRO A N 1
ATOM 3884 C CA . PRO A 1 501 ? 8.657 15.889 -8.377 1.00 92.44 501 PRO A CA 1
ATOM 3885 C C . PRO A 1 501 ? 7.804 15.347 -9.529 1.00 92.44 501 PRO A C 1
ATOM 3887 O O . PRO A 1 501 ? 7.135 14.326 -9.402 1.00 92.44 501 PRO A O 1
ATOM 3890 N N . SER A 1 502 ? 7.884 15.985 -10.696 1.00 93.81 502 SER A N 1
ATOM 3891 C CA . SER A 1 502 ? 7.086 15.628 -11.883 1.00 93.81 502 SER A CA 1
ATOM 3892 C C . SER A 1 502 ? 7.231 14.170 -12.354 1.00 93.81 502 SER A C 1
ATOM 3894 O O . SER A 1 502 ? 6.280 13.599 -12.894 1.00 93.81 502 SER A O 1
ATOM 3896 N N . LYS A 1 503 ? 8.402 13.549 -12.141 1.00 96.25 503 LYS A N 1
ATOM 3897 C CA . LYS A 1 503 ? 8.647 12.134 -12.456 1.00 96.25 503 LYS A CA 1
ATOM 3898 C C . LYS A 1 503 ? 8.104 11.175 -11.396 1.00 96.25 503 LYS A C 1
ATOM 3900 O O . LYS A 1 503 ? 8.175 9.970 -11.604 1.00 96.25 503 LYS A O 1
ATOM 3905 N N . ILE A 1 504 ? 7.559 11.666 -10.286 1.00 95.75 504 ILE A N 1
ATOM 3906 C CA . ILE A 1 504 ? 6.965 10.855 -9.220 1.00 95.75 504 ILE A CA 1
ATOM 3907 C C . ILE A 1 504 ? 5.466 11.117 -9.194 1.00 95.75 504 ILE A C 1
ATOM 3909 O O . ILE A 1 504 ? 4.991 12.130 -8.690 1.00 95.75 504 ILE A O 1
ATOM 3913 N N . ARG A 1 505 ? 4.703 10.181 -9.752 1.00 95.69 505 ARG A N 1
ATOM 3914 C CA . ARG A 1 505 ? 3.242 10.272 -9.819 1.00 95.69 505 ARG A CA 1
ATOM 3915 C C . ARG A 1 505 ? 2.632 9.439 -8.702 1.00 95.69 505 ARG A C 1
ATOM 3917 O O . ARG A 1 505 ? 3.035 8.296 -8.502 1.00 95.69 505 ARG A O 1
ATOM 3924 N N . GLN A 1 506 ? 1.639 9.978 -8.003 1.00 94.69 506 GLN A N 1
ATOM 3925 C CA . GLN A 1 506 ? 0.989 9.282 -6.893 1.00 94.69 506 GLN A CA 1
ATOM 3926 C C . GLN A 1 506 ? -0.391 8.750 -7.303 1.00 94.69 506 GLN A C 1
ATOM 3928 O O . GLN A 1 506 ? -1.324 9.518 -7.511 1.00 94.69 506 GLN A O 1
ATOM 3933 N N . LEU A 1 507 ? -0.538 7.433 -7.415 1.00 96.00 507 LEU A N 1
ATOM 3934 C CA . LEU A 1 507 ? -1.795 6.732 -7.654 1.00 96.00 507 LEU A CA 1
ATOM 3935 C C . LEU A 1 507 ? -2.644 6.702 -6.376 1.00 96.00 507 LEU A C 1
ATOM 3937 O O . LEU A 1 507 ? -2.221 6.146 -5.358 1.00 96.00 507 LEU A O 1
ATOM 3941 N N . SER A 1 508 ? -3.865 7.235 -6.436 1.00 94.88 508 SER A N 1
ATOM 3942 C CA . SER A 1 508 ? -4.796 7.116 -5.311 1.00 94.88 508 SER A CA 1
ATOM 3943 C C . SER A 1 508 ? -5.291 5.676 -5.162 1.00 94.88 508 SER A C 1
ATOM 3945 O O . SER A 1 508 ? -5.910 5.119 -6.072 1.00 94.88 508 SER A O 1
ATOM 3947 N N . ILE A 1 509 ? -5.054 5.080 -3.991 1.00 95.06 509 ILE A N 1
ATOM 3948 C CA . ILE A 1 509 ? -5.579 3.757 -3.613 1.00 95.06 509 ILE A CA 1
ATOM 3949 C C . ILE A 1 509 ? -6.876 3.845 -2.796 1.00 95.06 509 ILE A C 1
ATOM 3951 O O . ILE A 1 509 ? -7.439 2.813 -2.422 1.00 95.06 509 ILE A O 1
ATOM 3955 N N . ALA A 1 510 ? -7.409 5.057 -2.589 1.00 94.56 510 ALA A N 1
ATOM 3956 C CA . ALA A 1 510 ? -8.697 5.275 -1.932 1.00 94.56 510 ALA A CA 1
ATOM 3957 C C . ALA A 1 510 ? -9.846 4.478 -2.581 1.00 94.56 510 ALA A C 1
ATOM 3959 O O . ALA A 1 510 ? -10.600 3.850 -1.838 1.00 94.56 510 ALA A O 1
ATOM 3960 N N . PRO A 1 511 ? -9.969 4.387 -3.925 1.00 92.12 511 PRO A N 1
ATOM 3961 C CA . PRO A 1 511 ? -11.041 3.608 -4.547 1.00 92.12 511 PRO A CA 1
ATOM 3962 C C . PRO A 1 511 ? -10.970 2.109 -4.248 1.00 92.12 511 PRO A C 1
ATOM 3964 O O . PRO A 1 511 ? -12.002 1.479 -4.025 1.00 92.12 511 PRO A O 1
ATOM 3967 N N . LEU A 1 512 ? -9.757 1.544 -4.200 1.00 93.50 512 LEU A N 1
ATOM 3968 C CA . LEU A 1 512 ? -9.538 0.136 -3.864 1.00 93.50 512 LEU A CA 1
ATOM 3969 C C . LEU A 1 512 ? -9.909 -0.144 -2.401 1.00 93.50 512 LEU A C 1
ATOM 3971 O O . LEU A 1 512 ? -10.600 -1.123 -2.117 1.00 93.50 512 LEU A O 1
ATOM 3975 N N . LEU A 1 513 ? -9.474 0.721 -1.481 1.00 94.75 513 LEU A N 1
ATOM 3976 C CA . LEU A 1 513 ? -9.787 0.594 -0.056 1.00 94.75 513 LEU A CA 1
ATOM 3977 C C . LEU A 1 513 ? -11.278 0.812 0.229 1.00 94.75 513 LEU A C 1
ATOM 3979 O O . LEU A 1 513 ? -11.868 0.037 0.977 1.00 94.75 513 LEU A O 1
ATOM 3983 N N . ALA A 1 514 ? -11.906 1.807 -0.401 1.00 92.81 514 ALA A N 1
ATOM 3984 C CA . ALA A 1 514 ? -13.338 2.063 -0.278 1.00 92.81 514 ALA A CA 1
ATOM 3985 C C . ALA A 1 514 ? -14.163 0.860 -0.762 1.00 92.81 514 ALA A C 1
ATOM 3987 O O . ALA A 1 514 ? -15.044 0.389 -0.048 1.00 92.81 514 ALA A O 1
ATOM 3988 N N . GLU A 1 515 ? -13.842 0.293 -1.928 1.00 90.81 515 GLU A N 1
ATOM 3989 C CA . GLU A 1 515 ? -14.496 -0.926 -2.418 1.00 90.81 515 GLU A CA 1
ATOM 3990 C C . GLU A 1 515 ? -14.295 -2.107 -1.448 1.00 90.81 515 GLU A C 1
ATOM 3992 O O . GLU A 1 515 ? -15.243 -2.845 -1.168 1.00 90.81 515 GLU A O 1
ATOM 3997 N N . ALA A 1 516 ? -13.090 -2.286 -0.896 1.00 92.94 516 ALA A N 1
ATOM 3998 C CA . ALA A 1 516 ? -12.811 -3.348 0.070 1.00 92.94 516 ALA A CA 1
ATOM 3999 C C . ALA A 1 516 ? -13.626 -3.196 1.364 1.00 92.94 516 ALA A C 1
ATOM 4001 O O . ALA A 1 516 ? -14.227 -4.171 1.821 1.00 92.94 516 ALA A O 1
ATOM 4002 N N . ILE A 1 517 ? -13.713 -1.981 1.911 1.00 92.62 517 ILE A N 1
ATOM 4003 C CA . ILE A 1 517 ? -14.540 -1.664 3.084 1.00 92.62 517 ILE A CA 1
ATOM 4004 C C . ILE A 1 517 ? -16.023 -1.900 2.772 1.00 92.62 517 ILE A C 1
ATOM 4006 O O . ILE A 1 517 ? -16.718 -2.548 3.556 1.00 92.62 517 ILE A O 1
ATOM 4010 N N . ALA A 1 518 ? -16.504 -1.457 1.606 1.00 89.12 518 ALA A N 1
ATOM 4011 C CA . ALA A 1 518 ? -17.893 -1.648 1.197 1.00 89.12 518 ALA A CA 1
ATOM 4012 C C . ALA A 1 518 ? -18.275 -3.132 1.103 1.00 89.12 518 ALA A C 1
ATOM 4014 O O . ALA A 1 518 ? -19.358 -3.531 1.537 1.00 89.12 518 ALA A O 1
ATOM 4015 N N . ARG A 1 519 ? -17.375 -3.968 0.573 1.00 88.75 519 ARG A N 1
ATOM 4016 C CA . ARG A 1 519 ? -17.582 -5.419 0.514 1.00 88.75 519 ARG A CA 1
ATOM 4017 C C . ARG A 1 519 ? -17.485 -6.081 1.876 1.00 88.75 519 ARG A C 1
ATOM 4019 O O . ARG A 1 519 ? -18.295 -6.957 2.167 1.00 88.75 519 ARG A O 1
ATOM 4026 N N . ALA A 1 520 ? -16.539 -5.663 2.712 1.00 89.44 520 ALA A N 1
ATOM 4027 C CA . ALA A 1 520 ? -16.399 -6.190 4.063 1.00 89.44 520 ALA A CA 1
ATOM 4028 C C . ALA A 1 520 ? -17.662 -5.949 4.899 1.00 89.44 520 ALA A C 1
ATOM 4030 O O . ALA A 1 520 ? -18.144 -6.878 5.545 1.00 89.44 520 ALA A O 1
ATOM 4031 N N . ASP A 1 521 ? -18.242 -4.749 4.821 1.00 85.62 521 ASP A N 1
ATOM 4032 C CA . ASP A 1 521 ? -19.504 -4.417 5.492 1.00 85.62 521 ASP A CA 1
ATOM 4033 C C . ASP A 1 521 ? -20.671 -5.303 5.011 1.00 85.62 521 ASP A C 1
ATOM 4035 O O . ASP A 1 521 ? -21.495 -5.764 5.804 1.00 85.62 521 ASP A O 1
ATOM 4039 N N . ARG A 1 522 ? -20.692 -5.638 3.715 1.00 84.12 522 ARG A N 1
ATOM 4040 C CA . ARG A 1 522 ? -21.723 -6.493 3.096 1.00 84.12 522 ARG A CA 1
ATOM 4041 C C . ARG A 1 522 ? -21.460 -7.987 3.190 1.00 84.12 522 ARG A C 1
ATOM 4043 O O . ARG A 1 522 ? -22.307 -8.770 2.766 1.00 84.12 522 ARG A O 1
ATOM 4050 N N . ASN A 1 523 ? -20.330 -8.400 3.760 1.00 84.94 523 ASN A N 1
ATOM 4051 C CA . ASN A 1 523 ? -19.860 -9.788 3.737 1.00 84.94 523 ASN A CA 1
ATOM 4052 C C . ASN A 1 523 ? -19.701 -10.340 2.303 1.00 84.94 523 ASN A C 1
ATOM 4054 O O . ASN A 1 523 ? -19.936 -11.520 2.042 1.00 84.94 523 ASN A O 1
ATOM 4058 N N . GLU A 1 524 ? -19.312 -9.482 1.360 1.00 86.56 524 GLU A N 1
ATOM 4059 C CA . GLU A 1 524 ? -18.997 -9.853 -0.019 1.00 86.56 524 GLU A CA 1
ATOM 4060 C C . GLU A 1 524 ? -17.518 -10.248 -0.177 1.00 86.56 524 GLU A C 1
ATOM 4062 O O . GLU A 1 524 ? -16.650 -9.897 0.622 1.00 86.56 524 GLU A O 1
ATOM 4067 N N . SER A 1 525 ? -17.201 -10.968 -1.259 1.00 85.81 525 SER A N 1
ATOM 4068 C CA . SER A 1 525 ? -15.827 -11.387 -1.560 1.00 85.81 525 SER A CA 1
ATOM 4069 C C . SER A 1 525 ? -14.921 -10.198 -1.905 1.00 85.81 525 SER A C 1
ATOM 4071 O O . SER A 1 525 ? -15.107 -9.534 -2.930 1.00 85.81 525 SER A O 1
ATOM 4073 N N . ILE A 1 526 ? -13.882 -9.997 -1.093 1.00 85.06 526 ILE A N 1
ATOM 4074 C CA . ILE A 1 526 ? -12.822 -9.000 -1.314 1.00 85.06 526 ILE A CA 1
ATOM 4075 C C . ILE A 1 526 ? -11.846 -9.459 -2.403 1.00 85.06 526 ILE A C 1
ATOM 4077 O O . ILE A 1 526 ? -11.476 -8.673 -3.271 1.00 85.06 526 ILE A O 1
ATOM 4081 N N . SER A 1 527 ? -11.498 -10.750 -2.448 1.00 80.50 527 SER A N 1
ATOM 4082 C CA . SER A 1 527 ? -10.635 -11.309 -3.504 1.00 80.50 527 SER A CA 1
ATOM 4083 C C . SER A 1 527 ? -11.205 -11.087 -4.911 1.00 80.50 527 SER A C 1
ATOM 4085 O O . SER A 1 527 ? -10.461 -10.853 -5.862 1.00 80.50 527 SER A O 1
ATOM 4087 N N . GLY A 1 528 ? -12.535 -11.053 -5.045 1.00 77.06 528 GLY A N 1
ATOM 4088 C CA . GLY A 1 528 ? -13.222 -10.728 -6.292 1.00 77.06 528 GLY A CA 1
ATOM 4089 C C . GLY A 1 528 ? -13.141 -9.257 -6.723 1.00 77.06 528 GLY A C 1
ATOM 4090 O O . GLY A 1 528 ? -13.880 -8.871 -7.631 1.00 77.06 528 GLY A O 1
ATOM 4091 N N . ILE A 1 529 ? -12.404 -8.384 -6.026 1.00 80.12 529 ILE A N 1
ATOM 4092 C CA . ILE A 1 529 ? -12.103 -7.020 -6.502 1.00 80.12 529 ILE A CA 1
ATOM 4093 C C . ILE A 1 529 ? -11.067 -7.115 -7.617 1.00 80.12 529 ILE A C 1
ATOM 4095 O O . ILE A 1 529 ? -11.274 -6.582 -8.699 1.00 80.12 529 ILE A O 1
ATOM 4099 N N . LEU A 1 530 ? -10.008 -7.886 -7.374 1.00 69.69 530 LEU A N 1
ATOM 4100 C CA . LEU A 1 530 ? -8.880 -8.056 -8.287 1.00 69.69 530 LEU A CA 1
ATOM 4101 C C . LEU A 1 530 ? -9.130 -9.144 -9.343 1.00 69.69 530 LEU A C 1
ATOM 4103 O O . LEU A 1 530 ? -8.294 -9.368 -10.217 1.00 69.69 530 LEU A O 1
ATOM 4107 N N . SER A 1 531 ? -10.281 -9.830 -9.284 1.00 66.75 531 SER A N 1
ATOM 4108 C CA . SER A 1 531 ? -10.632 -10.869 -10.250 1.00 66.75 531 SER A CA 1
ATOM 4109 C C . SER A 1 531 ? -10.805 -10.274 -11.646 1.00 66.75 531 SER A C 1
ATOM 4111 O O . SER A 1 531 ? -11.790 -9.597 -11.953 1.00 66.75 531 SER A O 1
ATOM 4113 N N . LEU A 1 532 ? -9.867 -10.625 -12.512 1.00 60.69 532 LEU A N 1
ATOM 4114 C CA . LEU A 1 532 ? -9.812 -10.221 -13.905 1.00 60.69 532 LEU A CA 1
ATOM 4115 C C . LEU A 1 532 ? -11.054 -10.608 -14.727 1.00 60.69 532 LEU A C 1
ATOM 4117 O O . LEU A 1 532 ? -11.314 -9.994 -15.758 1.00 60.69 532 LEU A O 1
ATOM 4121 N N . GLU A 1 533 ? -11.804 -11.646 -14.348 1.00 56.16 533 GLU A N 1
ATOM 4122 C CA . GLU A 1 533 ? -13.014 -12.112 -15.060 1.00 56.16 533 GLU A CA 1
ATOM 4123 C C . GLU A 1 533 ? -14.105 -11.042 -15.164 1.00 56.16 533 GLU A C 1
ATOM 4125 O O . GLU A 1 533 ? -14.868 -11.012 -16.125 1.00 56.16 533 GLU A O 1
ATOM 4130 N N . ARG A 1 534 ? -14.161 -10.122 -14.197 1.00 50.81 534 ARG A N 1
ATOM 4131 C CA . ARG A 1 534 ? -15.197 -9.085 -14.145 1.00 50.81 534 ARG A CA 1
ATOM 4132 C C . ARG A 1 534 ? -14.882 -7.852 -14.991 1.00 50.81 534 ARG A C 1
ATOM 4134 O O . ARG A 1 534 ? -15.797 -7.081 -15.257 1.00 50.81 534 ARG A O 1
ATOM 4141 N N . LEU A 1 535 ? -13.640 -7.690 -15.453 1.00 51.81 535 LEU A N 1
ATOM 4142 C CA . LEU A 1 535 ? -13.214 -6.527 -16.244 1.00 51.81 535 LEU A CA 1
ATOM 4143 C C . LEU A 1 535 ? -13.756 -6.542 -17.685 1.00 51.81 535 LEU A C 1
ATOM 4145 O O . LEU A 1 535 ? -13.772 -5.502 -18.326 1.00 51.81 535 LEU A O 1
ATOM 4149 N N . GLN A 1 536 ? -14.256 -7.687 -18.171 1.00 43.44 536 GLN A N 1
ATOM 4150 C CA . GLN A 1 536 ? -14.850 -7.835 -19.511 1.00 43.44 536 GLN A CA 1
ATOM 4151 C C . GLN A 1 536 ? -16.314 -7.373 -19.609 1.00 43.44 536 GLN A C 1
ATOM 4153 O O . GLN A 1 536 ? -16.841 -7.272 -20.707 1.00 43.44 536 GLN A O 1
ATOM 4158 N N . LYS A 1 537 ? -17.009 -7.140 -18.484 1.00 40.28 537 LYS A N 1
ATOM 4159 C CA . LYS A 1 537 ? -18.440 -6.767 -18.505 1.00 40.28 537 LYS A CA 1
ATOM 4160 C C . LYS A 1 537 ? -18.698 -5.258 -18.540 1.00 40.28 537 LYS A C 1
ATOM 4162 O O . LYS A 1 537 ? -19.837 -4.865 -18.754 1.00 40.28 537 LYS A O 1
ATOM 4167 N N . ASN A 1 538 ? -17.661 -4.447 -18.332 1.00 36.31 538 ASN A N 1
ATOM 4168 C CA . ASN A 1 538 ? -17.739 -2.982 -18.316 1.00 36.31 538 ASN A CA 1
ATOM 4169 C C . ASN A 1 538 ? -16.905 -2.334 -19.443 1.00 36.31 538 ASN A C 1
ATOM 4171 O O . ASN A 1 538 ? -16.677 -1.126 -19.398 1.00 36.31 538 ASN A O 1
ATOM 4175 N N . SER A 1 539 ? -16.395 -3.133 -20.389 1.00 31.73 539 SER A N 1
ATOM 4176 C CA . SER A 1 539 ? -15.654 -2.677 -21.574 1.00 31.73 539 SER A CA 1
ATOM 4177 C C . SER A 1 539 ? -16.574 -2.475 -22.762 1.00 31.73 539 SER A C 1
ATOM 4179 O O . SER A 1 539 ? -17.343 -3.430 -23.024 1.00 31.73 539 SER A O 1
#